Protein AF-A0A7M1S543-F1 (afdb_monomer_lite)

Radius of gyration: 28.08 Å; chains: 1; bounding box: 59×49×83 Å

Foldseek 3Di:
DVPDPPFDKLLLLQQQQADDAPVQLLLQLLCCLQQNDPVDGDPCNLFLVLLLVLLLVLVVDPAADDQVVLVVSVVVSVVCSVVCVSVVQSNDSCNLVVLLVVLVVSCVVPVDPLSVLSVVLSVLSSQLSCSHHNVCVVVCVVPPPPSSDSSNVSSVCNVVSSVVNNVSSLVSQVRRHPCSVVVVVVSVVVVVVCCVVVPPPPVAPDPVPPPPQQLLLLVLVVVVCVLVVDDQVQFEEAEALRAVVSVVVNPHHYLWDQAQIDGSVSLVLLCQFQVQVLVVDVVVVCCCSNRVSGSHQDDNPDDRQDDPPHDRPPPADEAEDGSGQLLSCVVVRHFKYWYQYHHPPLVVNQWAWDDWTDDPPRYPGTTTMTTHDNDDPPPPPDD

Sequence (383 aa):
MFIEHGFISNRTEYFSLVNKSFWEAYRNAHIEFINGLPHAKGIHFKILLPTSFFALLLQLYPKKLSVRTSLILLILFFTLLYSDVFTYLFTQKFTMPVITVFLLVILYIKKDILSILLLSQIIIAYWFGFSFYQGWEVIFQFFPKMEMFNFSRFFFLSPFLWALIAVYSLRSILQKIHYGSLFAVLFMFIQFYIAVTEAFFNTSPKLYYLPFNKYYASSQFKQIQNFIKKPLNSYRIVSLGIDPSVSLFNGFYTLDGYIVNYPLTYKHQFRKIIATHLGKNAAHHKLFDGWGSKVYLFDNNVGYSYKTEQDIYIHTEPYTNLELNTSQIYAMGGRYLLSSRKILNENLYDLYFEKVFISKDDAIWKVWLYRIDKPKQQKKDYK

Secondary structure (DSSP, 8-state):
-TTSTT--BGGGG-GGGS-B-HHHHHHHHHHHHHHEETTEE-TIIIIIHHHHHHHHHHHHS-SPPPHHHHHHHHHHHHHHHHTTHHHHHHTSTTHHHHHHHHHHHHHHH---HHHHHHHHHHHHHHHHHHTTBTTHHHHHHHSTTGGGS-GGGGGGGHHHHHHHHHHHHHHHHHHH-TTHHHHHHHHHHHHHHHHHHHSS---S--GGGS-HHHHH-HHHHHHHHHHH-S-GGG-EEEEESS-HHHHHHTT--BS-EE-SS-BHHHHHHHHHHSHHHHHH-HHHHHHHHHT--EE-PPPTTS--S--BTTB-----SPB------HHHHHHTTEEEEEESSPBTTGGGGTEEEEEEEE-SSS-S-EEEEEEEPPPP-------

InterPro domains:
  IPR046107 Protein of unknown function DUF6044 [PF19510] (90-372)

Organism: NCBI:txid2779528

pLDDT: mean 84.94, std 15.16, range [32.97, 98.06]

Structure (mmCIF, N/CA/C/O backbone):
data_AF-A0A7M1S543-F1
#
_entry.id   AF-A0A7M1S543-F1
#
loop_
_atom_site.group_PDB
_atom_site.id
_atom_site.type_symbol
_atom_site.label_atom_id
_atom_site.label_alt_id
_atom_site.label_comp_id
_atom_site.label_asym_id
_atom_site.label_entity_id
_atom_site.label_seq_id
_atom_site.pdbx_PDB_ins_code
_atom_site.Cartn_x
_atom_site.Cartn_y
_atom_site.Cartn_z
_atom_site.occupancy
_atom_site.B_iso_or_equiv
_atom_site.auth_seq_id
_atom_site.auth_comp_id
_atom_site.auth_asym_id
_atom_site.auth_atom_id
_atom_site.pdbx_PDB_model_num
ATOM 1 N N . MET A 1 1 ? -13.401 -3.163 -22.769 1.00 48.56 1 MET A N 1
ATOM 2 C CA . MET A 1 1 ? -12.247 -3.684 -21.999 1.00 48.56 1 MET A CA 1
ATOM 3 C C . MET A 1 1 ? -12.579 -4.845 -21.053 1.00 48.56 1 MET A C 1
ATOM 5 O O . MET A 1 1 ? -12.104 -5.928 -21.337 1.00 48.56 1 MET A O 1
ATOM 9 N N . PHE A 1 2 ? -13.371 -4.712 -19.970 1.00 42.09 2 PHE A N 1
ATOM 10 C CA . PHE A 1 2 ? -13.649 -5.864 -19.068 1.00 42.09 2 PHE A CA 1
ATOM 11 C C . PHE A 1 2 ? -14.662 -6.894 -19.606 1.00 42.09 2 PHE A C 1
ATOM 13 O O . PHE A 1 2 ? -14.704 -8.017 -19.116 1.00 42.09 2 PHE A O 1
ATOM 20 N N . ILE A 1 3 ? -15.477 -6.510 -20.592 1.00 50.09 3 ILE A N 1
ATOM 21 C CA . ILE A 1 3 ? -16.595 -7.316 -21.124 1.00 50.09 3 ILE A CA 1
ATOM 22 C C . ILE A 1 3 ? -16.405 -7.586 -22.630 1.00 50.09 3 ILE A C 1
ATOM 24 O O . ILE A 1 3 ? -17.306 -8.019 -23.335 1.00 50.09 3 ILE A O 1
ATOM 28 N N . GLU A 1 4 ? -15.215 -7.305 -23.157 1.00 61.44 4 GLU A N 1
ATOM 29 C CA . GLU A 1 4 ? -14.925 -7.527 -24.571 1.00 61.44 4 GLU A CA 1
ATOM 30 C C . GLU A 1 4 ? -14.628 -9.011 -24.789 1.00 61.44 4 GLU A C 1
ATOM 32 O O . GLU A 1 4 ? -13.757 -9.580 -24.123 1.00 61.44 4 GLU A O 1
ATOM 37 N N . HIS A 1 5 ? -15.377 -9.652 -25.688 1.00 65.69 5 HIS A N 1
ATOM 38 C CA . HIS A 1 5 ? -15.179 -11.061 -26.011 1.00 65.69 5 HIS A CA 1
ATOM 39 C C . HIS A 1 5 ? -13.723 -11.301 -26.447 1.00 65.69 5 HIS A C 1
ATOM 41 O O . HIS A 1 5 ? -13.248 -10.705 -27.408 1.00 65.69 5 HIS A O 1
ATOM 47 N N . GLY A 1 6 ? -13.010 -12.169 -25.719 1.00 74.75 6 GLY A N 1
ATOM 48 C CA . GLY A 1 6 ? -11.625 -12.556 -26.020 1.00 74.75 6 GLY A CA 1
ATOM 49 C C . GLY A 1 6 ? -10.527 -11.801 -25.257 1.00 74.75 6 GLY A C 1
ATOM 50 O O . GLY A 1 6 ? -9.362 -12.185 -25.365 1.00 74.75 6 GLY A O 1
ATOM 51 N N . PHE A 1 7 ? -10.842 -10.781 -24.447 1.00 82.62 7 PHE A N 1
ATOM 52 C CA . PHE A 1 7 ? -9.836 -10.164 -23.573 1.00 82.62 7 PHE A CA 1
ATOM 53 C C . PHE A 1 7 ? -9.524 -11.069 -22.372 1.00 82.62 7 PHE A C 1
ATOM 55 O O . PHE A 1 7 ? -10.358 -11.265 -21.488 1.00 82.62 7 PHE A O 1
ATOM 62 N N . ILE A 1 8 ? -8.294 -11.584 -22.314 1.00 87.06 8 ILE A N 1
ATOM 63 C CA . ILE A 1 8 ? -7.757 -12.278 -21.139 1.00 87.06 8 ILE A CA 1
ATOM 64 C C . ILE A 1 8 ? -6.838 -11.304 -20.408 1.00 87.06 8 ILE A C 1
ATOM 66 O O . ILE A 1 8 ? -5.848 -10.838 -20.972 1.00 87.06 8 ILE A O 1
ATOM 70 N N . SER A 1 9 ? -7.173 -10.978 -19.162 1.00 86.75 9 SER A N 1
ATOM 71 C CA . SER A 1 9 ? -6.372 -10.084 -18.325 1.00 86.75 9 SER A CA 1
ATOM 72 C C . SER A 1 9 ? -5.072 -10.756 -17.887 1.00 86.75 9 SER A C 1
ATOM 74 O O . SER A 1 9 ? -5.077 -11.918 -17.499 1.00 86.75 9 SER A O 1
ATOM 76 N N . ASN A 1 10 ? -3.976 -10.000 -17.808 1.00 88.00 10 ASN A N 1
ATOM 77 C CA . ASN A 1 10 ? -2.747 -10.422 -17.130 1.00 88.00 10 ASN A CA 1
ATOM 78 C C . ASN A 1 10 ? -2.986 -10.844 -15.664 1.00 88.00 10 ASN A C 1
ATOM 80 O O . ASN A 1 10 ? -2.149 -11.530 -15.075 1.00 88.00 10 ASN A O 1
ATOM 84 N N . ARG A 1 11 ? -4.117 -10.430 -15.073 1.00 84.62 11 ARG A N 1
ATOM 85 C CA . ARG A 1 11 ? -4.515 -10.769 -13.708 1.00 84.62 11 ARG A CA 1
ATOM 86 C C . ARG A 1 11 ? -4.985 -12.211 -13.520 1.00 84.62 11 ARG A C 1
ATOM 88 O O . ARG A 1 11 ? -5.131 -12.634 -12.382 1.00 84.62 11 ARG A O 1
ATOM 95 N N . THR A 1 12 ? -5.192 -12.979 -14.585 1.00 81.31 12 THR A N 1
ATOM 96 C CA . THR A 1 12 ? -5.468 -14.420 -14.445 1.00 81.31 12 THR A CA 1
ATOM 97 C C . THR A 1 12 ? -4.259 -15.190 -13.912 1.00 81.31 12 THR A C 1
ATOM 99 O O . THR A 1 12 ? -4.412 -16.263 -13.351 1.00 81.31 12 THR A O 1
ATOM 102 N N . GLU A 1 13 ? -3.051 -14.638 -14.050 1.00 80.81 13 GLU A N 1
ATOM 103 C CA . GLU A 1 13 ? -1.813 -15.203 -13.495 1.00 80.81 13 GLU A CA 1
ATOM 104 C C . GLU A 1 13 ? -1.364 -14.490 -12.210 1.00 80.81 13 GLU A C 1
ATOM 106 O O . GLU A 1 13 ? -0.190 -14.502 -11.845 1.00 80.81 13 GLU A O 1
ATOM 111 N N . TYR A 1 14 ? -2.275 -13.793 -11.535 1.00 74.06 14 TYR A N 1
ATOM 112 C CA . TYR A 1 14 ? -1.963 -12.961 -10.376 1.00 74.06 14 TYR A CA 1
ATOM 113 C C . TYR A 1 14 ? -1.899 -13.805 -9.095 1.00 74.06 14 TYR A C 1
ATOM 115 O O . TYR A 1 14 ? -2.647 -13.607 -8.138 1.00 74.06 14 TYR A O 1
ATOM 123 N N . PHE A 1 15 ? -0.993 -14.780 -9.068 1.00 64.88 15 PHE A N 1
ATOM 124 C CA . PHE A 1 15 ? -0.863 -15.725 -7.956 1.00 64.88 15 PHE A CA 1
ATOM 125 C C . PHE A 1 15 ? -0.262 -15.087 -6.694 1.00 64.88 15 PHE A C 1
ATOM 127 O O . PHE A 1 15 ? -0.349 -15.653 -5.609 1.00 64.88 15 PHE A O 1
ATOM 134 N N . SER A 1 16 ? 0.312 -13.876 -6.777 1.00 57.38 16 SER A N 1
ATOM 135 C CA . SER A 1 16 ? 0.869 -13.200 -5.595 1.00 57.38 16 SER A CA 1
ATOM 136 C C . SER A 1 16 ? -0.186 -12.735 -4.593 1.00 57.38 16 SER A C 1
ATOM 138 O O . SER A 1 16 ? 0.195 -12.265 -3.520 1.00 57.38 16 SER A O 1
ATOM 140 N N . LEU A 1 17 ? -1.480 -12.778 -4.940 1.00 61.06 17 LEU A N 1
ATOM 141 C CA . LEU A 1 17 ? -2.524 -12.464 -3.969 1.00 61.06 17 LEU A CA 1
ATOM 142 C C . LEU A 1 17 ? -2.638 -13.569 -2.935 1.00 61.06 17 LEU A C 1
ATOM 144 O O . LEU A 1 17 ? -2.720 -13.247 -1.770 1.00 61.06 17 LEU A O 1
ATOM 148 N N . VAL A 1 18 ? -2.584 -14.845 -3.297 1.00 72.12 18 VAL A N 1
ATOM 149 C CA . VAL A 1 18 ? -2.924 -15.902 -2.346 1.00 72.12 18 VAL A CA 1
ATOM 150 C C . VAL A 1 18 ? -1.684 -16.687 -1.938 1.00 72.12 18 VAL A C 1
ATOM 152 O O . VAL A 1 18 ? -1.343 -17.696 -2.532 1.00 72.12 18 VAL A O 1
ATOM 155 N N . ASN A 1 19 ? -0.946 -16.179 -0.955 1.00 80.06 19 ASN A N 1
ATOM 156 C CA . ASN A 1 19 ? 0.356 -16.743 -0.582 1.00 80.06 19 ASN A CA 1
ATOM 157 C C . ASN A 1 19 ? 0.603 -16.814 0.924 1.00 80.06 19 ASN A C 1
ATOM 159 O O . ASN A 1 19 ? 1.729 -17.070 1.346 1.00 80.06 19 ASN A O 1
ATOM 163 N N . LYS A 1 20 ? -0.425 -16.540 1.728 1.00 87.62 20 LYS A N 1
ATOM 164 C CA . LYS A 1 20 ? -0.320 -16.546 3.181 1.00 87.62 20 LYS A CA 1
ATOM 165 C C . LYS A 1 20 ? -0.940 -17.805 3.746 1.00 87.62 20 LYS A C 1
ATOM 167 O O . LYS A 1 20 ? -2.071 -18.161 3.406 1.00 87.62 20 LYS A O 1
ATOM 172 N N . SER A 1 21 ? -0.230 -18.417 4.683 1.00 93.44 21 SER A N 1
ATOM 173 C CA . SER A 1 21 ? -0.798 -19.418 5.578 1.00 93.44 21 SER A CA 1
ATOM 174 C C . SER A 1 21 ? -1.901 -18.806 6.449 1.00 93.44 21 SER A C 1
ATOM 176 O O . SER A 1 21 ? -2.026 -17.584 6.582 1.00 93.44 21 SER A O 1
ATOM 178 N N . PHE A 1 22 ? -2.695 -19.662 7.095 1.00 93.50 22 PHE A N 1
ATOM 179 C CA . PHE A 1 22 ? -3.746 -19.218 8.014 1.00 93.50 22 PHE A CA 1
ATOM 180 C C . PHE A 1 22 ? -3.192 -18.313 9.126 1.00 93.50 22 PHE A C 1
ATOM 182 O O . PHE A 1 22 ? -3.741 -17.250 9.403 1.00 93.50 22 PHE A O 1
ATOM 189 N N . TRP A 1 23 ? -2.062 -18.696 9.730 1.00 92.62 23 TRP A N 1
ATOM 190 C CA . TRP A 1 23 ? -1.465 -17.946 10.836 1.00 92.62 23 TRP A CA 1
ATOM 191 C C . TRP A 1 23 ? -0.878 -16.605 10.403 1.00 92.62 23 TRP A C 1
ATOM 193 O O . TRP A 1 23 ? -0.965 -15.627 11.145 1.00 92.62 23 TRP A O 1
ATOM 203 N N . GLU A 1 24 ? -0.326 -16.519 9.194 1.00 92.56 24 GLU A N 1
ATOM 204 C CA . GLU A 1 24 ? 0.117 -15.245 8.630 1.00 92.56 24 GLU A CA 1
ATOM 205 C C . GLU A 1 24 ? -1.069 -14.338 8.301 1.00 92.56 24 GLU A C 1
ATOM 207 O O . GLU A 1 24 ? -1.014 -13.140 8.576 1.00 92.56 24 GLU A O 1
ATOM 212 N N . ALA A 1 25 ? -2.150 -14.882 7.740 1.00 93.00 25 ALA A N 1
ATOM 213 C CA . ALA A 1 25 ? -3.378 -14.135 7.481 1.00 93.00 25 ALA A CA 1
ATOM 214 C C . ALA A 1 25 ? -3.991 -13.593 8.783 1.00 93.00 25 ALA A C 1
ATOM 216 O O . ALA A 1 25 ? -4.263 -12.395 8.886 1.00 93.00 25 ALA A O 1
ATOM 217 N N . TYR A 1 26 ? -4.092 -14.440 9.811 1.00 92.94 26 TYR A N 1
ATOM 218 C CA . TYR A 1 26 ? -4.538 -14.065 11.153 1.00 92.94 26 TYR A CA 1
ATOM 219 C C . TYR A 1 26 ? -3.658 -12.974 11.774 1.00 92.94 26 TYR A C 1
ATOM 221 O O . TYR A 1 26 ? -4.161 -11.947 12.229 1.00 92.94 26 TYR A O 1
ATOM 229 N N . ARG A 1 27 ? -2.329 -13.139 11.733 1.00 90.88 27 ARG A N 1
ATOM 230 C CA . ARG A 1 27 ? -1.386 -12.126 12.228 1.00 90.88 27 ARG A CA 1
ATOM 231 C C . ARG A 1 27 ? -1.553 -10.796 11.495 1.00 90.88 27 ARG A C 1
ATOM 233 O O . ARG A 1 27 ? -1.496 -9.748 12.127 1.00 90.88 27 ARG A O 1
ATOM 240 N N . ASN A 1 28 ? -1.766 -10.816 10.180 1.00 90.12 28 ASN A N 1
ATOM 241 C CA . ASN A 1 28 ? -1.986 -9.593 9.409 1.00 90.12 28 ASN A CA 1
ATOM 242 C C . ASN A 1 28 ? -3.313 -8.915 9.750 1.00 90.12 28 ASN A C 1
ATOM 244 O O . ASN A 1 28 ? -3.342 -7.691 9.819 1.00 90.12 28 ASN A O 1
ATOM 248 N N . ALA A 1 29 ? -4.376 -9.683 10.000 1.00 92.06 29 ALA A N 1
ATOM 249 C CA . ALA A 1 29 ? -5.639 -9.137 10.491 1.00 92.06 29 ALA A CA 1
ATOM 250 C C . ALA A 1 29 ? -5.451 -8.449 11.848 1.00 92.06 29 ALA A C 1
ATOM 252 O O . ALA A 1 29 ? -5.911 -7.333 12.059 1.00 92.06 29 ALA A O 1
ATOM 253 N N . HIS A 1 30 ? -4.705 -9.081 12.754 1.00 89.94 30 HIS A N 1
ATOM 254 C CA . HIS A 1 30 ? -4.409 -8.512 14.066 1.00 89.94 30 HIS A CA 1
ATOM 255 C C . HIS A 1 30 ? -3.562 -7.236 13.969 1.00 89.94 30 HIS A C 1
ATOM 257 O O . HIS A 1 30 ? -3.872 -6.244 14.626 1.00 89.94 30 HIS A O 1
ATOM 263 N N . ILE A 1 31 ? -2.543 -7.228 13.103 1.00 87.19 31 ILE A N 1
ATOM 264 C CA . ILE A 1 31 ? -1.727 -6.037 12.829 1.00 87.19 31 ILE A CA 1
ATOM 265 C C . ILE A 1 31 ? -2.572 -4.916 12.219 1.00 87.19 31 ILE A C 1
ATOM 267 O O . ILE A 1 31 ? -2.379 -3.775 12.622 1.00 87.19 31 ILE A O 1
ATOM 271 N N . GLU A 1 32 ? -3.491 -5.207 11.292 1.00 88.12 32 GLU A N 1
ATOM 272 C CA . GLU A 1 32 ? -4.377 -4.183 10.715 1.00 88.12 32 GLU A CA 1
ATOM 273 C C . GLU A 1 32 ? -5.296 -3.591 11.781 1.00 88.12 32 GLU A C 1
ATOM 275 O O . GLU A 1 32 ? -5.353 -2.370 11.927 1.00 88.12 32 GLU A O 1
ATOM 280 N N . PHE A 1 33 ? -5.932 -4.440 12.589 1.00 88.75 33 PHE A N 1
ATOM 281 C CA . PHE A 1 33 ? -6.831 -3.979 13.639 1.00 88.75 33 PHE A CA 1
ATOM 282 C C . PHE A 1 33 ? -6.120 -3.047 14.628 1.00 88.75 33 PHE A C 1
ATOM 284 O O . PHE A 1 33 ? -6.648 -1.998 14.989 1.00 88.75 33 PHE A O 1
ATOM 291 N N . ILE A 1 34 ? -4.900 -3.413 15.031 1.00 84.44 34 ILE A N 1
ATOM 292 C CA . ILE A 1 34 ? -4.061 -2.628 15.939 1.00 84.44 34 ILE A CA 1
ATOM 293 C C . ILE A 1 34 ? -3.514 -1.397 15.220 1.00 84.44 34 ILE A C 1
ATOM 295 O O . ILE A 1 34 ? -3.908 -0.285 15.528 1.00 84.44 34 ILE A O 1
ATOM 299 N N . ASN A 1 35 ? -2.601 -1.577 14.271 1.00 76.56 35 ASN A N 1
ATOM 300 C CA . ASN A 1 35 ? -1.738 -0.520 13.741 1.00 76.56 35 ASN A CA 1
ATOM 301 C C . ASN A 1 35 ? -2.274 0.133 12.461 1.00 76.56 35 ASN A C 1
ATOM 303 O O . ASN A 1 35 ? -1.661 1.066 11.939 1.00 76.56 35 ASN A O 1
ATOM 307 N N . GLY A 1 36 ? -3.386 -0.357 11.917 1.00 78.06 36 GLY A N 1
ATOM 308 C CA . GLY A 1 36 ? -3.847 0.010 10.585 1.00 78.06 36 GLY A CA 1
ATOM 309 C C . GLY A 1 36 ? -2.960 -0.585 9.498 1.00 78.06 36 GLY A C 1
ATOM 310 O O . GLY A 1 36 ? -2.295 -1.609 9.670 1.00 78.06 36 GLY A O 1
ATOM 311 N N . LEU A 1 37 ? -2.944 0.064 8.339 1.00 70.19 37 LEU A N 1
ATOM 312 C CA . LEU A 1 37 ? -2.225 -0.458 7.185 1.00 70.19 37 LEU A CA 1
ATOM 313 C C . LEU A 1 37 ? -0.717 -0.210 7.322 1.00 70.19 37 LEU A C 1
ATOM 315 O O . LEU A 1 37 ? -0.313 0.870 7.753 1.00 70.19 37 LEU A O 1
ATOM 319 N N . PRO A 1 38 ? 0.139 -1.125 6.829 1.00 60.41 38 PRO A N 1
ATOM 320 C CA . PRO A 1 38 ? 1.596 -0.966 6.877 1.00 60.41 38 PRO A CA 1
ATOM 321 C C . PRO A 1 38 ? 2.126 0.353 6.284 1.00 60.41 38 PRO A C 1
ATOM 323 O O . PRO A 1 38 ? 3.175 0.839 6.699 1.00 60.41 38 PRO A O 1
ATOM 326 N N . HIS A 1 39 ? 1.406 0.936 5.320 1.00 59.84 39 HIS A N 1
ATOM 327 C CA . HIS A 1 39 ? 1.772 2.184 4.635 1.00 59.84 39 HIS A CA 1
ATOM 328 C C . HIS A 1 39 ? 0.904 3.389 5.031 1.00 59.84 39 HIS A C 1
ATOM 330 O O . HIS A 1 39 ? 1.127 4.489 4.538 1.00 59.84 39 HIS A O 1
ATOM 336 N N . ALA A 1 40 ? -0.080 3.182 5.905 1.00 62.19 40 ALA A N 1
ATOM 337 C CA . ALA A 1 40 ? -0.948 4.215 6.456 1.00 62.19 40 ALA A CA 1
ATOM 338 C C . ALA A 1 40 ? -1.234 3.837 7.911 1.00 62.19 40 ALA A C 1
ATOM 340 O O . ALA A 1 40 ? -2.322 3.360 8.243 1.00 62.19 40 ALA A O 1
ATOM 341 N N . LYS A 1 41 ? -0.194 3.965 8.747 1.00 63.94 41 LYS A N 1
ATOM 342 C CA . LYS A 1 41 ? -0.279 3.645 10.171 1.00 63.94 41 LYS A CA 1
ATOM 343 C C . LYS A 1 41 ? -1.380 4.494 10.790 1.00 63.94 41 LYS A C 1
ATOM 345 O O . LYS A 1 41 ? -1.338 5.721 10.724 1.00 63.94 41 LYS A O 1
ATOM 350 N N . GLY A 1 42 ? -2.372 3.830 11.361 1.00 68.25 42 GLY A N 1
ATOM 351 C CA . GLY A 1 42 ? -3.443 4.502 12.065 1.00 68.25 42 GLY A CA 1
ATOM 352 C C . GLY A 1 42 ? -2.993 4.871 13.473 1.00 68.25 42 GLY A C 1
ATOM 353 O O . GLY A 1 42 ? -2.335 4.093 14.160 1.00 68.25 42 GLY A O 1
ATOM 354 N N . ILE A 1 43 ? -3.375 6.060 13.929 1.00 70.62 43 ILE A N 1
ATOM 355 C CA . ILE A 1 43 ? -3.167 6.482 15.324 1.00 70.62 43 ILE A CA 1
ATOM 356 C C . ILE A 1 43 ? -4.174 5.825 16.280 1.00 70.62 43 ILE A C 1
ATOM 358 O O . ILE A 1 43 ? -4.134 6.055 17.490 1.00 70.62 43 ILE A O 1
ATOM 362 N N . HIS A 1 44 ? -5.104 5.021 15.749 1.00 75.00 44 HIS A N 1
ATOM 363 C CA . HIS A 1 44 ? -6.219 4.476 16.511 1.00 75.00 44 HIS A CA 1
ATOM 364 C C . HIS A 1 44 ? -5.765 3.522 17.610 1.00 75.00 44 HIS A C 1
ATOM 366 O O . HIS A 1 44 ? -6.356 3.551 18.685 1.00 75.00 44 HIS A O 1
ATOM 372 N N . PHE A 1 45 ? -4.682 2.769 17.407 1.00 78.94 45 PHE A N 1
ATOM 373 C CA . PHE A 1 45 ? -4.109 1.923 18.452 1.00 78.94 45 PHE A CA 1
ATOM 374 C C . PHE A 1 45 ? -3.836 2.677 19.752 1.00 78.94 45 PHE A C 1
ATOM 376 O O . PHE A 1 45 ? -4.230 2.247 20.831 1.00 78.94 45 PHE A O 1
ATOM 383 N N . LYS A 1 46 ? -3.143 3.815 19.626 1.00 82.06 46 LYS A N 1
ATOM 384 C CA . LYS A 1 46 ? -2.519 4.497 20.758 1.00 82.06 46 LYS A CA 1
ATOM 385 C C . LYS A 1 46 ? -3.538 5.174 21.657 1.00 82.06 46 LYS A C 1
ATOM 387 O O . LYS A 1 46 ? -3.269 5.354 22.832 1.00 82.06 46 LYS A O 1
ATOM 392 N N . ILE A 1 47 ? -4.686 5.579 21.115 1.00 88.44 47 ILE A N 1
ATOM 393 C CA . ILE A 1 47 ? -5.665 6.358 21.879 1.00 88.44 47 ILE A CA 1
ATOM 394 C C . ILE A 1 47 ? -7.109 5.959 21.612 1.00 88.44 47 ILE A C 1
ATOM 396 O O . ILE A 1 47 ? -7.895 5.855 22.551 1.00 88.44 47 ILE A O 1
ATOM 400 N N . LEU A 1 48 ? -7.483 5.718 20.356 1.00 91.19 48 LEU A N 1
ATOM 401 C CA . LEU A 1 48 ? -8.875 5.483 19.991 1.00 91.19 48 LEU A CA 1
ATOM 402 C C . LEU A 1 48 ? -9.377 4.126 20.491 1.00 91.19 48 LEU A C 1
ATOM 404 O O . LEU A 1 48 ? -10.462 4.060 21.061 1.00 91.19 48 LEU A O 1
ATOM 408 N N . LEU A 1 49 ? -8.581 3.068 20.336 1.00 91.38 49 LEU A N 1
ATOM 409 C CA . LEU A 1 49 ? -8.914 1.731 20.811 1.00 91.38 49 LEU A CA 1
ATOM 410 C C . LEU A 1 49 ? -9.052 1.718 22.351 1.00 91.38 49 LEU A C 1
ATOM 412 O O . LEU A 1 49 ? -10.149 1.399 22.811 1.00 91.38 49 LEU A O 1
ATOM 416 N N . PRO A 1 50 ? -8.076 2.197 23.157 1.00 93.50 50 PRO A N 1
ATOM 417 C CA . PRO A 1 50 ? -8.261 2.400 24.599 1.00 93.50 50 PRO A CA 1
ATOM 418 C C . PRO A 1 50 ? -9.526 3.193 24.956 1.00 93.50 50 PRO A C 1
ATOM 420 O O . PRO A 1 50 ? -10.314 2.774 25.806 1.00 93.50 50 PRO A O 1
ATOM 423 N N . THR A 1 51 ? -9.753 4.320 24.273 1.00 94.94 51 THR A N 1
ATOM 424 C CA . THR A 1 51 ? -10.902 5.208 24.514 1.00 94.94 51 THR A CA 1
ATOM 425 C C . THR A 1 51 ? -12.228 4.508 24.217 1.00 94.94 51 THR A C 1
ATOM 427 O O . THR A 1 51 ? -13.190 4.682 24.961 1.00 94.94 51 THR A O 1
ATOM 430 N N . SER A 1 52 ? -12.286 3.687 23.166 1.00 95.19 52 SER A N 1
ATOM 431 C CA . SER A 1 52 ? -13.484 2.930 22.794 1.00 95.19 52 SER A CA 1
ATOM 432 C C . SER A 1 52 ? -13.838 1.856 23.822 1.00 95.19 52 SER A C 1
ATOM 434 O O . SER A 1 52 ? -14.998 1.748 24.212 1.00 95.19 52 SER A O 1
ATOM 436 N N . PHE A 1 53 ? -12.849 1.136 24.359 1.00 94.12 53 PHE A N 1
ATOM 437 C CA . PHE A 1 53 ? -13.074 0.168 25.437 1.00 94.12 53 PHE A CA 1
ATOM 438 C C . PHE A 1 53 ? -13.477 0.846 26.741 1.00 94.12 53 PHE A C 1
ATOM 440 O O . PHE A 1 53 ? -14.396 0.388 27.418 1.00 94.12 53 PHE A O 1
ATOM 447 N N . PHE A 1 54 ? -12.844 1.972 27.071 1.00 95.50 54 PHE A N 1
ATOM 448 C CA . PHE A 1 54 ? -13.252 2.777 28.215 1.00 95.50 54 PHE A CA 1
ATOM 449 C C . PHE A 1 54 ? -14.705 3.251 28.067 1.00 95.50 54 PHE A C 1
ATOM 451 O O . PHE A 1 54 ? -15.509 3.082 28.982 1.00 95.50 54 PHE A O 1
ATOM 458 N N . ALA A 1 55 ? -15.082 3.752 26.888 1.00 95.69 55 ALA A N 1
ATOM 459 C CA . ALA A 1 55 ? -16.450 4.151 26.579 1.00 95.69 55 ALA A CA 1
ATOM 460 C C . ALA A 1 55 ? -17.451 2.986 26.691 1.00 95.69 55 ALA A C 1
ATOM 462 O O . ALA A 1 55 ? -18.517 3.173 27.278 1.00 95.69 55 ALA A O 1
ATOM 463 N N . LEU A 1 56 ? -17.108 1.789 26.199 1.00 94.75 56 LEU A N 1
ATOM 464 C CA . LEU A 1 56 ? -17.938 0.586 26.338 1.00 94.75 56 LEU A CA 1
ATOM 465 C C . LEU A 1 56 ? -18.219 0.248 27.805 1.00 94.75 56 LEU A C 1
ATOM 467 O O . LEU A 1 56 ? -19.373 0.034 28.177 1.00 94.75 56 LEU A O 1
ATOM 471 N N . LEU A 1 57 ? -17.191 0.262 28.658 1.00 92.56 57 LEU A N 1
ATOM 472 C CA . LEU A 1 57 ? -17.356 -0.005 30.090 1.00 92.56 57 LEU A CA 1
ATOM 473 C C . LEU A 1 57 ? -18.269 1.032 30.759 1.00 92.56 57 LEU A C 1
ATOM 475 O O . LEU A 1 57 ? -19.139 0.674 31.552 1.00 92.56 57 LEU A O 1
ATOM 479 N N . LEU A 1 58 ? -18.140 2.312 30.393 1.00 93.06 58 LEU A N 1
ATOM 480 C CA . LEU A 1 58 ? -19.021 3.373 30.896 1.00 93.06 58 LEU A CA 1
ATOM 481 C C . LEU A 1 58 ? -20.482 3.173 30.486 1.00 93.06 58 LEU A C 1
ATOM 483 O O . LEU A 1 58 ? -21.392 3.543 31.230 1.00 93.06 58 LEU A O 1
ATOM 487 N N . GLN A 1 59 ? -20.728 2.600 29.309 1.00 89.75 59 GLN A N 1
ATOM 488 C CA . GLN A 1 59 ? -22.082 2.365 28.827 1.00 89.75 59 GLN A CA 1
ATOM 489 C C . GLN A 1 59 ? -22.827 1.252 29.570 1.00 89.75 59 GLN A C 1
ATOM 491 O O . GLN A 1 59 ? -24.066 1.264 29.552 1.00 89.75 59 GLN A O 1
ATOM 496 N N . LEU A 1 60 ? -22.112 0.318 30.204 1.00 89.00 60 LEU A N 1
ATOM 497 C CA . LEU A 1 60 ? -22.709 -0.714 31.058 1.00 89.00 60 LEU A CA 1
ATOM 498 C C . LEU A 1 60 ? -23.321 -0.107 32.326 1.00 89.00 60 LEU A C 1
ATOM 500 O O . LEU A 1 60 ? -24.250 -0.669 32.900 1.00 89.00 60 LEU A O 1
ATOM 504 N N . TYR A 1 61 ? -22.862 1.081 32.729 1.00 89.19 61 TYR A N 1
ATOM 505 C CA . TYR A 1 61 ? -23.437 1.816 33.843 1.00 89.19 61 TYR A CA 1
ATOM 506 C C . TYR A 1 61 ? -24.577 2.743 33.369 1.00 89.19 61 TYR A C 1
ATOM 508 O O . TYR A 1 61 ? -24.368 3.626 32.527 1.00 89.19 61 TYR A O 1
ATOM 516 N N . PRO A 1 62 ? -25.814 2.604 33.885 1.00 84.19 62 PRO A N 1
ATOM 517 C CA . PRO A 1 62 ? -26.971 3.317 33.340 1.00 84.19 62 PRO A CA 1
ATOM 518 C C . PRO A 1 62 ? -26.971 4.819 33.660 1.00 84.19 62 PRO A C 1
ATOM 520 O O . PRO A 1 62 ? -27.421 5.617 32.837 1.00 84.19 62 PRO A O 1
ATOM 523 N N . LYS A 1 63 ? -26.418 5.237 34.803 1.00 90.94 63 LYS A N 1
ATOM 524 C CA . LYS A 1 63 ? -26.472 6.632 35.277 1.00 90.94 63 LYS A CA 1
ATOM 525 C C . LYS A 1 63 ? -25.221 7.429 34.890 1.00 90.94 63 LYS A C 1
ATOM 527 O O . LYS A 1 63 ? -24.215 6.862 34.474 1.00 90.94 63 LYS A O 1
ATOM 532 N N . LYS A 1 64 ? -25.286 8.759 34.999 1.00 93.19 64 LYS A N 1
ATOM 533 C CA . LYS A 1 64 ? -24.090 9.614 34.949 1.00 93.19 64 LYS A CA 1
ATOM 534 C C . LYS A 1 64 ? -23.279 9.395 36.227 1.00 93.19 64 LYS A C 1
ATOM 536 O O . LYS A 1 64 ? -23.858 9.238 37.301 1.00 93.19 64 LYS A O 1
ATOM 541 N N . LEU A 1 65 ? -21.958 9.348 36.111 1.00 94.75 65 LEU A N 1
ATOM 542 C CA . LEU A 1 65 ? -21.080 9.071 37.241 1.00 94.75 65 LEU A CA 1
ATOM 543 C C . LEU A 1 65 ? -20.951 10.283 38.165 1.00 94.75 65 LEU A C 1
ATOM 545 O O . LEU A 1 65 ? -21.016 11.435 37.728 1.00 94.75 65 LEU A O 1
ATOM 549 N N . SER A 1 66 ? -20.720 10.011 39.452 1.00 96.06 66 SER A N 1
ATOM 550 C CA . SER A 1 66 ? -20.404 11.056 40.428 1.00 96.06 66 SER A CA 1
ATOM 551 C C . SER A 1 66 ? -19.099 11.772 40.058 1.00 96.06 66 SER A C 1
ATOM 553 O O . SER A 1 66 ? -18.265 11.235 39.322 1.00 96.06 66 SER A O 1
ATOM 555 N N . VAL A 1 67 ? -18.895 12.975 40.599 1.00 96.56 67 VAL A N 1
ATOM 556 C CA . VAL A 1 67 ? -17.655 13.751 40.416 1.00 96.56 67 VAL A CA 1
ATOM 557 C C . VAL A 1 67 ? -16.429 12.941 40.852 1.00 96.56 67 VAL A C 1
ATOM 559 O O . VAL A 1 67 ? -15.474 12.813 40.089 1.00 96.56 67 VAL A O 1
ATOM 562 N N . ARG A 1 68 ? -16.486 12.321 42.039 1.00 96.69 68 ARG A N 1
ATOM 563 C CA . ARG A 1 68 ? -15.384 11.516 42.590 1.00 96.69 68 ARG A CA 1
ATOM 564 C C . ARG A 1 68 ? -15.079 10.301 41.715 1.00 96.69 68 ARG A C 1
ATOM 566 O O . ARG A 1 68 ? -13.931 10.091 41.342 1.00 96.69 68 ARG A O 1
ATOM 573 N N . THR A 1 69 ? -16.105 9.538 41.334 1.00 95.00 69 THR A N 1
ATOM 574 C CA . THR A 1 69 ? -15.937 8.355 40.474 1.00 95.00 69 THR A CA 1
ATOM 575 C C . THR A 1 69 ? -15.396 8.737 39.098 1.00 95.00 69 THR A C 1
ATOM 577 O O . THR A 1 69 ? -14.523 8.056 38.573 1.00 95.00 69 THR A O 1
ATOM 580 N N . SER A 1 70 ? -15.874 9.852 38.535 1.00 95.75 70 SER A N 1
ATOM 581 C CA . SER A 1 70 ? -15.375 10.385 37.266 1.00 95.75 70 SER A CA 1
ATOM 582 C C . SER A 1 70 ? -13.880 10.701 37.343 1.00 95.75 70 SER A C 1
ATOM 584 O O . SER A 1 70 ? -13.140 10.281 36.462 1.00 95.75 70 SER A O 1
ATOM 586 N N . LEU A 1 71 ? -13.423 11.393 38.395 1.00 96.25 71 LEU A N 1
ATOM 587 C CA . LEU A 1 71 ? -12.000 11.709 38.579 1.00 96.25 71 LEU A CA 1
ATOM 588 C C . LEU A 1 71 ? -11.147 10.450 38.712 1.00 96.25 71 LEU A C 1
ATOM 590 O O . LEU A 1 71 ? -10.139 10.338 38.025 1.00 96.25 71 LEU A O 1
ATOM 594 N N . ILE A 1 72 ? -11.573 9.491 39.539 1.00 96.44 72 ILE A N 1
ATOM 595 C CA . ILE A 1 72 ? -10.843 8.231 39.741 1.00 96.44 72 ILE A CA 1
ATOM 596 C C . ILE A 1 72 ? -10.676 7.485 38.414 1.00 96.44 72 ILE A C 1
ATOM 598 O O . ILE A 1 72 ? -9.569 7.074 38.079 1.00 96.44 72 ILE A O 1
ATOM 602 N N . LEU A 1 73 ? -11.754 7.341 37.636 1.00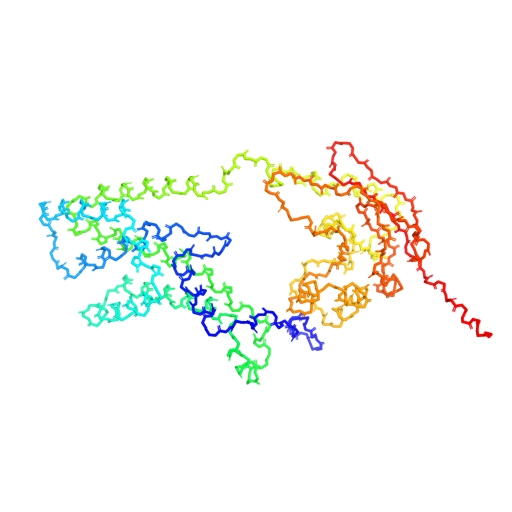 95.88 73 LEU A N 1
ATOM 603 C CA . LEU A 1 73 ? -11.701 6.630 36.358 1.00 95.88 73 LEU A CA 1
ATOM 604 C C . LEU A 1 73 ? -10.861 7.360 35.309 1.00 95.88 73 LEU A C 1
ATOM 606 O O . LEU A 1 73 ? -10.163 6.705 34.543 1.00 95.88 73 LEU A O 1
ATOM 610 N N . LEU A 1 74 ? -10.911 8.693 35.272 1.00 95.50 74 LEU A N 1
ATOM 611 C CA . LEU A 1 74 ? -10.083 9.479 34.359 1.00 95.50 74 LEU A CA 1
ATOM 612 C C . LEU A 1 74 ? -8.598 9.367 34.705 1.00 95.50 74 LEU A C 1
ATOM 614 O O . LEU A 1 74 ? -7.795 9.114 33.812 1.00 95.50 74 LEU A O 1
ATOM 618 N N . ILE A 1 75 ? -8.242 9.514 35.985 1.00 95.88 75 ILE A N 1
ATOM 619 C CA . ILE A 1 75 ? -6.861 9.342 36.455 1.00 95.88 75 ILE A CA 1
ATOM 620 C C . ILE A 1 75 ? -6.383 7.938 36.095 1.00 95.88 75 ILE A C 1
ATOM 622 O O . ILE A 1 75 ? -5.361 7.805 35.434 1.00 95.88 75 ILE A O 1
ATOM 626 N N . LEU A 1 76 ? -7.166 6.905 36.424 1.00 96.12 76 LEU A N 1
ATOM 627 C CA . LEU A 1 76 ? -6.836 5.523 36.088 1.00 96.12 76 LEU A CA 1
ATOM 628 C C . LEU A 1 76 ? -6.634 5.330 34.579 1.00 96.12 76 LEU A C 1
ATOM 630 O O . LEU A 1 76 ? -5.636 4.743 34.173 1.00 96.12 76 LEU A O 1
ATOM 634 N N . PHE A 1 77 ? -7.545 5.840 33.745 1.00 95.31 77 PHE A N 1
ATOM 635 C CA . PHE A 1 77 ? -7.440 5.729 32.290 1.00 95.31 77 PHE A CA 1
ATOM 636 C C . PHE A 1 77 ? -6.140 6.346 31.764 1.00 95.31 77 PHE A C 1
ATOM 638 O O . PHE A 1 77 ? -5.412 5.693 31.019 1.00 95.31 77 PHE A O 1
ATOM 645 N N . PHE A 1 78 ? -5.821 7.578 32.172 1.00 94.06 78 PHE A N 1
ATOM 646 C CA . PHE A 1 78 ? -4.603 8.250 31.723 1.00 94.06 78 PHE A CA 1
ATOM 647 C C . PHE A 1 78 ? -3.335 7.621 32.307 1.00 94.06 78 PHE A C 1
ATOM 649 O O . PHE A 1 78 ? -2.329 7.564 31.608 1.00 94.06 78 PHE A O 1
ATOM 656 N N . THR A 1 79 ? -3.374 7.084 33.530 1.00 95.06 79 THR A N 1
ATOM 657 C CA . THR A 1 79 ? -2.258 6.310 34.091 1.00 95.06 79 THR A CA 1
ATOM 658 C C . THR A 1 79 ? -2.004 5.044 33.277 1.00 95.06 79 THR A C 1
ATOM 660 O O . THR A 1 79 ? -0.857 4.793 32.930 1.00 95.06 79 THR A O 1
ATOM 663 N N . LEU A 1 80 ? -3.048 4.284 32.922 1.00 94.44 80 LEU A N 1
ATOM 664 C CA . LEU A 1 80 ? -2.932 3.082 32.080 1.00 94.44 80 LEU A CA 1
ATOM 665 C C . LEU A 1 80 ? -2.445 3.401 30.661 1.00 94.44 80 LEU A C 1
ATOM 667 O O . LEU A 1 80 ? -1.729 2.604 30.056 1.00 94.44 80 LEU A O 1
ATOM 671 N N . LEU A 1 81 ? -2.843 4.560 30.129 1.00 90.88 81 LEU A N 1
ATOM 672 C CA . LEU A 1 81 ? -2.372 5.057 28.841 1.00 90.88 81 LEU A CA 1
ATOM 673 C C . LEU A 1 81 ? -0.882 5.415 28.900 1.00 90.88 81 LEU A C 1
ATOM 675 O O . LEU A 1 81 ? -0.122 5.025 28.021 1.00 90.88 81 LEU A O 1
ATOM 679 N N . TYR A 1 82 ? -0.467 6.127 29.950 1.00 90.69 82 TYR A N 1
ATOM 680 C CA . TYR A 1 82 ? 0.918 6.550 30.157 1.00 90.69 82 TYR A CA 1
ATOM 681 C C . TYR A 1 82 ? 1.861 5.373 30.437 1.00 90.69 82 TYR A C 1
ATOM 683 O O . TYR A 1 82 ? 3.001 5.381 29.983 1.00 90.69 82 TYR A O 1
ATOM 691 N N . SER A 1 83 ? 1.393 4.347 31.153 1.00 92.31 83 SER A N 1
ATOM 692 C CA . SER A 1 83 ? 2.174 3.143 31.464 1.00 92.31 83 SER A CA 1
ATOM 693 C C . SER A 1 83 ? 2.176 2.085 30.353 1.00 92.31 83 SER A C 1
ATOM 695 O O . SER A 1 83 ? 2.684 0.987 30.567 1.00 92.31 83 SER A O 1
ATOM 697 N N . ASP A 1 84 ? 1.613 2.397 29.181 1.00 88.19 84 ASP A N 1
ATOM 698 C CA . ASP A 1 84 ? 1.589 1.540 27.987 1.00 88.19 84 ASP A CA 1
ATOM 699 C C . ASP A 1 84 ? 0.902 0.168 28.181 1.00 88.19 84 ASP A C 1
ATOM 701 O O . ASP A 1 84 ? 1.089 -0.779 27.412 1.00 88.19 84 ASP A O 1
ATOM 705 N N . VAL A 1 85 ? 0.029 0.048 29.190 1.00 91.69 85 VAL A N 1
ATOM 706 C CA . VAL A 1 85 ? -0.682 -1.207 29.509 1.00 91.69 85 VAL A CA 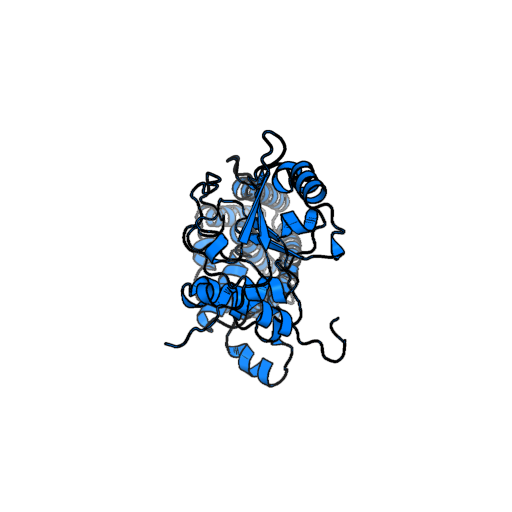1
ATOM 707 C C . VAL A 1 85 ? -1.559 -1.664 28.345 1.00 91.69 85 VAL A C 1
ATOM 709 O O . VAL A 1 85 ? -1.644 -2.859 28.055 1.00 91.69 85 VAL A O 1
ATOM 712 N N . PHE A 1 86 ? -2.199 -0.723 27.647 1.00 89.19 86 PHE A N 1
ATOM 713 C CA . PHE A 1 86 ? -3.035 -1.036 26.490 1.00 89.19 86 PHE A CA 1
ATOM 714 C C . PHE A 1 86 ? -2.239 -1.687 25.359 1.00 89.19 86 PHE A C 1
ATOM 716 O O . PHE A 1 86 ? -2.759 -2.592 24.706 1.00 89.19 86 PHE A O 1
ATOM 723 N N . THR A 1 87 ? -0.978 -1.298 25.159 1.00 86.00 87 THR A N 1
ATOM 724 C CA . THR A 1 87 ? -0.137 -1.912 24.131 1.00 86.00 87 THR A CA 1
ATOM 725 C C . THR A 1 87 ? 0.105 -3.378 24.437 1.00 86.00 87 THR A C 1
ATOM 727 O O . THR A 1 87 ? -0.108 -4.237 23.576 1.00 86.00 87 THR A O 1
ATOM 730 N N . TYR A 1 88 ? 0.459 -3.684 25.686 1.00 86.88 88 TYR A N 1
ATOM 731 C CA . TYR A 1 88 ? 0.620 -5.062 26.130 1.00 86.88 88 TYR A CA 1
ATOM 732 C C . TYR A 1 88 ? -0.686 -5.856 26.006 1.00 86.88 88 TYR A C 1
ATOM 734 O O . TYR A 1 88 ? -0.669 -6.976 25.506 1.00 86.88 88 TYR A O 1
ATOM 742 N N . LEU A 1 89 ? -1.823 -5.277 26.401 1.00 87.44 89 LEU A N 1
ATOM 743 C CA . LEU A 1 89 ? -3.125 -5.945 26.360 1.00 87.44 89 LEU A CA 1
ATOM 744 C C . LEU A 1 89 ? -3.584 -6.250 24.929 1.00 87.44 89 LEU A C 1
ATOM 746 O O . LEU A 1 89 ? -4.096 -7.336 24.652 1.00 87.44 89 LEU A O 1
ATOM 750 N N . PHE A 1 90 ? -3.401 -5.309 24.004 1.00 87.31 90 PHE A N 1
ATOM 751 C CA . PHE A 1 90 ? -3.938 -5.437 22.655 1.00 87.31 90 PHE A CA 1
ATOM 752 C C . PHE A 1 90 ? -3.063 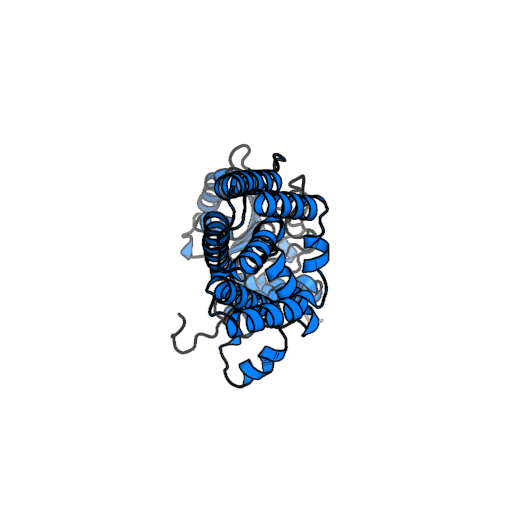-6.268 21.711 1.00 87.31 90 PHE A C 1
ATOM 754 O O . PHE A 1 90 ? -3.591 -6.849 20.763 1.00 87.31 90 PHE A O 1
ATOM 761 N N . THR A 1 91 ? -1.758 -6.381 21.973 1.00 86.25 91 THR A N 1
ATOM 762 C CA . THR A 1 91 ? -0.801 -7.098 21.106 1.00 86.25 91 THR A CA 1
ATOM 763 C C . THR A 1 91 ? -0.706 -8.605 21.369 1.00 86.25 91 THR A C 1
ATOM 765 O O . THR A 1 91 ? -0.002 -9.306 20.638 1.00 86.25 91 THR A O 1
ATOM 768 N N . GLN A 1 92 ? -1.437 -9.146 22.351 1.00 89.12 92 GLN A N 1
ATOM 769 C CA . GLN A 1 92 ? -1.423 -10.585 22.637 1.00 89.12 92 GLN A CA 1
ATOM 770 C C . GLN A 1 92 ? -2.104 -11.400 21.535 1.00 89.12 92 GLN A C 1
ATOM 772 O O . GLN A 1 92 ? -3.116 -11.002 20.961 1.00 89.12 92 GLN A O 1
ATOM 777 N N . LYS A 1 93 ? -1.601 -12.615 21.287 1.00 84.62 93 LYS A N 1
ATOM 778 C CA . LYS A 1 93 ? -2.112 -13.512 20.230 1.00 84.62 93 LYS A CA 1
ATOM 779 C C . LYS A 1 93 ? -3.624 -13.755 20.306 1.00 84.62 93 LYS A C 1
ATOM 781 O O . LYS A 1 93 ? -4.263 -13.922 19.270 1.00 84.62 93 LYS A O 1
ATOM 786 N N . PHE A 1 94 ? -4.184 -13.781 21.515 1.00 87.88 94 PHE A N 1
ATOM 787 C CA . PHE A 1 94 ? -5.597 -14.077 21.769 1.00 87.88 94 PHE A CA 1
ATOM 788 C C . PHE A 1 94 ? -6.468 -12.832 21.973 1.00 87.88 94 PHE A C 1
ATOM 790 O O . PHE A 1 94 ? -7.667 -12.974 22.208 1.00 87.88 94 PHE A O 1
ATOM 797 N N . THR A 1 95 ? -5.915 -11.620 21.853 1.00 87.75 95 THR A N 1
ATOM 798 C CA . THR A 1 95 ? -6.672 -10.384 22.089 1.00 87.75 95 THR A CA 1
ATOM 799 C C . THR A 1 95 ? -7.891 -10.288 21.173 1.00 87.75 95 THR A C 1
ATOM 801 O O . THR A 1 95 ? -8.988 -10.028 21.655 1.00 87.75 95 THR A O 1
ATOM 804 N N . MET A 1 96 ? -7.739 -10.532 19.868 1.00 89.81 96 MET A N 1
ATOM 805 C CA . MET A 1 96 ? -8.843 -10.410 18.906 1.00 89.81 96 MET A CA 1
ATOM 806 C C . MET A 1 96 ? -10.023 -11.355 19.216 1.00 89.81 96 MET A C 1
ATOM 808 O O . MET A 1 96 ? -11.151 -10.864 19.308 1.00 89.81 96 MET A O 1
ATOM 812 N N . PRO A 1 97 ? -9.816 -12.669 19.446 1.00 92.56 97 PRO A N 1
ATOM 813 C CA . PRO A 1 97 ? -10.871 -13.568 19.912 1.00 92.56 97 PRO A CA 1
ATOM 814 C C . PRO A 1 97 ? -11.530 -13.115 21.219 1.00 92.56 97 PRO A C 1
ATOM 816 O O . PRO A 1 97 ? -12.756 -13.075 21.295 1.00 92.56 97 PRO A O 1
ATOM 819 N N . VAL A 1 98 ? -10.740 -12.720 22.224 1.00 93.69 98 VAL A N 1
ATOM 820 C CA . VAL A 1 98 ? -11.261 -12.286 23.533 1.00 93.69 98 VAL A CA 1
ATOM 821 C C . VAL A 1 98 ? -12.112 -11.025 23.399 1.00 93.69 98 VAL A C 1
ATOM 823 O O . VAL A 1 98 ? -13.223 -10.978 23.923 1.00 93.69 98 VAL A O 1
ATOM 826 N N . ILE A 1 99 ? -11.637 -10.030 22.646 1.00 93.00 99 ILE A N 1
ATOM 827 C CA . ILE A 1 99 ? -12.400 -8.821 22.327 1.00 93.00 99 ILE A CA 1
ATOM 828 C C . ILE A 1 99 ? -13.690 -9.182 21.595 1.00 93.00 99 ILE A C 1
ATOM 830 O O . ILE A 1 99 ? -14.745 -8.660 21.934 1.00 93.00 99 ILE A O 1
ATOM 834 N N . THR A 1 100 ? -13.625 -10.074 20.607 1.00 95.00 100 THR A N 1
ATOM 835 C CA . THR A 1 100 ? -14.803 -10.469 19.826 1.00 95.00 100 THR A CA 1
ATOM 836 C C . THR A 1 100 ? -15.872 -11.067 20.738 1.00 95.00 100 THR A C 1
ATOM 838 O O . THR A 1 100 ? -17.019 -10.630 20.700 1.00 95.00 100 THR A O 1
ATOM 841 N N . VAL A 1 101 ? -15.496 -12.001 21.618 1.00 96.25 101 VAL A N 1
ATOM 842 C CA . VAL A 1 101 ? -16.414 -12.592 22.604 1.00 96.25 101 VAL A CA 1
ATOM 843 C C . VAL A 1 101 ? -16.958 -11.526 23.556 1.00 96.25 101 VAL A C 1
ATOM 845 O O . VAL A 1 101 ? -18.164 -11.466 23.773 1.00 96.25 101 VAL A O 1
ATOM 848 N N . PHE A 1 102 ? -16.102 -10.646 24.079 1.00 94.38 102 PHE A N 1
ATOM 849 C CA . PHE A 1 102 ? -16.517 -9.550 24.957 1.00 94.38 102 PHE A CA 1
ATOM 850 C C . PHE A 1 102 ? -17.554 -8.629 24.295 1.00 94.38 102 PHE A C 1
ATOM 852 O O . PHE A 1 102 ? -18.580 -8.325 24.900 1.00 94.38 102 PHE A O 1
ATOM 859 N N . LEU A 1 103 ? -17.336 -8.232 23.039 1.00 95.94 103 LEU A N 1
ATOM 860 C CA . LEU A 1 103 ? -18.270 -7.395 22.281 1.00 95.94 103 LEU A CA 1
ATOM 861 C C . LEU A 1 103 ? -19.593 -8.117 21.999 1.00 95.94 103 LEU A C 1
ATOM 863 O O . LEU A 1 103 ? -20.650 -7.498 22.093 1.00 95.94 103 LEU A O 1
ATOM 867 N N . LEU A 1 104 ? -19.557 -9.419 21.699 1.00 95.94 104 LEU A N 1
ATOM 868 C CA . LEU A 1 104 ? -20.767 -10.231 21.527 1.00 95.94 104 LEU A CA 1
ATOM 869 C C . LEU A 1 104 ? -21.571 -10.337 22.830 1.00 95.94 104 LEU A C 1
ATOM 871 O O . LEU A 1 104 ? -22.795 -10.216 22.803 1.00 95.94 104 LEU A O 1
ATOM 875 N N . VAL A 1 105 ? -20.897 -10.497 23.973 1.00 94.62 105 VAL A N 1
ATOM 876 C CA . VAL A 1 105 ? -21.537 -10.489 25.298 1.00 94.62 105 VAL A CA 1
ATOM 877 C C . VAL A 1 105 ? -22.165 -9.126 25.587 1.00 94.62 105 VAL A C 1
ATOM 879 O O . VAL A 1 105 ? -23.317 -9.074 26.015 1.00 94.62 105 VAL A O 1
ATOM 882 N N . ILE A 1 106 ? -21.464 -8.019 25.307 1.00 93.62 106 ILE A N 1
ATOM 883 C CA . ILE A 1 106 ? -22.050 -6.679 25.450 1.00 93.62 106 ILE A CA 1
ATOM 884 C C . ILE A 1 106 ? -23.278 -6.540 24.558 1.00 93.62 106 ILE A C 1
ATOM 886 O O . ILE A 1 106 ? -24.309 -6.118 25.067 1.00 93.62 106 ILE A O 1
ATOM 890 N N . LEU A 1 107 ? -23.209 -6.933 23.282 1.00 94.06 107 LEU A N 1
ATOM 891 C CA . LEU A 1 107 ? -24.348 -6.859 22.361 1.00 94.06 107 LEU A CA 1
ATOM 892 C C . LEU A 1 107 ? -25.557 -7.665 22.826 1.00 94.06 107 LEU A C 1
ATOM 894 O O . LEU A 1 107 ? -26.694 -7.225 22.636 1.00 94.06 107 LEU A O 1
ATOM 898 N N . TYR A 1 108 ? -25.312 -8.826 23.430 1.00 93.19 108 TYR A N 1
ATOM 899 C CA . TYR A 1 108 ? -26.354 -9.660 24.013 1.00 93.19 108 TYR A CA 1
ATOM 900 C C . TYR A 1 108 ? -27.026 -8.973 25.210 1.00 93.19 108 TYR A C 1
ATOM 902 O O . TYR A 1 108 ? -28.251 -8.955 25.303 1.00 93.19 108 TYR A O 1
ATOM 910 N N . ILE A 1 109 ? -26.236 -8.358 26.097 1.00 90.94 109 ILE A N 1
ATOM 911 C CA . ILE A 1 109 ? -26.743 -7.626 27.269 1.00 90.94 109 ILE A CA 1
ATOM 912 C C . ILE A 1 109 ? -27.438 -6.321 26.847 1.00 90.94 109 ILE A C 1
ATOM 914 O O . ILE A 1 109 ? -28.451 -5.921 27.421 1.00 90.94 109 ILE A O 1
ATOM 918 N N . LYS A 1 110 ? -26.879 -5.626 25.857 1.00 87.88 110 LYS A N 1
ATOM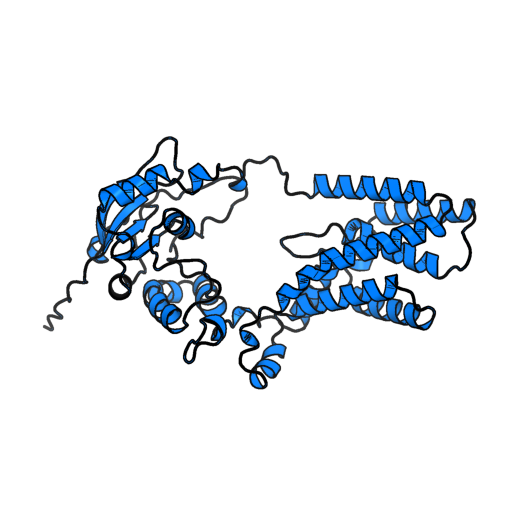 919 C CA . LYS A 1 110 ? -27.295 -4.304 25.402 1.00 87.88 110 LYS A CA 1
ATOM 920 C C . LYS A 1 110 ? -26.927 -4.127 23.934 1.00 87.88 110 LYS A C 1
ATOM 922 O O . LYS A 1 110 ? -25.755 -4.145 23.580 1.00 87.88 110 LYS A O 1
ATOM 927 N N . LYS A 1 111 ? -27.923 -3.836 23.092 1.00 86.69 111 LYS A N 1
ATOM 928 C CA . LYS A 1 111 ? -27.734 -3.519 21.664 1.00 86.69 111 LYS A CA 1
ATOM 929 C C . LYS A 1 111 ? -27.048 -2.158 21.467 1.00 86.69 111 LYS A C 1
ATOM 931 O O . LYS A 1 111 ? -27.671 -1.188 21.046 1.00 86.69 111 LYS A O 1
ATOM 936 N N . ASP A 1 112 ? -25.775 -2.078 21.833 1.00 89.25 112 ASP A N 1
ATOM 937 C CA . ASP A 1 112 ? -24.942 -0.890 21.723 1.00 89.25 112 ASP A CA 1
ATOM 938 C C . ASP A 1 112 ? -24.300 -0.784 20.332 1.00 89.25 112 ASP A C 1
ATOM 940 O O . ASP A 1 112 ? -23.674 -1.712 19.820 1.00 89.25 112 ASP A O 1
ATOM 944 N N . ILE A 1 113 ? -24.436 0.395 19.732 1.00 94.25 113 ILE A N 1
ATOM 945 C CA . ILE A 1 113 ? -23.914 0.704 18.404 1.00 94.25 113 ILE A CA 1
ATOM 946 C C . ILE A 1 113 ? -22.383 0.728 18.365 1.00 94.25 113 ILE A C 1
ATOM 948 O O . ILE A 1 113 ? -21.804 0.351 17.350 1.00 94.25 113 ILE A O 1
ATOM 952 N N . LEU A 1 114 ? -21.711 1.115 19.458 1.00 95.44 114 LEU A N 1
ATOM 953 C CA . LEU A 1 114 ? -20.247 1.128 19.514 1.00 95.44 114 LEU A CA 1
ATOM 954 C C . LEU A 1 114 ? -19.688 -0.300 19.402 1.00 95.44 114 LEU A C 1
ATOM 956 O O . LEU A 1 114 ? -18.719 -0.527 18.678 1.00 95.44 114 LEU A O 1
ATOM 960 N N . SER A 1 115 ? -20.358 -1.270 20.022 1.00 95.75 115 SER A N 1
ATOM 961 C CA . SER A 1 115 ? -20.031 -2.693 19.904 1.00 95.75 115 SER A CA 1
ATOM 962 C C . SER A 1 115 ? -20.211 -3.220 18.473 1.00 95.75 115 SER A C 1
ATOM 964 O O . SER A 1 115 ? -19.343 -3.938 17.976 1.00 95.75 115 SER A O 1
ATOM 966 N N . ILE A 1 116 ? -21.278 -2.812 17.769 1.00 96.69 116 ILE A N 1
ATOM 967 C CA . ILE A 1 116 ? -21.485 -3.151 16.344 1.00 96.69 116 ILE A CA 1
ATOM 968 C C . ILE A 1 116 ? -20.355 -2.578 15.480 1.00 96.69 116 ILE A C 1
ATOM 970 O O . ILE A 1 116 ? -19.822 -3.274 14.613 1.00 96.69 116 ILE A O 1
ATOM 974 N N . LEU A 1 117 ? -19.973 -1.320 15.713 1.00 96.56 117 LEU A N 1
ATOM 975 C CA . LEU A 1 117 ? -18.918 -0.652 14.950 1.00 96.56 117 LEU A CA 1
ATOM 976 C C . LEU A 1 117 ? -17.550 -1.313 15.171 1.00 96.56 117 LEU A C 1
ATOM 978 O O . LEU A 1 117 ? -16.829 -1.549 14.204 1.00 96.56 117 LEU A O 1
ATOM 982 N N . LEU A 1 118 ? -17.214 -1.672 16.413 1.00 95.38 118 LEU A N 1
ATOM 983 C CA . LEU A 1 118 ? -15.970 -2.379 16.731 1.00 95.38 118 LEU A CA 1
ATOM 984 C C . LEU A 1 118 ? -15.934 -3.789 16.129 1.00 95.38 118 LEU A C 1
ATOM 986 O O . LEU A 1 118 ? -14.912 -4.179 15.569 1.00 95.38 118 LEU A O 1
ATOM 990 N N . LEU A 1 119 ? -17.042 -4.537 16.163 1.00 96.38 119 LEU A N 1
ATOM 991 C CA . LEU A 1 119 ? -17.127 -5.829 15.470 1.00 96.38 119 LEU A CA 1
ATOM 992 C C . LEU A 1 119 ? -16.999 -5.673 13.953 1.00 96.38 119 LEU A C 1
ATOM 994 O O . LEU A 1 119 ? -16.300 -6.456 13.318 1.00 96.38 119 LEU A O 1
ATOM 998 N N . SER A 1 120 ? -17.613 -4.641 13.374 1.00 95.69 120 SER A N 1
ATOM 999 C CA . SER A 1 120 ? -17.464 -4.330 11.947 1.00 95.69 120 SER A CA 1
ATOM 1000 C C . SER A 1 120 ? -16.004 -4.043 11.599 1.00 95.69 120 SER A C 1
ATOM 1002 O O . SER A 1 120 ? -15.500 -4.540 10.597 1.00 95.69 120 SER A O 1
ATOM 1004 N N . GLN A 1 121 ? -15.291 -3.315 12.461 1.00 93.88 121 GLN A N 1
ATOM 1005 C CA . GLN A 1 121 ? -13.868 -3.054 12.286 1.00 93.88 121 GLN A CA 1
ATOM 1006 C C . GLN A 1 121 ? -13.025 -4.334 12.376 1.00 93.88 121 GLN A C 1
ATOM 1008 O O . GLN A 1 121 ? -12.118 -4.526 11.570 1.00 93.88 121 GLN A O 1
ATOM 1013 N N . ILE A 1 122 ? -13.349 -5.242 13.300 1.00 94.38 122 ILE A N 1
ATOM 1014 C CA . ILE A 1 122 ? -12.721 -6.568 13.395 1.00 94.38 122 ILE A CA 1
ATOM 1015 C C . ILE A 1 122 ? -12.966 -7.383 12.120 1.00 94.38 122 ILE A C 1
ATOM 1017 O O . ILE A 1 122 ? -12.043 -8.014 11.610 1.00 94.38 122 ILE A O 1
ATOM 1021 N N . ILE A 1 123 ? -14.182 -7.342 11.570 1.00 94.75 123 ILE A N 1
ATOM 1022 C CA . ILE A 1 123 ? -14.521 -8.011 10.308 1.00 94.75 123 ILE A CA 1
ATOM 1023 C C . ILE A 1 123 ? -13.700 -7.430 9.152 1.00 94.75 123 ILE A C 1
ATOM 1025 O O . ILE A 1 123 ? -13.145 -8.201 8.374 1.00 94.75 123 ILE A O 1
ATOM 1029 N N . ILE A 1 124 ? -13.564 -6.103 9.052 1.00 93.19 124 ILE A N 1
ATOM 1030 C CA . ILE A 1 124 ? -12.722 -5.458 8.030 1.00 93.19 124 ILE A CA 1
ATOM 1031 C C . ILE A 1 124 ? -11.248 -5.848 8.196 1.00 93.19 124 ILE A C 1
ATOM 1033 O O . ILE A 1 124 ? -10.581 -6.145 7.203 1.00 93.19 124 ILE A O 1
ATOM 1037 N N . ALA A 1 125 ? -10.756 -5.923 9.433 1.00 92.44 125 ALA A N 1
ATOM 1038 C CA . ALA A 1 125 ? -9.396 -6.356 9.725 1.00 92.44 125 ALA A CA 1
ATOM 1039 C C . ALA A 1 125 ? -9.150 -7.803 9.282 1.00 92.44 125 ALA A C 1
ATOM 1041 O O . ALA A 1 125 ? -8.168 -8.092 8.592 1.00 92.44 125 ALA A O 1
ATOM 1042 N N . TYR A 1 126 ? -10.072 -8.715 9.611 1.00 93.19 126 TYR A N 1
ATOM 1043 C CA . TYR A 1 126 ? -10.032 -10.096 9.135 1.00 93.19 126 TYR A CA 1
ATOM 1044 C C . TYR A 1 126 ? -10.119 -10.175 7.620 1.00 93.19 126 TYR A C 1
ATOM 1046 O O . TYR A 1 126 ? -9.304 -10.856 7.006 1.00 93.19 126 TYR A O 1
ATOM 1054 N N . TRP A 1 127 ? -11.039 -9.436 7.008 1.00 92.19 127 TRP A N 1
ATOM 1055 C CA . TRP A 1 127 ? -11.179 -9.377 5.563 1.00 92.19 127 TRP A CA 1
ATOM 1056 C C . TRP A 1 127 ? -9.864 -8.969 4.894 1.00 92.19 127 TRP A C 1
ATOM 1058 O O . TRP A 1 127 ? -9.386 -9.660 3.995 1.00 92.19 127 TRP A O 1
ATOM 1068 N N . PHE A 1 128 ? -9.220 -7.903 5.375 1.00 90.19 128 PHE A N 1
ATOM 1069 C CA . PHE A 1 128 ? -7.926 -7.459 4.865 1.00 90.19 128 PHE A CA 1
ATOM 1070 C C . PHE A 1 128 ? -6.817 -8.495 5.101 1.00 90.19 128 PHE A C 1
ATOM 1072 O O . PHE A 1 128 ? -6.092 -8.848 4.168 1.00 90.19 128 PHE A O 1
ATOM 1079 N N . GLY A 1 129 ? -6.688 -9.015 6.326 1.00 90.69 129 GLY A N 1
ATOM 1080 C CA . GLY A 1 129 ? -5.653 -9.988 6.683 1.00 90.69 129 GLY A CA 1
ATOM 1081 C C . GLY A 1 129 ? -5.755 -11.289 5.886 1.00 90.69 129 GLY A C 1
ATOM 1082 O O . GLY A 1 129 ? -4.738 -11.815 5.426 1.00 90.69 129 GLY A O 1
ATOM 1083 N N . PHE A 1 130 ? -6.985 -11.751 5.650 1.00 91.94 130 PHE A N 1
ATOM 1084 C CA . PHE A 1 130 ? -7.301 -12.956 4.886 1.00 91.94 130 PHE A CA 1
ATOM 1085 C C . PHE A 1 130 ? -7.450 -12.721 3.388 1.00 91.94 130 PHE A C 1
ATOM 1087 O O . PHE A 1 130 ? -7.524 -13.695 2.651 1.00 91.94 130 PHE A O 1
ATOM 1094 N N . SER A 1 131 ? -7.397 -11.483 2.892 1.00 89.00 131 SER A N 1
ATOM 1095 C CA . SER A 1 131 ? -7.450 -11.199 1.446 1.00 89.00 131 SER A CA 1
ATOM 1096 C C . SER A 1 131 ? -6.336 -11.878 0.645 1.00 89.00 131 SER A C 1
ATOM 1098 O O . SER A 1 131 ? -6.417 -11.939 -0.578 1.00 89.00 131 SER A O 1
ATOM 1100 N N . PHE A 1 132 ? -5.297 -12.360 1.335 1.00 86.19 132 PHE A N 1
ATOM 1101 C CA . PHE A 1 132 ? -4.150 -13.040 0.748 1.00 86.19 132 PHE A CA 1
ATOM 1102 C C . PHE A 1 132 ? -3.975 -14.499 1.225 1.00 86.19 132 PHE A C 1
ATOM 1104 O O . PHE A 1 132 ? -2.904 -15.085 1.064 1.00 86.19 132 PHE A O 1
ATOM 1111 N N . TYR A 1 133 ? -4.994 -15.079 1.867 1.00 91.44 133 TYR A N 1
ATOM 1112 C CA . TYR A 1 133 ? -4.948 -16.411 2.484 1.00 91.44 133 TYR A CA 1
ATOM 1113 C C . TYR A 1 133 ? -5.137 -17.552 1.476 1.00 91.44 133 TYR A C 1
ATOM 1115 O O . TYR A 1 133 ? -6.166 -17.587 0.809 1.00 91.44 133 TYR A O 1
ATOM 1123 N N . GLN A 1 134 ? -4.218 -18.528 1.445 1.00 89.25 134 GLN A N 1
ATOM 1124 C CA . GLN A 1 134 ? -4.208 -19.685 0.518 1.00 89.25 134 GLN A CA 1
ATOM 1125 C C . GLN A 1 134 ? -5.539 -20.447 0.394 1.00 89.25 134 GLN A C 1
ATOM 1127 O O . GLN A 1 134 ? -5.834 -20.993 -0.661 1.00 89.25 134 GLN A O 1
ATOM 1132 N N . GLY A 1 135 ? -6.406 -20.423 1.413 1.00 88.38 135 GLY A N 1
ATOM 1133 C CA . GLY A 1 135 ? -7.724 -21.065 1.334 1.00 88.38 135 GLY A CA 1
ATOM 1134 C C . GLY A 1 135 ? -8.681 -20.471 0.289 1.00 88.38 135 GLY A C 1
ATOM 1135 O O . GLY A 1 135 ? -9.639 -21.144 -0.086 1.00 88.38 135 GLY A O 1
ATOM 1136 N N . TRP A 1 136 ? -8.429 -19.260 -0.228 1.00 86.75 136 TRP A N 1
ATOM 1137 C CA . TRP A 1 136 ? -9.219 -18.702 -1.336 1.00 86.75 136 TRP A CA 1
ATOM 1138 C C . TRP A 1 136 ? -9.081 -19.495 -2.639 1.00 86.75 136 TRP A C 1
ATOM 1140 O O . TRP A 1 136 ? -9.980 -19.413 -3.471 1.00 86.75 136 TRP A O 1
ATOM 1150 N N . GLU A 1 137 ? -8.024 -20.297 -2.807 1.00 84.12 137 GLU A N 1
ATOM 1151 C CA . GLU A 1 137 ? -7.839 -21.136 -3.999 1.00 84.12 137 GLU A CA 1
ATOM 1152 C C . GLU A 1 137 ? -9.040 -22.056 -4.251 1.00 84.12 137 GLU A C 1
ATOM 1154 O O . GLU A 1 137 ? -9.493 -22.173 -5.387 1.00 84.12 137 GLU A O 1
ATOM 1159 N N . VAL A 1 138 ? -9.621 -22.630 -3.192 1.00 86.56 138 VAL A N 1
ATOM 1160 C CA . VAL A 1 138 ? -10.823 -23.476 -3.288 1.00 86.56 138 VAL A CA 1
ATOM 1161 C C . VAL A 1 138 ? -12.001 -22.681 -3.851 1.00 86.56 138 VAL A C 1
ATOM 1163 O O . VAL A 1 138 ? -12.719 -23.155 -4.723 1.00 86.56 138 VAL A O 1
ATOM 1166 N N . ILE A 1 139 ? -12.188 -21.441 -3.396 1.00 85.00 139 ILE A N 1
ATOM 1167 C CA . ILE A 1 139 ? -13.284 -20.575 -3.848 1.00 85.00 139 ILE A CA 1
ATOM 1168 C C . ILE A 1 139 ? -13.072 -20.156 -5.306 1.00 85.00 139 ILE A C 1
ATOM 1170 O O . ILE A 1 139 ? -14.025 -20.137 -6.082 1.00 85.00 139 ILE A O 1
ATOM 1174 N N . PHE A 1 140 ? -11.830 -19.873 -5.702 1.00 83.25 140 PHE A N 1
ATOM 1175 C CA . PHE A 1 140 ? -11.492 -19.493 -7.076 1.00 83.25 140 PHE A CA 1
ATOM 1176 C C . PHE A 1 140 ? -11.676 -20.641 -8.075 1.00 83.25 140 PHE A C 1
ATOM 1178 O O . PHE A 1 140 ? -11.978 -20.383 -9.237 1.00 83.25 140 PHE A O 1
ATOM 1185 N N . GLN A 1 141 ? -11.591 -21.901 -7.632 1.00 84.19 141 GLN A N 1
ATOM 1186 C CA . GLN A 1 141 ? -11.961 -23.052 -8.464 1.00 84.19 141 GLN A CA 1
ATOM 1187 C C . GLN A 1 141 ? -13.463 -23.076 -8.788 1.00 84.19 141 GLN A C 1
ATOM 1189 O O . GLN A 1 141 ? -13.836 -23.390 -9.917 1.00 84.19 141 GLN A O 1
ATOM 1194 N N . PHE A 1 142 ? -14.326 -22.718 -7.830 1.00 87.06 142 PHE A N 1
ATOM 1195 C CA . PHE A 1 142 ? -15.779 -22.659 -8.043 1.00 87.06 142 PHE A CA 1
ATOM 1196 C C . PHE A 1 142 ? -16.228 -21.395 -8.780 1.00 87.06 142 PHE A C 1
ATOM 1198 O O . PHE A 1 142 ? -17.189 -21.435 -9.548 1.00 87.06 142 PHE A O 1
ATOM 1205 N N . PHE A 1 143 ? -15.526 -20.280 -8.571 1.00 83.69 143 PHE A N 1
ATOM 1206 C CA . PHE A 1 143 ? -15.831 -18.990 -9.183 1.00 83.69 143 PHE A CA 1
ATOM 1207 C C . PHE A 1 143 ? -14.606 -18.415 -9.906 1.00 83.69 143 PHE A C 1
ATOM 1209 O O . PHE A 1 143 ? -14.015 -17.431 -9.439 1.00 83.69 143 PHE A O 1
ATOM 1216 N N . PRO A 1 144 ? -14.240 -18.988 -11.069 1.00 73.94 144 PRO A N 1
ATOM 1217 C CA . PRO A 1 144 ? -13.175 -18.445 -11.899 1.00 73.94 144 PRO A CA 1
ATOM 1218 C C . PRO A 1 144 ? -13.464 -16.980 -12.221 1.00 73.94 144 PRO A C 1
ATOM 1220 O O . PRO A 1 144 ? -14.621 -16.622 -12.461 1.00 73.94 144 PRO A O 1
ATOM 1223 N N . LYS A 1 145 ? -12.418 -16.151 -12.286 1.00 76.31 145 LYS A N 1
ATOM 1224 C CA . LYS A 1 145 ? -12.411 -14.678 -12.393 1.00 76.31 145 LYS A CA 1
ATOM 1225 C C . LYS A 1 145 ? -12.405 -13.927 -11.064 1.00 76.31 145 LYS A C 1
ATOM 1227 O O . LYS A 1 145 ? -12.034 -12.749 -11.073 1.00 76.31 145 LYS A O 1
ATOM 1232 N N . MET A 1 146 ? -12.771 -14.543 -9.936 1.00 77.31 146 MET A N 1
ATOM 1233 C CA . MET A 1 146 ? -12.672 -13.872 -8.631 1.00 77.31 146 MET A CA 1
ATOM 1234 C C . MET A 1 146 ? -11.217 -13.573 -8.248 1.00 77.31 146 MET A C 1
ATOM 1236 O O . MET A 1 146 ? -10.956 -12.546 -7.622 1.00 77.31 146 MET A O 1
ATOM 1240 N N . GLU A 1 147 ? -10.265 -14.381 -8.717 1.00 73.31 147 GLU A N 1
ATOM 1241 C CA . GLU A 1 147 ? -8.822 -14.197 -8.535 1.00 73.31 147 GLU A CA 1
ATOM 1242 C C . GLU A 1 147 ? -8.288 -12.880 -9.124 1.00 73.31 147 GLU A C 1
ATOM 1244 O O . GLU A 1 147 ? -7.258 -12.363 -8.688 1.00 73.31 147 GLU A O 1
ATOM 1249 N N . MET A 1 148 ? -9.009 -12.281 -10.080 1.00 75.12 148 MET A N 1
ATOM 1250 C CA . MET A 1 148 ? -8.633 -10.989 -10.657 1.00 75.12 148 MET A CA 1
ATOM 1251 C C . MET A 1 148 ? -8.914 -9.813 -9.713 1.00 75.12 148 MET A C 1
ATOM 1253 O O . MET A 1 148 ? -8.348 -8.724 -9.895 1.00 75.12 148 MET A O 1
ATOM 1257 N N . PHE A 1 149 ? -9.790 -9.994 -8.721 1.00 76.62 149 PHE A N 1
ATOM 1258 C CA . PHE A 1 149 ? -10.168 -8.948 -7.782 1.00 76.62 149 PHE A CA 1
ATOM 1259 C C . PHE A 1 149 ? -9.205 -8.904 -6.605 1.00 76.62 149 PHE A C 1
ATOM 1261 O O . PHE A 1 149 ? -8.871 -9.899 -5.973 1.00 76.62 149 PHE A O 1
ATOM 1268 N N . ASN A 1 150 ? -8.774 -7.692 -6.268 1.00 78.88 150 ASN A N 1
ATOM 1269 C CA . ASN A 1 150 ? -7.994 -7.487 -5.063 1.00 78.88 150 ASN A CA 1
ATOM 1270 C C . ASN A 1 150 ? -8.948 -7.211 -3.890 1.00 78.88 150 ASN A C 1
ATOM 1272 O O . ASN A 1 150 ? -9.286 -6.054 -3.632 1.00 78.88 150 ASN A O 1
ATOM 1276 N N . PHE A 1 151 ? -9.354 -8.266 -3.178 1.00 80.69 151 PHE A N 1
ATOM 1277 C CA . PHE A 1 151 ? -10.272 -8.161 -2.038 1.00 80.69 151 PHE A CA 1
ATOM 1278 C C . PHE A 1 151 ? -9.733 -7.301 -0.896 1.00 80.69 151 PHE A C 1
ATOM 1280 O O . PHE A 1 151 ? -10.522 -6.682 -0.187 1.00 80.69 151 PHE A O 1
ATOM 1287 N N . SER A 1 152 ? -8.413 -7.125 -0.781 1.00 84.06 152 SER A N 1
ATOM 1288 C CA . SER A 1 152 ? -7.858 -6.263 0.269 1.00 84.06 152 SER A CA 1
ATOM 1289 C C . SER A 1 152 ? -8.378 -4.833 0.169 1.00 84.06 152 SER A C 1
ATOM 1291 O O . SER A 1 152 ? -8.512 -4.169 1.187 1.00 84.06 152 SER A O 1
ATOM 1293 N N . ARG A 1 153 ? -8.759 -4.367 -1.029 1.00 84.75 153 ARG A N 1
ATOM 1294 C CA . ARG A 1 153 ? -9.156 -2.976 -1.271 1.00 84.75 153 ARG A CA 1
ATOM 1295 C C . ARG A 1 153 ? -10.330 -2.499 -0.427 1.00 84.75 153 ARG A C 1
ATOM 1297 O O . ARG A 1 153 ? -10.373 -1.304 -0.174 1.00 84.75 153 ARG A O 1
ATOM 1304 N N . PHE A 1 154 ? -11.197 -3.382 0.073 1.00 84.12 154 PHE A N 1
ATOM 1305 C CA . PHE A 1 154 ? -12.288 -3.008 0.985 1.00 84.12 154 PHE A CA 1
ATOM 1306 C C . PHE A 1 154 ? -11.813 -2.404 2.320 1.00 84.12 154 PHE A C 1
ATOM 1308 O O . PHE A 1 154 ? -12.620 -1.804 3.028 1.00 84.12 154 PHE A O 1
ATOM 1315 N N . PHE A 1 155 ? -10.509 -2.457 2.632 1.00 84.38 155 PHE A N 1
ATOM 1316 C CA . PHE A 1 155 ? -9.931 -1.733 3.768 1.00 84.38 155 PHE A CA 1
ATOM 1317 C C . PHE A 1 155 ? -10.247 -0.229 3.750 1.00 84.38 155 PHE A C 1
ATOM 1319 O O . PHE A 1 155 ? -10.154 0.408 4.793 1.00 84.38 155 PHE A O 1
ATOM 1326 N N . PHE A 1 156 ? -10.605 0.367 2.601 1.00 86.81 156 PHE A N 1
ATOM 1327 C CA . PHE A 1 156 ? -10.929 1.799 2.512 1.00 86.81 156 PHE A CA 1
ATOM 1328 C C . PHE A 1 156 ? -12.067 2.223 3.462 1.00 86.81 156 PHE A C 1
ATOM 1330 O O . PHE A 1 156 ? -12.180 3.403 3.780 1.00 86.81 156 PHE A O 1
ATOM 1337 N N . LEU A 1 157 ? -12.890 1.274 3.929 1.00 89.88 157 LEU A N 1
ATOM 1338 C CA . LEU A 1 157 ? -13.944 1.496 4.923 1.00 89.88 157 LEU A CA 1
ATOM 1339 C C . LEU A 1 157 ? -13.405 1.660 6.357 1.00 89.88 157 LEU A C 1
ATOM 1341 O O . LEU A 1 157 ? -14.076 2.269 7.187 1.00 89.88 157 LEU A O 1
ATOM 1345 N N . SER A 1 158 ? -12.198 1.161 6.647 1.00 89.69 158 SER A N 1
ATOM 1346 C CA . SER A 1 158 ? -11.572 1.166 7.981 1.00 89.69 158 SER A CA 1
ATOM 1347 C C . SER A 1 158 ? -11.465 2.588 8.573 1.00 89.69 158 SER A C 1
ATOM 1349 O O . SER A 1 158 ? -11.985 2.811 9.667 1.00 89.69 158 SER A O 1
ATOM 1351 N N . PRO A 1 159 ? -10.937 3.614 7.865 1.00 89.19 159 PRO A N 1
ATOM 1352 C CA . PRO A 1 159 ? -10.899 4.984 8.394 1.00 89.19 159 PRO A CA 1
ATOM 1353 C C . PRO A 1 159 ? -12.281 5.569 8.713 1.00 89.19 159 PRO A C 1
ATOM 1355 O O . PRO A 1 159 ? -12.438 6.277 9.708 1.00 89.19 159 PRO A O 1
ATOM 1358 N N . PHE A 1 160 ? -13.290 5.267 7.890 1.00 91.69 160 PHE A N 1
ATOM 1359 C CA . PHE A 1 160 ? -14.660 5.729 8.115 1.00 91.69 160 PHE A CA 1
ATOM 1360 C C . PHE A 1 160 ? -15.264 5.095 9.375 1.00 91.69 160 PHE A C 1
ATOM 1362 O O . PHE A 1 160 ? -15.830 5.802 10.210 1.00 91.69 160 PHE A O 1
ATOM 1369 N N . LEU A 1 161 ? -15.086 3.783 9.560 1.00 93.25 161 LEU A N 1
ATOM 1370 C CA . LEU A 1 161 ? -15.517 3.088 10.774 1.00 93.25 161 LEU A CA 1
ATOM 1371 C C . LEU A 1 161 ? -14.806 3.629 12.017 1.00 93.25 161 LEU A C 1
ATOM 1373 O O . LEU A 1 161 ? -15.470 3.905 13.015 1.00 93.25 161 LEU A O 1
ATOM 1377 N N . TRP A 1 162 ? -13.493 3.867 11.956 1.00 92.62 162 TRP A N 1
ATOM 1378 C CA . TRP A 1 162 ? -12.754 4.476 13.064 1.00 92.62 162 TRP A CA 1
ATOM 1379 C C . TRP A 1 162 ? -13.252 5.881 13.413 1.00 92.62 162 TRP A C 1
ATOM 1381 O O . TRP A 1 162 ? -13.377 6.202 14.596 1.00 92.62 162 TRP A O 1
ATOM 1391 N N . ALA A 1 163 ? -13.609 6.703 12.423 1.00 92.44 163 ALA A N 1
ATOM 1392 C CA . ALA A 1 163 ? -14.215 8.007 12.678 1.00 92.44 163 ALA A CA 1
ATOM 1393 C C . ALA A 1 163 ? -15.553 7.874 13.429 1.00 92.44 163 ALA A C 1
ATOM 1395 O O . ALA A 1 163 ? -15.781 8.574 14.417 1.00 92.44 163 ALA A O 1
ATOM 1396 N N . LEU A 1 164 ? -16.412 6.928 13.031 1.00 95.88 164 LEU A N 1
ATOM 1397 C CA . LEU A 1 164 ? -17.661 6.649 13.746 1.00 95.88 164 LEU A CA 1
ATOM 1398 C C . LEU A 1 164 ? -17.404 6.131 15.168 1.00 95.88 164 LEU A C 1
ATOM 1400 O O . LEU A 1 164 ? -18.023 6.617 16.116 1.00 95.88 164 LEU A O 1
ATOM 1404 N N . ILE A 1 165 ? -16.463 5.200 15.345 1.00 95.75 165 ILE A N 1
ATOM 1405 C CA . ILE A 1 165 ? -16.051 4.689 16.661 1.00 95.75 165 ILE A CA 1
ATOM 1406 C C . ILE A 1 165 ? -15.606 5.847 17.558 1.00 95.75 165 ILE A C 1
ATOM 1408 O O . ILE A 1 165 ? -16.028 5.912 18.713 1.00 95.75 165 ILE A O 1
ATOM 1412 N N . ALA A 1 166 ? -14.822 6.796 17.038 1.00 94.88 166 ALA A N 1
ATOM 1413 C CA . ALA A 1 166 ? -14.390 7.977 17.783 1.00 94.88 166 ALA A CA 1
ATOM 1414 C C . ALA A 1 166 ? -15.575 8.835 18.235 1.00 94.88 166 ALA A C 1
ATOM 1416 O O . ALA A 1 166 ? -15.675 9.166 19.418 1.00 94.88 166 ALA A O 1
ATOM 1417 N N . VAL A 1 167 ? -16.509 9.126 17.326 1.00 95.75 167 VAL A N 1
ATOM 1418 C CA . VAL A 1 167 ? -17.717 9.910 17.628 1.00 95.75 167 VAL A CA 1
ATOM 1419 C C . VAL A 1 167 ? -18.552 9.244 18.724 1.00 95.75 167 VAL A C 1
ATOM 1421 O O . VAL A 1 167 ? -18.909 9.897 19.706 1.00 95.75 167 VAL A O 1
ATOM 1424 N N . TYR A 1 168 ? -18.839 7.945 18.610 1.00 96.69 168 TYR A N 1
ATOM 1425 C CA . TYR A 1 168 ? -19.652 7.231 19.602 1.00 96.69 168 TYR A CA 1
ATOM 1426 C C . TYR A 1 168 ? -18.930 7.031 20.941 1.00 96.69 168 TYR A C 1
ATOM 1428 O O . TYR A 1 168 ? -19.567 7.096 22.000 1.00 96.69 168 TYR A O 1
ATOM 1436 N N . SER A 1 169 ? -17.606 6.861 20.922 1.00 96.69 169 SER A N 1
ATOM 1437 C CA . SER A 1 169 ? -16.793 6.770 22.140 1.00 96.69 169 SER A CA 1
ATOM 1438 C C . SER A 1 169 ? -16.791 8.096 22.902 1.00 96.69 169 SER A C 1
ATOM 1440 O O . SER A 1 169 ? -17.130 8.131 24.086 1.00 96.69 169 SER A O 1
ATOM 1442 N N . LEU A 1 170 ? -16.508 9.207 22.213 1.00 96.38 170 LEU A N 1
ATOM 1443 C CA . LEU A 1 170 ? -16.525 10.543 22.811 1.00 96.38 170 LEU A CA 1
ATOM 1444 C C . LEU A 1 170 ? -17.922 10.930 23.292 1.00 96.38 170 LEU A C 1
ATOM 1446 O O . LEU A 1 170 ? -18.057 11.419 24.410 1.00 96.38 170 LEU A O 1
ATOM 1450 N N . ARG A 1 171 ? -18.973 10.645 22.514 1.00 96.12 171 ARG A N 1
ATOM 1451 C CA . ARG A 1 171 ? -20.363 10.857 22.945 1.00 96.12 171 ARG A CA 1
ATOM 1452 C C . ARG A 1 171 ? -20.658 10.141 24.263 1.00 96.12 171 ARG A C 1
ATOM 1454 O O . ARG A 1 171 ? -21.243 10.743 25.161 1.00 96.12 171 ARG A O 1
ATOM 1461 N N . SER A 1 172 ? -20.247 8.879 24.391 1.00 95.19 172 SER A N 1
ATOM 1462 C CA . SER A 1 172 ? -20.460 8.091 25.611 1.00 95.19 172 SER A CA 1
ATOM 1463 C C . SER A 1 172 ? -19.750 8.721 26.811 1.00 95.19 172 SER A C 1
ATOM 1465 O O . SER A 1 172 ? -20.346 8.866 27.878 1.00 95.19 172 SER A O 1
ATOM 1467 N N . ILE A 1 173 ? -18.507 9.170 26.627 1.00 96.69 173 ILE A N 1
ATOM 1468 C CA . ILE A 1 173 ? -17.716 9.823 27.677 1.00 96.69 173 ILE A CA 1
ATOM 1469 C C . ILE A 1 173 ? -18.325 11.174 28.072 1.00 96.69 173 ILE A C 1
ATOM 1471 O O . ILE A 1 173 ? -18.538 11.412 29.259 1.00 96.69 173 ILE A O 1
ATOM 1475 N N . LEU A 1 174 ? -18.691 12.021 27.104 1.00 96.44 174 LEU A N 1
ATOM 1476 C CA . LEU A 1 174 ? -19.349 13.315 27.336 1.00 96.44 174 LEU A CA 1
ATOM 1477 C C . LEU A 1 174 ? -20.653 13.176 28.137 1.00 96.44 174 LEU A C 1
ATOM 1479 O O . LEU A 1 174 ? -20.961 14.012 28.985 1.00 96.44 174 LEU A O 1
ATOM 1483 N N . GLN A 1 175 ? -21.417 12.110 27.891 1.00 95.12 175 GLN A N 1
ATOM 1484 C CA . GLN A 1 175 ? -22.681 11.860 28.583 1.00 95.12 175 GLN A CA 1
ATOM 1485 C C . GLN A 1 175 ? -22.493 11.264 29.988 1.00 95.12 175 GLN A C 1
ATOM 1487 O O . GLN A 1 175 ? -23.275 11.569 30.892 1.00 95.12 175 GLN A O 1
ATOM 1492 N N . LYS A 1 176 ? -21.484 10.403 30.186 1.00 95.25 176 LYS A N 1
ATOM 1493 C CA . LYS A 1 176 ? -21.330 9.588 31.407 1.00 95.25 176 LYS A CA 1
ATOM 1494 C C . LYS A 1 176 ? -20.350 10.155 32.429 1.00 95.25 176 LYS A C 1
ATOM 1496 O O . LYS A 1 176 ? -20.565 9.955 33.624 1.00 95.25 176 LYS A O 1
ATOM 1501 N N . ILE A 1 177 ? -19.311 10.857 31.989 1.00 96.56 177 ILE A N 1
ATOM 1502 C CA . ILE A 1 177 ? -18.242 11.393 32.839 1.00 96.56 177 ILE A CA 1
ATOM 1503 C C . ILE A 1 177 ? -18.502 12.875 33.108 1.00 96.56 177 ILE A C 1
ATOM 1505 O O . ILE A 1 177 ? -18.794 13.640 32.192 1.00 96.56 177 ILE A O 1
ATOM 1509 N N . HIS A 1 178 ? -18.387 13.305 34.369 1.00 95.06 178 HIS A N 1
ATOM 1510 C CA . HIS A 1 178 ? -18.625 14.707 34.735 1.00 95.06 178 HIS A CA 1
ATOM 1511 C C . HIS A 1 178 ? -17.674 15.670 34.001 1.00 95.06 178 HIS A C 1
ATOM 1513 O O . HIS A 1 178 ? -18.109 16.689 33.477 1.00 95.06 178 HIS A O 1
ATOM 1519 N N . TYR A 1 179 ? -16.401 15.288 33.878 1.00 94.81 179 TYR A N 1
ATOM 1520 C CA . TYR A 1 179 ? -15.355 16.029 33.163 1.00 94.81 179 TYR A CA 1
ATOM 1521 C C . TYR A 1 179 ? -15.177 15.565 31.707 1.00 94.81 179 TYR A C 1
ATOM 1523 O O . TYR A 1 179 ? -14.075 15.612 31.162 1.00 94.81 179 TYR A O 1
ATOM 1531 N N . GLY A 1 180 ? -16.248 15.086 31.066 1.00 95.19 180 GLY A N 1
ATOM 1532 C CA . GLY A 1 180 ? -16.175 14.546 29.709 1.00 95.19 180 GLY A CA 1
ATOM 1533 C C . GLY A 1 180 ? -15.642 15.553 28.683 1.00 95.19 180 GLY A C 1
ATOM 1534 O O . GLY A 1 180 ? -14.890 15.171 27.792 1.00 95.19 180 GLY A O 1
ATOM 1535 N N . SER A 1 181 ? -15.972 16.843 28.820 1.00 96.06 181 SER A N 1
ATOM 1536 C CA . SER A 1 181 ? -15.473 17.889 27.912 1.00 96.06 181 SER A CA 1
ATOM 1537 C C . SER A 1 181 ? -13.960 18.075 28.024 1.00 96.06 181 SER A C 1
ATOM 1539 O O . SER A 1 181 ? -13.283 18.196 27.007 1.00 96.06 181 SER A O 1
ATOM 1541 N N . LEU A 1 182 ? -13.414 18.027 29.247 1.00 95.81 182 LEU A N 1
ATOM 1542 C CA . LEU A 1 182 ? -11.967 18.062 29.468 1.00 95.81 182 LEU A CA 1
ATOM 1543 C C . LEU A 1 182 ? -11.296 16.840 28.833 1.00 95.81 182 LEU A C 1
ATOM 1545 O O . LEU A 1 182 ? -10.288 16.988 28.149 1.00 95.81 182 LEU A O 1
ATOM 1549 N N . PHE A 1 183 ? -11.886 15.650 28.992 1.00 96.19 183 PHE A N 1
ATOM 1550 C CA . PHE A 1 183 ? -11.399 14.444 28.321 1.00 96.19 183 PHE A CA 1
ATOM 1551 C C . PHE A 1 183 ? -11.360 14.616 26.799 1.00 96.19 183 PHE A C 1
ATOM 1553 O O . PHE A 1 183 ? -10.354 14.288 26.183 1.00 96.19 183 PHE A O 1
ATOM 1560 N N . ALA A 1 184 ? -12.424 15.149 26.190 1.00 95.50 184 ALA A N 1
ATOM 1561 C CA . ALA A 1 184 ? -12.484 15.357 24.745 1.00 95.50 184 ALA A CA 1
ATOM 1562 C C . ALA A 1 184 ? -11.400 16.334 24.253 1.00 95.50 184 ALA A C 1
ATOM 1564 O O . ALA A 1 184 ? -10.764 16.079 23.233 1.00 95.50 184 ALA A O 1
ATOM 1565 N N . VAL A 1 185 ? -11.145 17.412 25.002 1.00 95.69 185 VAL A N 1
ATOM 1566 C CA . VAL A 1 185 ? -10.061 18.362 24.708 1.00 95.69 185 VAL A CA 1
ATOM 1567 C C . VAL A 1 185 ? -8.697 17.673 24.782 1.00 95.69 185 VAL A C 1
ATOM 1569 O O . VAL A 1 185 ? -7.927 17.748 23.826 1.00 95.69 185 VAL A O 1
ATOM 1572 N N . LEU A 1 186 ? -8.416 16.940 25.864 1.00 94.06 186 LEU A N 1
ATOM 1573 C CA . LEU A 1 186 ? -7.165 16.188 26.015 1.00 94.06 186 LEU A CA 1
ATOM 1574 C C . LEU A 1 186 ? -6.993 15.139 24.912 1.00 94.06 186 LEU A C 1
ATOM 1576 O O . LEU A 1 186 ? -5.914 15.016 24.343 1.00 94.06 186 LEU A O 1
ATOM 1580 N N . PHE A 1 187 ? -8.061 14.425 24.566 1.00 92.75 187 PHE A N 1
ATOM 1581 C CA . PHE A 1 187 ? -8.072 13.455 23.479 1.00 92.75 187 PHE A CA 1
ATOM 1582 C C . PHE A 1 187 ? -7.685 14.096 22.139 1.00 92.75 187 PHE A C 1
ATOM 1584 O O . PHE A 1 187 ? -6.835 13.552 21.437 1.00 92.75 187 PHE A O 1
ATOM 1591 N N . MET A 1 188 ? -8.240 15.269 21.804 1.00 92.19 188 MET A N 1
ATOM 1592 C CA . MET A 1 188 ? -7.871 16.006 20.588 1.00 92.19 188 MET A CA 1
ATOM 1593 C C . MET A 1 188 ? -6.408 16.463 20.612 1.00 92.19 188 MET A C 1
ATOM 1595 O O . MET A 1 188 ? -5.705 16.284 19.619 1.00 92.19 188 MET A O 1
ATOM 1599 N N . PHE A 1 189 ? -5.923 16.997 21.738 1.00 92.69 189 PHE A N 1
ATOM 1600 C CA . PHE A 1 189 ? -4.521 17.412 21.872 1.00 92.69 189 PHE A CA 1
ATOM 1601 C C . PHE A 1 189 ? -3.549 16.237 21.732 1.00 92.69 189 PHE A C 1
ATOM 1603 O O . PHE A 1 189 ? -2.561 16.351 21.010 1.00 92.69 189 PHE A O 1
ATOM 1610 N N . ILE A 1 190 ? -3.837 15.098 22.369 1.00 89.44 190 ILE A N 1
ATOM 1611 C CA . ILE A 1 190 ? -2.998 13.899 22.264 1.00 89.44 190 ILE A CA 1
ATOM 1612 C C . ILE A 1 190 ? -3.034 13.351 20.834 1.00 89.44 190 ILE A C 1
ATOM 1614 O O . ILE A 1 190 ? -1.984 13.010 20.295 1.00 89.44 190 ILE A O 1
ATOM 1618 N N . GLN A 1 191 ? -4.202 13.306 20.181 1.00 87.88 191 GLN A N 1
ATOM 1619 C CA . GLN A 1 191 ? -4.284 12.907 18.772 1.00 87.88 191 GLN A CA 1
ATOM 1620 C C . GLN A 1 191 ? -3.462 13.818 17.867 1.00 87.88 191 GLN A C 1
ATOM 1622 O O . GLN A 1 191 ? -2.733 13.314 17.018 1.00 87.88 191 GLN A O 1
ATOM 1627 N N . PHE A 1 192 ? -3.554 15.135 18.056 1.00 87.06 192 PHE A N 1
ATOM 1628 C CA . PHE A 1 192 ? -2.776 16.099 17.288 1.00 87.06 192 PHE A CA 1
ATOM 1629 C C . PHE A 1 192 ? -1.273 15.919 17.522 1.00 87.06 192 PHE A C 1
ATOM 1631 O O . PHE A 1 192 ? -0.512 15.846 16.563 1.00 87.06 192 PHE A O 1
ATOM 1638 N N . TYR A 1 193 ? -0.847 15.760 18.776 1.00 86.62 193 TYR A N 1
ATOM 1639 C CA . TYR A 1 193 ? 0.548 15.491 19.121 1.00 86.62 193 TYR A CA 1
ATOM 1640 C C . TYR A 1 193 ? 1.067 14.204 18.466 1.00 86.62 193 TYR A C 1
ATOM 1642 O O . TYR A 1 193 ? 2.115 14.217 17.819 1.00 86.62 193 TYR A O 1
ATOM 1650 N N . ILE A 1 194 ? 0.320 13.098 18.570 1.00 81.44 194 ILE A N 1
ATOM 1651 C CA . ILE A 1 194 ? 0.678 11.833 17.915 1.00 81.44 194 ILE A CA 1
ATOM 1652 C C . ILE A 1 194 ? 0.723 12.025 16.399 1.00 81.44 194 ILE A C 1
ATOM 1654 O O . ILE A 1 194 ? 1.669 11.581 15.765 1.00 81.44 194 ILE A O 1
ATOM 1658 N N . ALA A 1 195 ? -0.262 12.700 15.807 1.00 80.50 195 ALA A N 1
ATOM 1659 C CA . ALA A 1 195 ? -0.294 12.943 14.372 1.00 80.50 195 ALA A CA 1
ATOM 1660 C C . ALA A 1 195 ? 0.913 13.764 13.906 1.00 80.50 195 ALA A C 1
ATOM 1662 O O . ALA A 1 195 ? 1.499 13.416 12.895 1.00 80.50 195 ALA A O 1
ATOM 1663 N N . VAL A 1 196 ? 1.329 14.801 14.636 1.00 79.06 196 VAL A N 1
ATOM 1664 C CA . VAL A 1 196 ? 2.509 15.613 14.287 1.00 79.06 196 VAL A CA 1
ATOM 1665 C C . VAL A 1 196 ? 3.809 14.822 14.443 1.00 79.06 196 VAL A C 1
ATOM 1667 O O . VAL A 1 196 ? 4.690 14.937 13.597 1.00 79.06 196 VAL A O 1
ATOM 1670 N N . THR A 1 197 ? 3.929 14.010 15.496 1.00 76.81 197 THR A N 1
ATOM 1671 C CA . THR A 1 197 ? 5.148 13.226 15.771 1.00 76.81 197 THR A CA 1
ATOM 1672 C C . THR A 1 197 ? 5.294 11.982 14.891 1.00 76.81 197 THR A C 1
ATOM 1674 O O . THR A 1 197 ? 6.410 11.625 14.527 1.00 76.81 197 THR A O 1
ATOM 1677 N N . GLU A 1 198 ? 4.188 11.326 14.533 1.00 71.19 198 GLU A N 1
ATOM 1678 C CA . GLU A 1 198 ? 4.163 10.145 13.657 1.00 71.19 198 GLU A CA 1
ATOM 1679 C C . GLU A 1 198 ? 4.002 10.500 12.181 1.00 71.19 198 GLU A C 1
ATOM 1681 O O . GLU A 1 198 ? 4.290 9.671 11.311 1.00 71.19 198 GLU A O 1
ATOM 1686 N N . ALA A 1 199 ? 3.511 11.702 11.862 1.00 63.53 199 ALA A N 1
ATOM 1687 C CA . ALA A 1 199 ? 3.455 12.122 10.480 1.00 63.53 199 ALA A CA 1
ATOM 1688 C C . ALA A 1 199 ? 4.863 12.074 9.902 1.00 63.53 199 ALA A C 1
ATOM 1690 O O . ALA A 1 199 ? 5.840 12.534 10.490 1.00 63.53 199 ALA A O 1
ATOM 1691 N N . PHE A 1 200 ? 4.942 11.565 8.679 1.00 54.78 200 PHE A N 1
ATOM 1692 C CA . PHE A 1 200 ? 6.140 11.566 7.852 1.00 54.78 200 PHE A CA 1
ATOM 1693 C C . PHE A 1 200 ? 6.628 12.992 7.491 1.00 54.78 200 PHE A C 1
ATOM 1695 O O . PHE A 1 200 ? 7.329 13.152 6.496 1.00 54.78 200 PHE A O 1
ATOM 1702 N N . PHE A 1 201 ? 6.327 14.027 8.285 1.00 50.25 201 PHE A N 1
ATOM 1703 C CA . PHE A 1 201 ? 7.000 15.330 8.279 1.00 50.25 201 PHE A CA 1
ATOM 1704 C C . PHE A 1 201 ? 8.368 15.220 8.961 1.00 50.25 201 PHE A C 1
ATOM 1706 O O . PHE A 1 201 ? 8.736 16.003 9.829 1.00 50.25 201 PHE A O 1
ATOM 1713 N N . ASN A 1 202 ? 9.135 14.210 8.566 1.00 45.69 202 ASN A N 1
ATOM 1714 C CA . ASN A 1 202 ? 10.541 14.152 8.895 1.00 45.69 202 ASN A CA 1
ATOM 1715 C C . ASN A 1 202 ? 11.232 15.147 7.953 1.00 45.69 202 ASN A C 1
ATOM 1717 O O . ASN A 1 202 ? 11.176 14.972 6.738 1.00 45.69 202 ASN A O 1
ATOM 1721 N N . THR A 1 203 ? 11.833 16.202 8.501 1.00 47.94 203 THR A N 1
ATOM 1722 C CA . THR A 1 203 ? 12.479 17.314 7.776 1.00 47.94 203 THR A CA 1
ATOM 1723 C C . THR A 1 203 ? 13.739 16.907 7.003 1.00 47.94 203 THR A C 1
ATOM 1725 O O . THR A 1 203 ? 14.394 17.753 6.399 1.00 47.94 203 THR A O 1
ATOM 1728 N N . SER A 1 204 ? 14.095 15.620 6.986 1.00 47.66 204 SER A N 1
ATOM 1729 C CA . SER A 1 204 ? 15.183 15.109 6.156 1.00 47.66 204 SER A CA 1
ATOM 1730 C C . SER A 1 204 ? 14.787 15.178 4.675 1.00 47.66 204 SER A C 1
ATOM 1732 O O . SER A 1 204 ? 13.753 14.605 4.318 1.00 47.66 204 SER A O 1
ATOM 1734 N N . PRO A 1 205 ? 15.583 15.821 3.800 1.00 44.72 205 PRO A N 1
ATOM 1735 C CA . PRO A 1 205 ? 15.280 15.995 2.382 1.00 44.72 205 PRO A CA 1
ATOM 1736 C C . PRO A 1 205 ? 15.272 14.647 1.642 1.00 44.72 205 PRO A C 1
ATOM 1738 O O . PRO A 1 205 ? 16.244 14.223 1.032 1.00 44.72 205 PRO A O 1
ATOM 1741 N N . LYS A 1 206 ? 14.150 13.931 1.709 1.00 49.72 206 LYS A N 1
ATOM 1742 C CA . LYS A 1 206 ? 13.894 12.696 0.961 1.00 49.72 206 LYS A CA 1
ATOM 1743 C C . LYS A 1 206 ? 13.469 13.040 -0.476 1.00 49.72 206 LYS A C 1
ATOM 1745 O O . LYS A 1 206 ? 12.956 14.122 -0.732 1.00 49.72 206 LYS A O 1
ATOM 1750 N N . LEU A 1 207 ? 13.583 12.087 -1.407 1.00 43.69 207 LEU A N 1
ATOM 1751 C CA . LEU A 1 207 ? 13.132 12.163 -2.818 1.00 43.69 207 LEU A CA 1
ATOM 1752 C C . LEU A 1 207 ? 11.755 12.850 -3.030 1.00 43.69 207 LEU A C 1
ATOM 1754 O O . LEU A 1 207 ? 11.498 13.423 -4.082 1.00 43.69 207 LEU A O 1
ATOM 1758 N N . TYR A 1 208 ? 10.888 12.827 -2.014 1.00 48.88 208 TYR A N 1
ATOM 1759 C CA . TYR A 1 208 ? 9.583 13.494 -1.967 1.00 48.88 208 TYR A CA 1
ATOM 1760 C C . TYR A 1 208 ? 9.622 15.033 -2.039 1.00 48.88 208 TYR A C 1
ATOM 1762 O O . TYR A 1 208 ? 8.571 15.638 -2.225 1.00 48.88 208 TYR A O 1
ATOM 1770 N N . TYR A 1 209 ? 10.796 15.661 -1.926 1.00 54.75 209 TYR A N 1
ATOM 1771 C CA . TYR A 1 209 ? 10.965 17.109 -2.095 1.00 54.75 209 TYR A CA 1
ATOM 1772 C C . TYR A 1 209 ? 11.499 17.510 -3.472 1.00 54.75 209 TYR A C 1
ATOM 1774 O O . TYR A 1 209 ? 11.661 18.704 -3.724 1.00 54.75 209 TYR A O 1
ATOM 1782 N N . LEU A 1 210 ? 11.784 16.555 -4.372 1.00 63.53 210 LEU A N 1
ATOM 1783 C CA . LEU A 1 210 ? 12.145 16.919 -5.738 1.00 63.53 210 LEU A CA 1
ATOM 1784 C C . LEU A 1 210 ? 10.949 17.606 -6.403 1.00 63.53 210 LEU A C 1
ATOM 1786 O O . LEU A 1 210 ? 9.866 17.017 -6.468 1.00 63.53 210 LEU A O 1
ATOM 1790 N N . PRO A 1 211 ? 11.132 18.827 -6.933 1.00 75.00 211 PRO A N 1
ATOM 1791 C CA . PRO A 1 211 ? 10.091 19.486 -7.694 1.00 75.00 211 PRO A CA 1
ATOM 1792 C C . PRO A 1 211 ? 9.625 18.583 -8.836 1.00 75.00 211 PRO A C 1
ATOM 1794 O O . PRO A 1 211 ? 10.438 18.009 -9.566 1.00 75.00 211 PRO A O 1
ATOM 1797 N N . PHE A 1 212 ? 8.309 18.458 -8.989 1.00 82.88 212 PHE A N 1
ATOM 1798 C CA . PHE A 1 212 ? 7.665 17.599 -9.985 1.00 82.88 212 PHE A CA 1
ATOM 1799 C C . PHE A 1 212 ? 8.259 17.782 -11.394 1.00 82.88 212 PHE A C 1
ATOM 1801 O O . PHE A 1 212 ? 8.522 16.812 -12.104 1.00 82.88 212 PHE A O 1
ATOM 1808 N N . ASN A 1 213 ? 8.550 19.028 -11.775 1.00 83.88 213 ASN A N 1
ATOM 1809 C CA . ASN A 1 213 ? 9.175 19.378 -13.049 1.00 83.88 213 ASN A CA 1
ATOM 1810 C C . ASN A 1 213 ? 10.588 18.797 -13.221 1.00 83.88 213 ASN A C 1
ATOM 1812 O O . ASN A 1 213 ? 10.928 18.419 -14.338 1.00 83.88 213 ASN A O 1
ATOM 1816 N N . LYS A 1 214 ? 11.387 18.670 -12.153 1.00 83.75 214 LYS A N 1
ATOM 1817 C CA . LYS A 1 214 ? 12.735 18.077 -12.223 1.00 83.75 214 LYS A CA 1
ATOM 1818 C C . LYS A 1 214 ? 12.704 16.563 -12.404 1.00 83.75 214 LYS A C 1
ATOM 1820 O O . LYS A 1 214 ? 13.554 16.017 -13.107 1.00 83.75 214 LYS A O 1
ATOM 1825 N N . TYR A 1 215 ? 11.731 15.890 -11.787 1.00 84.75 215 TYR A N 1
ATOM 1826 C CA . TYR A 1 215 ? 11.533 14.449 -11.961 1.00 84.75 215 TYR A CA 1
ATOM 1827 C C . TYR A 1 215 ? 10.986 14.122 -13.354 1.00 84.75 215 TYR A C 1
ATOM 1829 O O . TYR A 1 215 ? 11.484 13.212 -14.003 1.00 84.75 215 TYR A O 1
ATOM 1837 N N . TYR A 1 216 ? 10.003 14.870 -13.858 1.00 89.12 216 TYR A N 1
ATOM 1838 C CA . TYR A 1 216 ? 9.451 14.604 -15.190 1.00 89.12 216 TYR A CA 1
ATOM 1839 C C . TYR A 1 216 ? 10.264 15.208 -16.338 1.00 89.12 216 TYR A C 1
ATOM 1841 O O . TYR A 1 216 ? 10.145 14.745 -17.469 1.00 89.12 216 TYR A O 1
ATOM 1849 N N . ALA A 1 217 ? 11.118 16.195 -16.058 1.00 90.12 217 ALA A N 1
ATOM 1850 C CA . ALA A 1 217 ? 12.125 16.720 -16.975 1.00 90.12 217 ALA A CA 1
ATOM 1851 C C . ALA A 1 217 ? 11.576 17.098 -18.367 1.00 90.12 217 ALA A C 1
ATOM 1853 O O . ALA A 1 217 ? 12.177 16.771 -19.396 1.00 90.12 217 ALA A O 1
ATOM 1854 N N . SER A 1 218 ? 10.435 17.798 -18.419 1.00 93.69 218 SER A N 1
ATOM 1855 C CA . SER A 1 218 ? 9.683 17.998 -19.667 1.00 93.69 218 SER A CA 1
ATOM 1856 C C . SER A 1 218 ? 10.491 18.640 -20.794 1.00 93.69 218 SER A C 1
ATOM 1858 O O . SER A 1 218 ? 10.403 18.217 -21.947 1.00 93.69 218 SER A O 1
ATOM 1860 N N . SER A 1 219 ? 11.333 19.625 -20.465 1.00 93.50 219 SER A N 1
ATOM 1861 C CA . SER A 1 219 ? 12.234 20.273 -21.429 1.00 93.50 219 SER A CA 1
ATOM 1862 C C . SER A 1 219 ? 13.234 19.276 -22.031 1.00 93.50 219 SER A C 1
ATOM 1864 O O . SER A 1 219 ? 13.370 19.181 -23.253 1.00 93.50 219 SER A O 1
ATOM 1866 N N . GLN A 1 220 ? 13.873 18.452 -21.194 1.00 93.94 220 GLN A N 1
ATOM 1867 C CA . GLN A 1 220 ? 14.835 17.440 -21.635 1.00 93.94 220 GLN A CA 1
ATOM 1868 C C . GLN A 1 220 ? 14.172 16.386 -22.530 1.00 93.94 220 GLN A C 1
ATOM 1870 O O . GLN A 1 220 ? 14.684 16.074 -23.604 1.00 93.94 220 GLN A O 1
ATOM 1875 N N . PHE A 1 221 ? 13.010 15.865 -22.139 1.00 95.56 221 PHE A N 1
ATOM 1876 C CA . PHE A 1 221 ? 12.304 14.868 -22.945 1.00 95.56 221 PHE A CA 1
ATOM 1877 C C . PHE A 1 221 ? 11.757 15.463 -24.247 1.00 95.56 221 PHE A C 1
ATOM 1879 O O . PHE A 1 221 ? 11.744 14.776 -25.271 1.00 95.56 221 PHE A O 1
ATOM 1886 N N . LYS A 1 222 ? 11.421 16.760 -24.277 1.00 95.81 222 LYS A N 1
ATOM 1887 C CA . LYS A 1 222 ? 11.109 17.458 -25.529 1.00 95.81 222 LYS A CA 1
ATOM 1888 C C . LYS A 1 222 ? 12.314 17.526 -26.469 1.00 95.81 222 LYS A C 1
ATOM 1890 O O . LYS A 1 222 ? 12.150 17.320 -27.671 1.00 95.81 222 LYS A O 1
ATOM 1895 N N . GLN A 1 223 ? 13.525 17.738 -25.948 1.00 96.25 223 GLN A N 1
ATOM 1896 C CA . GLN A 1 223 ? 14.752 17.677 -26.756 1.00 96.25 223 GLN A CA 1
ATOM 1897 C C . GLN A 1 223 ? 14.967 16.284 -27.362 1.00 96.25 223 GLN A C 1
ATOM 1899 O O . GLN A 1 223 ? 15.364 16.187 -28.522 1.00 96.25 223 GLN A O 1
ATOM 1904 N N . ILE A 1 224 ? 14.652 15.216 -26.621 1.00 97.31 224 ILE A N 1
ATOM 1905 C CA . ILE A 1 224 ? 14.709 13.837 -27.132 1.00 97.31 224 ILE A CA 1
ATOM 1906 C C . ILE A 1 224 ? 13.722 13.655 -28.296 1.00 97.31 224 ILE A C 1
ATOM 1908 O O . ILE A 1 224 ? 14.108 13.158 -29.354 1.00 97.31 224 ILE A O 1
ATOM 1912 N N . GLN A 1 225 ? 12.471 14.110 -28.156 1.00 97.38 225 GLN A N 1
ATOM 1913 C CA . GLN A 1 225 ? 11.476 14.052 -29.242 1.00 97.38 225 GLN A CA 1
ATOM 1914 C C . GLN A 1 225 ? 11.937 14.820 -30.485 1.00 97.38 225 GLN A C 1
ATOM 1916 O O . GLN A 1 225 ? 11.879 14.304 -31.602 1.00 97.38 225 GLN A O 1
ATOM 1921 N N . ASN A 1 226 ? 12.437 16.040 -30.280 1.00 97.31 226 ASN A N 1
ATOM 1922 C CA . ASN A 1 226 ? 12.933 16.911 -31.343 1.00 97.31 226 ASN A CA 1
ATOM 1923 C C . ASN A 1 226 ? 14.197 16.365 -32.018 1.00 97.31 226 ASN A C 1
ATOM 1925 O O . ASN A 1 226 ? 14.494 16.758 -33.143 1.00 97.31 226 ASN A O 1
ATOM 1929 N N . PHE A 1 227 ? 14.954 15.497 -31.347 1.00 98.06 227 PHE A N 1
ATOM 1930 C CA . PHE A 1 227 ? 16.079 14.786 -31.943 1.00 98.06 227 PHE A CA 1
ATOM 1931 C C . PHE A 1 227 ? 15.606 13.592 -32.781 1.00 98.06 227 PHE A C 1
ATOM 1933 O O . PHE A 1 227 ? 16.058 13.436 -33.911 1.00 98.06 227 PHE A O 1
ATOM 1940 N N . ILE A 1 228 ? 14.663 12.790 -32.268 1.00 97.25 228 ILE A N 1
ATOM 1941 C CA . ILE A 1 228 ? 14.119 11.622 -32.983 1.00 97.25 228 ILE A CA 1
ATOM 1942 C C . ILE A 1 228 ? 13.349 12.039 -34.249 1.00 97.25 228 ILE A C 1
ATOM 1944 O O . ILE A 1 228 ? 13.405 11.331 -35.253 1.00 97.25 228 ILE A O 1
ATOM 1948 N N . LYS A 1 229 ? 12.638 13.178 -34.212 1.00 95.56 229 LYS A N 1
ATOM 1949 C CA . LYS A 1 229 ? 11.916 13.778 -35.356 1.00 95.56 229 LYS A CA 1
ATOM 1950 C C . LYS A 1 229 ? 10.953 12.824 -36.078 1.00 95.56 229 LYS A C 1
ATOM 1952 O O . LYS A 1 229 ? 10.792 12.897 -37.294 1.00 95.56 229 LYS A O 1
ATOM 1957 N N . LYS A 1 230 ? 10.285 11.937 -35.336 1.00 95.38 230 LYS A N 1
ATOM 1958 C CA . LYS A 1 230 ? 9.237 11.040 -35.855 1.00 95.38 230 LYS A CA 1
ATOM 1959 C C . LYS A 1 230 ? 7.935 11.226 -35.072 1.00 95.38 230 LYS A C 1
ATOM 1961 O O . LYS A 1 230 ? 7.997 11.561 -33.889 1.00 95.38 230 LYS A O 1
ATOM 1966 N N . PRO A 1 231 ? 6.761 10.972 -35.679 1.00 96.56 231 PRO A N 1
ATOM 1967 C CA . PRO A 1 231 ? 5.494 10.962 -34.952 1.00 96.56 231 PRO A CA 1
ATOM 1968 C C . PRO A 1 231 ? 5.530 9.964 -33.785 1.00 96.56 231 PRO A C 1
ATOM 1970 O O . PRO A 1 231 ? 5.888 8.804 -33.982 1.00 96.56 231 PRO A O 1
ATOM 1973 N N . LEU A 1 232 ? 5.144 10.388 -32.577 1.00 94.94 232 LEU A N 1
ATOM 1974 C CA . LEU A 1 232 ? 5.275 9.576 -31.352 1.00 94.94 232 LEU A CA 1
ATOM 1975 C C . LEU A 1 232 ? 4.487 8.260 -31.402 1.00 94.94 232 LEU A C 1
ATOM 1977 O O . LEU A 1 232 ? 4.905 7.265 -30.821 1.00 94.94 232 LEU A O 1
ATOM 1981 N N . ASN A 1 233 ? 3.367 8.234 -32.125 1.00 95.38 233 ASN A N 1
ATOM 1982 C CA . ASN A 1 233 ? 2.539 7.040 -32.299 1.00 95.38 233 ASN A CA 1
ATOM 1983 C C . ASN A 1 233 ? 3.145 6.006 -33.269 1.00 95.38 233 ASN A C 1
ATOM 1985 O O . ASN A 1 233 ? 2.728 4.846 -33.237 1.00 95.38 233 ASN A O 1
ATOM 1989 N N . SER A 1 234 ? 4.127 6.397 -34.093 1.00 96.75 234 SER A N 1
ATOM 1990 C CA . SER A 1 234 ? 4.742 5.544 -35.125 1.00 96.75 234 SER A CA 1
ATOM 1991 C C . SER A 1 234 ? 5.801 4.578 -34.588 1.00 96.75 234 SER A C 1
ATOM 1993 O O . SER A 1 234 ? 6.228 3.668 -35.296 1.00 96.75 234 SER A O 1
ATOM 1995 N N . TYR A 1 235 ? 6.230 4.754 -33.338 1.00 96.69 235 TYR A N 1
ATOM 1996 C CA . TYR A 1 235 ? 7.205 3.886 -32.689 1.00 96.69 235 TYR A CA 1
ATOM 1997 C C . TYR A 1 235 ? 6.859 3.667 -31.220 1.00 96.69 235 TYR A C 1
ATOM 1999 O O . TYR A 1 235 ? 6.003 4.347 -30.651 1.00 96.69 235 TYR A O 1
ATOM 2007 N N . ARG A 1 236 ? 7.509 2.682 -30.603 1.00 97.44 236 ARG A N 1
ATOM 2008 C CA . ARG A 1 236 ? 7.505 2.509 -29.153 1.00 97.44 236 ARG A CA 1
ATOM 2009 C C . ARG A 1 236 ? 8.905 2.684 -28.597 1.00 97.44 236 ARG A C 1
ATOM 2011 O O . ARG A 1 236 ? 9.894 2.447 -29.299 1.00 97.44 236 ARG A O 1
ATOM 2018 N N . ILE A 1 237 ? 8.982 3.095 -27.342 1.00 97.69 237 ILE A N 1
ATOM 2019 C CA . ILE A 1 237 ? 10.235 3.133 -26.594 1.00 97.69 237 ILE A CA 1
ATOM 2020 C C . ILE A 1 237 ? 10.180 2.193 -25.398 1.00 97.69 237 ILE A C 1
ATOM 2022 O O . ILE A 1 237 ? 9.108 1.732 -25.008 1.00 97.69 237 ILE A O 1
ATOM 2026 N N . VAL A 1 238 ? 11.338 1.939 -24.810 1.00 96.31 238 VAL A N 1
ATOM 2027 C CA . VAL A 1 238 ? 11.460 1.267 -23.520 1.00 96.31 238 VAL A CA 1
ATOM 2028 C C . VAL A 1 238 ? 12.485 2.010 -22.664 1.00 96.31 238 VAL A C 1
ATOM 2030 O O . VAL A 1 238 ? 13.415 2.620 -23.196 1.00 96.31 238 VAL A O 1
ATOM 2033 N N . SER A 1 239 ? 12.307 2.000 -21.353 1.00 93.56 239 SER A N 1
ATOM 2034 C CA . SER A 1 239 ? 13.140 2.688 -20.376 1.00 93.56 239 SER A CA 1
ATOM 2035 C C . SER A 1 239 ? 13.947 1.687 -19.541 1.00 93.56 239 SER A C 1
ATOM 2037 O O . SER A 1 239 ? 13.428 0.694 -19.038 1.00 93.56 239 SER A O 1
ATOM 2039 N N . LEU A 1 240 ? 15.247 1.948 -19.393 1.00 91.44 240 LEU A N 1
ATOM 2040 C CA . LEU A 1 240 ? 16.164 1.176 -18.555 1.00 91.44 240 LEU A CA 1
ATOM 2041 C C . LEU A 1 240 ? 16.772 2.097 -17.495 1.00 91.44 240 LEU A C 1
ATOM 2043 O O . LEU A 1 240 ? 17.436 3.081 -17.819 1.00 91.44 240 LEU A O 1
ATOM 2047 N N . GLY A 1 241 ? 16.510 1.800 -16.222 1.00 83.88 241 GLY A N 1
ATOM 2048 C CA . GLY A 1 241 ? 16.961 2.639 -15.107 1.00 83.88 241 GLY A CA 1
ATOM 2049 C C . GLY A 1 241 ? 16.300 4.028 -15.050 1.00 83.88 241 GLY A C 1
ATOM 2050 O O . GLY A 1 241 ? 16.783 4.901 -14.333 1.00 83.88 241 GLY A O 1
ATOM 2051 N N . ILE A 1 242 ? 15.214 4.231 -15.803 1.00 85.56 242 ILE A N 1
ATOM 2052 C CA . ILE A 1 242 ? 14.318 5.393 -15.757 1.00 85.56 242 ILE A CA 1
ATOM 2053 C C . ILE A 1 242 ? 12.906 4.842 -15.554 1.00 85.56 242 ILE A C 1
ATOM 2055 O O . ILE A 1 242 ? 12.533 3.870 -16.214 1.00 85.56 242 ILE A O 1
ATOM 2059 N N . ASP A 1 243 ? 12.117 5.448 -14.667 1.00 85.50 243 ASP A N 1
ATOM 2060 C CA . ASP A 1 243 ? 10.729 5.029 -14.480 1.00 85.50 243 ASP A CA 1
ATOM 2061 C C . ASP A 1 243 ? 9.917 5.265 -15.769 1.00 85.50 243 ASP A C 1
ATOM 2063 O O . ASP A 1 243 ? 9.904 6.388 -16.288 1.00 85.50 243 ASP A O 1
ATOM 2067 N N . PRO A 1 244 ? 9.166 4.267 -16.277 1.00 89.62 244 PRO A N 1
ATOM 2068 C CA . PRO A 1 244 ? 8.394 4.430 -17.513 1.00 89.62 244 PRO A CA 1
ATOM 2069 C C . PRO A 1 244 ? 7.328 5.531 -17.436 1.00 89.62 244 PRO A C 1
ATOM 2071 O O . PRO A 1 244 ? 6.928 6.083 -18.461 1.00 89.62 244 PRO A O 1
ATOM 2074 N N . SER A 1 245 ? 6.888 5.895 -16.225 1.00 89.19 245 SER A N 1
ATOM 2075 C CA . SER A 1 245 ? 5.998 7.037 -15.988 1.00 89.19 245 SER A CA 1
ATOM 2076 C C . SER A 1 245 ? 6.589 8.354 -16.490 1.00 89.19 245 SER A C 1
ATOM 2078 O O . SER A 1 245 ? 5.834 9.192 -16.972 1.00 89.19 245 SER A O 1
ATOM 2080 N N . VAL A 1 246 ? 7.914 8.536 -16.432 1.00 91.19 246 VAL A N 1
ATOM 2081 C CA . VAL A 1 246 ? 8.596 9.745 -16.923 1.00 91.19 246 VAL A CA 1
ATOM 2082 C C . VAL A 1 246 ? 8.426 9.865 -18.435 1.00 91.19 246 VAL A C 1
ATOM 2084 O O . VAL A 1 246 ? 8.001 10.901 -18.946 1.00 91.19 246 VAL A O 1
ATOM 2087 N N . SER A 1 247 ? 8.694 8.777 -19.152 1.00 93.94 247 SER A N 1
ATOM 2088 C CA . SER A 1 247 ? 8.508 8.672 -20.599 1.00 93.94 247 SER A CA 1
ATOM 2089 C C . SER A 1 247 ? 7.045 8.880 -21.011 1.00 93.94 247 SER A C 1
ATOM 2091 O O . SER A 1 247 ? 6.760 9.682 -21.903 1.00 93.94 247 SER A O 1
ATOM 2093 N N . LEU A 1 248 ? 6.119 8.197 -20.329 1.00 93.75 248 LEU A N 1
ATOM 2094 C CA . LEU A 1 248 ? 4.677 8.285 -20.577 1.00 93.75 248 LEU A CA 1
ATOM 2095 C C . LEU A 1 248 ? 4.129 9.695 -20.339 1.00 93.75 248 LEU A C 1
ATOM 2097 O O . LEU A 1 248 ? 3.390 10.209 -21.175 1.00 93.75 248 LEU A O 1
ATOM 2101 N N . PHE A 1 249 ? 4.516 10.343 -19.238 1.00 95.06 249 PHE A N 1
ATOM 2102 C CA . PHE A 1 249 ? 4.107 11.715 -18.923 1.00 95.06 249 PHE A CA 1
ATOM 2103 C C . PHE A 1 249 ? 4.521 12.701 -20.018 1.00 95.06 249 PHE A C 1
ATOM 2105 O O . PHE A 1 249 ? 3.780 13.621 -20.352 1.00 95.06 249 PHE A O 1
ATOM 2112 N N . ASN A 1 250 ? 5.684 12.472 -20.627 1.00 96.38 250 ASN A N 1
ATOM 2113 C CA . ASN A 1 250 ? 6.178 13.278 -21.736 1.00 96.38 250 ASN A CA 1
ATOM 2114 C C . ASN A 1 250 ? 5.551 12.926 -23.095 1.00 96.38 250 ASN A C 1
ATOM 2116 O O . ASN A 1 250 ? 5.934 13.506 -24.108 1.00 96.38 250 ASN A O 1
ATOM 2120 N N . GLY A 1 251 ? 4.587 12.004 -23.148 1.00 96.31 251 GLY A N 1
ATOM 2121 C CA . GLY A 1 251 ? 3.831 11.664 -24.356 1.00 96.31 251 GLY A CA 1
ATOM 2122 C C . GLY A 1 251 ? 4.468 10.589 -25.239 1.00 96.31 251 GLY A C 1
ATOM 2123 O O . GLY A 1 251 ? 3.968 10.330 -26.335 1.00 96.31 251 GLY A O 1
ATOM 2124 N N . PHE A 1 252 ? 5.556 9.948 -24.801 1.00 97.62 252 PHE A N 1
ATOM 2125 C CA . PHE A 1 252 ? 6.086 8.787 -25.515 1.00 97.62 252 PHE A CA 1
ATOM 2126 C C . PHE A 1 252 ? 5.142 7.590 -25.378 1.00 97.62 252 PHE A C 1
ATOM 2128 O O . PHE A 1 252 ? 4.579 7.343 -24.315 1.00 97.62 252 PHE A O 1
ATOM 2135 N N . TYR A 1 253 ? 5.027 6.797 -26.443 1.00 96.38 253 TYR A N 1
ATOM 2136 C CA . TYR A 1 253 ? 4.347 5.509 -26.388 1.00 96.38 253 TYR A CA 1
ATOM 2137 C C . TYR A 1 253 ? 5.358 4.447 -25.950 1.00 96.38 253 TYR A C 1
ATOM 2139 O O . TYR A 1 253 ? 6.339 4.191 -26.652 1.00 96.38 253 TYR A O 1
ATOM 2147 N N . THR A 1 254 ? 5.138 3.835 -24.793 1.00 95.81 254 THR A N 1
ATOM 2148 C CA . THR A 1 254 ? 6.099 2.920 -24.172 1.00 95.81 254 THR A CA 1
ATOM 2149 C C . THR A 1 254 ? 5.673 1.458 -24.311 1.00 95.81 254 THR A C 1
ATOM 2151 O O . THR A 1 254 ? 4.489 1.153 -24.466 1.00 95.81 254 THR A O 1
ATOM 2154 N N . LEU A 1 255 ? 6.647 0.544 -24.291 1.00 95.94 255 LEU A N 1
ATOM 2155 C CA . LEU A 1 255 ? 6.394 -0.891 -24.119 1.00 95.94 255 LEU A CA 1
ATOM 2156 C C . LEU A 1 255 ? 6.327 -1.292 -22.643 1.00 95.94 255 LEU A C 1
ATOM 2158 O O . LEU A 1 255 ? 5.707 -2.295 -22.290 1.00 95.94 255 LEU A O 1
ATOM 2162 N N . ASP A 1 256 ? 6.992 -0.526 -21.794 1.00 94.62 256 ASP A N 1
ATOM 2163 C CA . ASP A 1 256 ? 7.040 -0.692 -20.357 1.00 94.62 256 ASP A CA 1
ATOM 2164 C C . ASP A 1 256 ? 6.077 0.256 -19.638 1.00 94.62 256 ASP A C 1
ATOM 2166 O O . ASP A 1 256 ? 5.650 1.286 -20.162 1.00 94.62 256 ASP A O 1
ATOM 2170 N N . GLY A 1 257 ? 5.688 -0.108 -18.421 1.00 92.12 257 GLY A N 1
ATOM 2171 C CA . GLY A 1 257 ? 4.695 0.646 -17.671 1.00 92.12 257 GLY A CA 1
ATOM 2172 C C . GLY A 1 257 ? 4.262 -0.029 -16.380 1.00 92.12 257 GLY A C 1
ATOM 2173 O O . GLY A 1 257 ? 4.452 -1.229 -16.177 1.00 92.12 257 GLY A O 1
ATOM 2174 N N . TYR A 1 258 ? 3.673 0.766 -15.488 1.00 89.31 258 TYR A N 1
ATOM 2175 C CA . TYR A 1 258 ? 2.980 0.254 -14.313 1.00 89.31 258 TYR A CA 1
ATOM 2176 C C . TYR A 1 258 ? 1.484 0.271 -14.580 1.00 89.31 258 TYR A C 1
ATOM 2178 O O . TYR A 1 258 ? 0.800 1.268 -14.355 1.00 89.31 258 TYR A O 1
ATOM 2186 N N . ILE A 1 259 ? 1.000 -0.839 -15.130 1.00 88.00 259 ILE A N 1
ATOM 2187 C CA . ILE A 1 259 ? -0.363 -0.978 -15.625 1.00 88.00 259 ILE A CA 1
ATOM 2188 C C . ILE A 1 259 ? -1.021 -2.127 -14.874 1.00 88.00 259 ILE A C 1
ATOM 2190 O O . ILE A 1 259 ? -0.597 -3.278 -14.924 1.00 88.00 259 ILE A O 1
ATOM 2194 N N . VAL A 1 260 ? -2.088 -1.793 -14.158 1.00 84.62 260 VAL A N 1
ATOM 2195 C CA . VAL A 1 260 ? -2.781 -2.709 -13.245 1.00 84.62 260 VAL A CA 1
ATOM 2196 C C . VAL A 1 260 ? -3.519 -3.828 -13.992 1.00 84.62 260 VAL A C 1
ATOM 2198 O O . VAL A 1 260 ? -3.726 -4.903 -13.425 1.00 84.62 260 VAL A O 1
ATOM 2201 N N . ASN A 1 261 ? -3.933 -3.570 -15.235 1.00 86.31 261 ASN A N 1
ATOM 2202 C CA . ASN A 1 261 ? -4.666 -4.505 -16.080 1.00 86.31 261 ASN A CA 1
ATOM 2203 C C . ASN A 1 261 ? -4.314 -4.295 -17.562 1.00 86.31 261 ASN A C 1
ATOM 2205 O O . ASN A 1 261 ? -4.471 -3.189 -18.076 1.00 86.31 261 ASN A O 1
ATOM 2209 N N . TYR A 1 262 ? -3.867 -5.347 -18.241 1.00 90.62 262 TYR A N 1
ATOM 2210 C CA . TYR A 1 262 ? -3.524 -5.354 -19.667 1.00 90.62 262 TYR A CA 1
ATOM 2211 C C . TYR A 1 262 ? -3.635 -6.787 -20.235 1.00 90.62 262 TYR A C 1
ATOM 2213 O O . TYR A 1 262 ? -3.810 -7.723 -19.453 1.00 90.62 262 TYR A O 1
ATOM 2221 N N . PRO A 1 263 ? -3.579 -7.003 -21.567 1.00 91.75 263 PRO A N 1
ATOM 2222 C CA . PRO A 1 263 ? -3.733 -8.342 -22.139 1.00 91.75 263 PRO A CA 1
ATOM 2223 C C . PRO A 1 263 ? -2.673 -9.331 -21.634 1.00 91.75 263 PRO A C 1
ATOM 2225 O O . PRO A 1 263 ? -1.479 -9.028 -21.639 1.00 91.75 263 PRO A O 1
ATOM 2228 N N . LEU A 1 264 ? -3.088 -10.545 -21.274 1.00 91.19 264 LEU A N 1
ATOM 2229 C CA . LEU A 1 264 ? -2.186 -11.617 -20.849 1.00 91.19 264 LEU A CA 1
ATOM 2230 C C . LEU A 1 264 ? -1.151 -11.949 -21.931 1.00 91.19 264 LEU A C 1
ATOM 2232 O O . LEU A 1 264 ? 0.032 -12.120 -21.646 1.00 91.19 264 LEU A O 1
ATOM 2236 N N . THR A 1 265 ? -1.579 -11.940 -23.193 1.00 93.94 265 THR A N 1
ATOM 2237 C CA . THR A 1 265 ? -0.693 -12.129 -24.345 1.00 93.94 265 THR A CA 1
ATOM 2238 C C . THR A 1 265 ? 0.444 -11.109 -24.357 1.00 93.94 265 THR A C 1
ATOM 2240 O O . THR A 1 265 ? 1.587 -11.466 -24.635 1.00 93.94 265 THR A O 1
ATOM 2243 N N . TYR A 1 266 ? 0.173 -9.855 -23.984 1.00 95.12 266 TYR A N 1
ATOM 2244 C CA . TYR A 1 266 ? 1.194 -8.819 -23.866 1.00 95.12 266 TYR A CA 1
ATOM 2245 C C . TYR A 1 266 ? 2.179 -9.116 -22.726 1.00 95.12 266 TYR A C 1
ATOM 2247 O O . TYR A 1 266 ? 3.384 -8.966 -22.927 1.00 95.12 266 TYR A O 1
ATOM 2255 N N . LYS A 1 267 ? 1.704 -9.617 -21.569 1.00 94.44 267 LYS A N 1
ATOM 2256 C CA . LYS A 1 267 ? 2.569 -10.060 -20.451 1.00 94.44 267 LYS A CA 1
ATOM 2257 C C . LYS A 1 267 ? 3.567 -11.100 -20.935 1.00 94.44 267 LYS A C 1
ATOM 2259 O O . LYS A 1 267 ? 4.760 -10.962 -20.690 1.00 94.44 267 LYS A O 1
ATOM 2264 N N . HIS A 1 268 ? 3.095 -12.108 -21.669 1.00 95.31 268 HIS A N 1
ATOM 2265 C CA . HIS A 1 268 ? 3.945 -13.176 -22.197 1.00 95.31 268 HIS A CA 1
ATOM 2266 C C . HIS A 1 268 ? 4.954 -12.674 -23.230 1.00 95.31 268 HIS A C 1
ATOM 2268 O O . HIS A 1 268 ? 6.106 -13.105 -23.210 1.00 95.31 268 HIS A O 1
ATOM 2274 N N . GLN A 1 269 ? 4.564 -11.745 -24.110 1.00 97.12 269 GLN A N 1
ATOM 2275 C CA . GLN A 1 269 ? 5.507 -11.140 -25.056 1.00 97.12 269 GLN A CA 1
ATOM 2276 C C . GLN A 1 269 ? 6.564 -10.296 -24.337 1.00 97.12 269 GLN A C 1
ATOM 2278 O O . GLN A 1 269 ? 7.744 -10.405 -24.660 1.00 97.12 269 GLN A O 1
ATOM 2283 N N . PHE A 1 270 ? 6.176 -9.515 -23.327 1.00 96.62 270 PHE A N 1
ATOM 2284 C CA . PHE A 1 270 ? 7.131 -8.726 -22.555 1.00 96.62 270 PHE A CA 1
ATOM 2285 C C . PHE A 1 270 ? 8.044 -9.609 -21.697 1.00 96.62 270 PHE A C 1
ATOM 2287 O O . PHE A 1 270 ? 9.243 -9.362 -21.624 1.00 96.62 270 PHE A O 1
ATOM 2294 N N . ARG A 1 271 ? 7.529 -10.703 -21.119 1.00 95.88 271 ARG A N 1
ATOM 2295 C CA . ARG A 1 271 ? 8.327 -11.675 -20.352 1.00 95.88 271 ARG A CA 1
ATOM 2296 C C . ARG A 1 271 ? 9.523 -12.192 -21.150 1.00 95.88 271 ARG A C 1
ATOM 2298 O O . ARG A 1 271 ? 10.594 -12.377 -20.584 1.00 95.88 271 ARG A O 1
ATOM 2305 N N . LYS A 1 272 ? 9.369 -12.387 -22.465 1.00 97.25 272 LYS A N 1
ATOM 2306 C CA . LYS A 1 272 ? 10.461 -12.802 -23.365 1.00 97.25 272 LYS A CA 1
ATOM 2307 C C . LYS A 1 272 ? 11.584 -11.765 -23.465 1.00 97.25 272 LYS A C 1
ATOM 2309 O O . LYS A 1 272 ? 12.724 -12.168 -23.672 1.00 97.25 272 LYS A O 1
ATOM 2314 N N . ILE A 1 273 ? 11.286 -10.469 -23.302 1.00 95.81 273 ILE A N 1
ATOM 2315 C CA . ILE A 1 273 ? 12.296 -9.394 -23.270 1.00 95.81 273 ILE A CA 1
ATOM 2316 C C . ILE A 1 273 ? 13.248 -9.601 -22.089 1.00 95.81 273 ILE A C 1
ATOM 2318 O O . ILE A 1 273 ? 14.452 -9.435 -22.233 1.00 95.81 273 ILE A O 1
ATOM 2322 N N . ILE A 1 274 ? 12.708 -9.991 -20.938 1.00 93.94 274 ILE A N 1
ATOM 2323 C CA . ILE A 1 274 ? 13.417 -10.041 -19.653 1.00 93.94 274 ILE A CA 1
ATOM 2324 C C . ILE A 1 274 ? 13.678 -11.474 -19.159 1.00 93.94 274 ILE A C 1
ATOM 2326 O O . ILE A 1 274 ? 14.060 -11.672 -18.011 1.00 93.94 274 ILE A O 1
ATOM 2330 N N . ALA A 1 275 ? 13.461 -12.492 -19.995 1.00 94.81 275 ALA A N 1
ATOM 2331 C CA . ALA A 1 275 ? 13.461 -13.896 -19.573 1.00 94.81 275 ALA A CA 1
ATOM 2332 C C . ALA A 1 275 ? 14.792 -14.330 -18.940 1.00 94.81 275 ALA A C 1
ATOM 2334 O O . ALA A 1 275 ?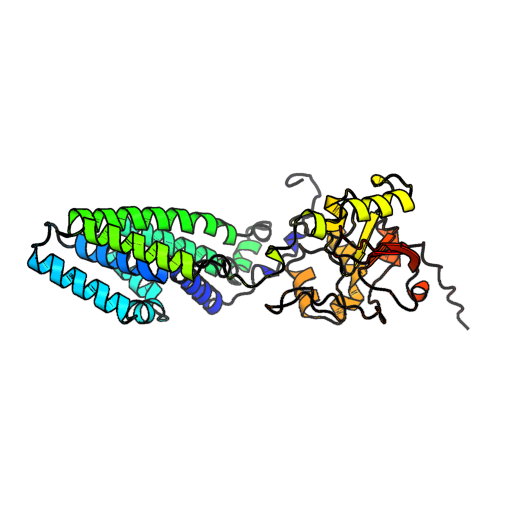 14.791 -14.987 -17.900 1.00 94.81 275 ALA A O 1
ATOM 2335 N N . THR A 1 276 ? 15.917 -13.915 -19.531 1.00 92.81 276 THR A N 1
ATOM 2336 C CA . THR A 1 276 ? 17.261 -14.180 -18.997 1.00 92.81 276 THR A CA 1
ATOM 2337 C C . THR A 1 276 ? 17.425 -13.597 -17.598 1.00 92.81 276 THR A C 1
ATOM 2339 O O . THR A 1 276 ? 17.963 -14.264 -16.716 1.00 92.81 276 THR A O 1
ATOM 2342 N N . HIS A 1 277 ? 16.911 -12.386 -17.379 1.00 90.50 277 HIS A N 1
ATOM 2343 C CA . HIS A 1 277 ? 16.958 -11.740 -16.078 1.00 90.50 277 HIS A CA 1
ATOM 2344 C C . HIS A 1 277 ? 16.112 -12.468 -15.031 1.00 90.50 277 HIS A C 1
ATOM 2346 O O . HIS A 1 277 ? 16.583 -12.771 -13.933 1.00 90.50 277 HIS A O 1
ATOM 2352 N N . LEU A 1 278 ? 14.867 -12.801 -15.380 1.00 91.25 278 LEU A N 1
ATOM 2353 C CA . LEU A 1 278 ? 13.977 -13.532 -14.477 1.00 91.25 278 LEU A CA 1
ATOM 2354 C C . LEU A 1 278 ? 14.551 -14.911 -14.112 1.00 91.25 278 LEU A C 1
ATOM 2356 O O . LEU A 1 278 ? 14.351 -15.371 -12.994 1.00 91.25 278 LEU A O 1
ATOM 2360 N N . GLY A 1 279 ? 15.304 -15.549 -15.015 1.00 92.06 279 GLY A N 1
ATOM 2361 C CA . GLY A 1 279 ? 16.002 -16.807 -14.732 1.00 92.06 279 GLY A CA 1
ATOM 2362 C C . GLY A 1 279 ? 17.127 -16.691 -13.695 1.00 92.06 279 GLY A C 1
ATOM 2363 O O . GLY A 1 279 ? 17.465 -17.686 -13.061 1.00 92.06 279 GLY A O 1
ATOM 2364 N N . LYS A 1 280 ? 17.692 -15.493 -13.493 1.00 90.75 280 LYS A N 1
ATOM 2365 C CA . LYS A 1 280 ? 18.784 -15.242 -12.536 1.00 90.75 280 LYS A CA 1
ATOM 2366 C C . LYS A 1 280 ? 18.325 -14.580 -11.239 1.00 90.75 280 LYS A C 1
ATOM 2368 O O . LYS A 1 280 ? 18.988 -14.730 -10.217 1.00 90.75 280 LYS A O 1
ATOM 2373 N N . ASN A 1 281 ? 17.208 -13.850 -11.257 1.00 88.44 281 ASN A N 1
ATOM 2374 C CA . ASN A 1 281 ? 16.699 -13.121 -10.096 1.00 88.44 281 ASN A CA 1
ATOM 2375 C C . ASN A 1 281 ? 15.320 -13.637 -9.657 1.00 88.44 281 ASN A C 1
ATOM 2377 O O . ASN A 1 281 ? 14.281 -13.238 -10.187 1.00 88.44 281 ASN A O 1
ATOM 2381 N N . ALA A 1 282 ? 15.308 -14.476 -8.618 1.00 87.94 282 ALA A N 1
ATOM 2382 C CA . ALA A 1 282 ? 14.088 -15.079 -8.080 1.00 87.94 282 ALA A CA 1
ATOM 2383 C C . ALA A 1 282 ? 13.073 -14.050 -7.538 1.00 87.94 282 ALA A C 1
ATOM 2385 O O . ALA A 1 282 ? 11.862 -14.265 -7.631 1.00 87.94 282 ALA A O 1
ATOM 2386 N N . ALA A 1 283 ? 13.539 -12.919 -6.995 1.00 85.00 283 ALA A N 1
ATOM 2387 C CA . ALA A 1 283 ? 12.656 -11.874 -6.477 1.00 85.00 283 ALA A CA 1
ATOM 2388 C C . ALA A 1 283 ? 11.909 -11.164 -7.615 1.00 85.00 283 ALA A C 1
ATOM 2390 O O . ALA A 1 283 ? 10.690 -10.995 -7.544 1.00 85.00 283 ALA A O 1
ATOM 2391 N N . HIS A 1 284 ? 12.614 -10.807 -8.690 1.00 86.81 284 HIS A N 1
ATOM 2392 C CA . HIS A 1 284 ? 12.008 -10.206 -9.878 1.00 86.81 284 HIS A CA 1
ATOM 2393 C C . HIS A 1 284 ? 11.152 -11.207 -10.658 1.00 86.81 284 HIS A C 1
ATOM 2395 O O . HIS A 1 284 ? 10.079 -10.832 -11.127 1.00 86.81 284 HIS A O 1
ATOM 2401 N N . HIS A 1 285 ? 11.544 -12.484 -10.703 1.00 88.88 285 HIS A N 1
ATOM 2402 C CA . HIS A 1 285 ? 10.706 -13.570 -11.216 1.00 88.88 285 HIS A CA 1
ATOM 2403 C C . HIS A 1 285 ? 9.363 -13.629 -10.483 1.00 88.88 285 HIS A C 1
ATOM 2405 O O . HIS A 1 285 ? 8.308 -13.521 -11.104 1.00 88.88 285 HIS A O 1
ATOM 2411 N N . LYS A 1 286 ? 9.387 -13.715 -9.145 1.00 84.88 286 LYS A N 1
ATOM 2412 C CA . LYS A 1 286 ? 8.169 -13.743 -8.320 1.00 84.88 286 LYS A CA 1
ATOM 2413 C C . LYS A 1 286 ? 7.333 -12.470 -8.484 1.00 84.88 286 LYS A C 1
ATOM 2415 O O . LYS A 1 286 ? 6.107 -12.550 -8.524 1.00 84.88 286 LYS A O 1
ATOM 2420 N N . LEU A 1 287 ? 7.976 -11.306 -8.588 1.00 83.94 287 LEU A N 1
ATOM 2421 C CA . LEU A 1 287 ? 7.298 -10.026 -8.789 1.00 83.94 287 LEU A CA 1
ATOM 2422 C C . LEU A 1 287 ? 6.593 -9.960 -10.151 1.00 83.94 287 LEU A C 1
ATOM 2424 O O . LEU A 1 287 ? 5.421 -9.596 -10.215 1.00 83.94 287 LEU A O 1
ATOM 2428 N N . PHE A 1 288 ? 7.281 -10.300 -11.240 1.00 89.00 288 PHE A N 1
ATOM 2429 C CA . PHE A 1 288 ? 6.720 -10.196 -12.585 1.00 89.00 288 PHE A CA 1
ATOM 2430 C C . PHE A 1 288 ? 5.677 -11.287 -12.854 1.00 89.00 288 PHE A C 1
ATOM 2432 O O . PHE A 1 288 ? 4.576 -10.982 -13.311 1.00 89.00 288 PHE A O 1
ATOM 2439 N N . ASP A 1 289 ? 5.976 -12.543 -12.524 1.00 88.44 289 ASP A N 1
ATOM 2440 C CA . ASP A 1 289 ? 5.055 -13.643 -12.808 1.00 88.44 289 ASP A CA 1
ATOM 2441 C C . ASP A 1 289 ? 3.868 -13.635 -11.838 1.00 88.44 289 ASP A C 1
ATOM 2443 O O . ASP A 1 289 ? 2.738 -13.806 -12.288 1.00 88.44 289 ASP A O 1
ATOM 2447 N N . GLY A 1 290 ? 4.096 -13.350 -10.549 1.00 81.31 290 GLY A N 1
ATOM 2448 C CA . GLY A 1 290 ? 3.057 -13.392 -9.518 1.00 81.31 290 GLY A CA 1
ATOM 2449 C C . GLY A 1 290 ? 2.220 -12.117 -9.373 1.00 81.31 290 GLY A C 1
ATOM 2450 O O . GLY A 1 290 ? 1.026 -12.223 -9.105 1.00 81.31 290 GLY A O 1
ATOM 2451 N N . TRP A 1 291 ? 2.816 -10.924 -9.519 1.00 81.81 291 TRP A N 1
ATOM 2452 C CA . TRP A 1 291 ? 2.103 -9.639 -9.410 1.00 81.81 291 TRP A CA 1
ATOM 2453 C C . TRP A 1 291 ? 1.878 -8.983 -10.776 1.00 81.81 291 TRP A C 1
ATOM 2455 O O . TRP A 1 291 ? 0.791 -8.493 -11.067 1.00 81.81 291 TRP A O 1
ATOM 2465 N N . GLY A 1 292 ? 2.904 -8.940 -11.626 1.00 78.62 292 GLY A N 1
ATOM 2466 C CA . GL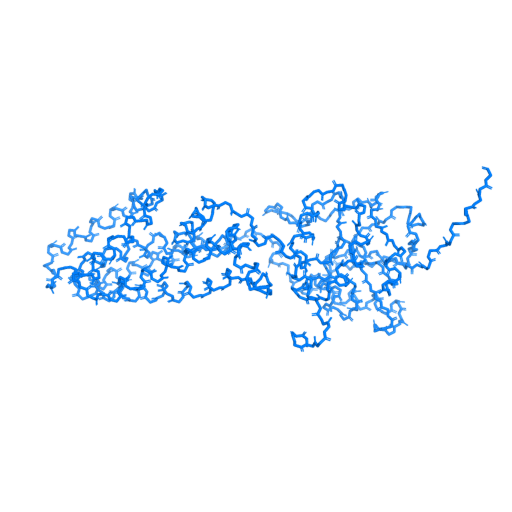Y A 1 292 ? 2.785 -8.651 -13.061 1.00 78.62 292 GLY A CA 1
ATOM 2467 C C . GLY A 1 292 ? 2.204 -7.299 -13.470 1.00 78.62 292 GLY A C 1
ATOM 2468 O O . GLY A 1 292 ? 2.006 -7.080 -14.658 1.00 78.62 292 GLY A O 1
ATOM 2469 N N . SER A 1 293 ? 1.930 -6.377 -12.543 1.00 85.56 293 SER A N 1
ATOM 2470 C CA . SER A 1 293 ? 1.462 -5.020 -12.879 1.00 85.56 293 SER A CA 1
ATOM 2471 C C . SER A 1 293 ? 2.611 -4.106 -13.315 1.00 85.56 293 SER A C 1
ATOM 2473 O O . SER A 1 293 ? 2.393 -3.131 -14.030 1.00 85.56 293 SER A O 1
ATOM 2475 N N . LYS A 1 294 ? 3.842 -4.406 -12.883 1.00 86.75 294 LYS A N 1
ATOM 2476 C CA . LYS A 1 294 ? 5.058 -3.721 -13.334 1.00 86.75 294 LYS A CA 1
ATOM 2477 C C . LYS A 1 294 ? 5.640 -4.456 -14.533 1.00 86.75 294 LYS A C 1
ATOM 2479 O O . LYS A 1 294 ? 6.204 -5.537 -14.390 1.00 86.75 294 LYS A O 1
ATOM 2484 N N . VAL A 1 295 ? 5.502 -3.842 -15.696 1.00 90.12 295 VAL A N 1
ATOM 2485 C CA . VAL A 1 295 ? 6.054 -4.304 -16.964 1.00 90.12 295 VAL A CA 1
ATOM 2486 C C . VAL A 1 295 ? 7.313 -3.492 -17.226 1.00 90.12 295 VAL A C 1
ATOM 2488 O O . VAL A 1 295 ? 7.248 -2.502 -17.937 1.00 90.12 295 VAL A O 1
ATOM 2491 N N . TYR A 1 296 ? 8.422 -3.822 -16.564 1.00 89.25 296 TYR A N 1
ATOM 2492 C CA . TYR A 1 296 ? 9.638 -2.997 -16.541 1.00 89.25 296 TYR A CA 1
ATOM 2493 C C . TYR A 1 296 ? 10.854 -3.770 -17.049 1.00 89.25 296 TYR A C 1
ATOM 2495 O O . TYR A 1 296 ? 10.931 -4.988 -16.884 1.00 89.25 296 TYR A O 1
ATOM 2503 N N . LEU A 1 297 ? 11.837 -3.050 -17.593 1.00 90.31 297 LEU A N 1
ATOM 2504 C CA . LEU A 1 297 ? 13.194 -3.578 -17.670 1.00 90.31 297 LEU A CA 1
ATOM 2505 C C . LEU A 1 297 ? 13.816 -3.513 -16.275 1.00 90.31 297 LEU A C 1
ATOM 2507 O O . LEU A 1 297 ? 13.792 -2.471 -15.618 1.00 90.31 297 LEU A O 1
ATOM 2511 N N . PHE A 1 298 ? 14.337 -4.642 -15.813 1.00 81.25 298 PHE A N 1
ATOM 2512 C CA . PHE A 1 298 ? 15.022 -4.722 -14.533 1.00 81.25 298 PHE A CA 1
ATOM 2513 C C . PHE A 1 298 ? 16.486 -4.299 -14.702 1.00 81.25 298 PHE A C 1
ATOM 2515 O O . PHE A 1 298 ? 17.128 -4.639 -15.695 1.00 81.25 298 PHE A O 1
ATOM 2522 N N . ASP A 1 299 ? 17.001 -3.534 -13.742 1.00 72.25 299 ASP A N 1
ATOM 2523 C CA . ASP A 1 299 ? 18.419 -3.188 -13.670 1.00 72.25 299 ASP A CA 1
ATOM 2524 C C . ASP A 1 299 ? 19.160 -4.302 -12.911 1.00 72.25 299 ASP A C 1
ATOM 2526 O O . ASP A 1 299 ? 18.873 -4.577 -11.745 1.00 72.25 299 ASP A O 1
ATOM 2530 N N . ASN A 1 300 ? 20.082 -4.987 -13.590 1.00 54.66 300 ASN A N 1
ATOM 2531 C CA . ASN A 1 300 ? 20.664 -6.246 -13.115 1.00 54.66 300 ASN A CA 1
ATOM 2532 C C . ASN A 1 300 ? 21.705 -6.095 -12.003 1.00 54.66 300 ASN A C 1
ATOM 2534 O O . ASN A 1 300 ? 22.139 -7.108 -11.472 1.00 54.66 300 ASN A O 1
ATOM 2538 N N . ASN A 1 301 ? 22.114 -4.876 -11.646 1.00 47.88 301 ASN A N 1
ATOM 2539 C CA . ASN A 1 301 ? 23.171 -4.647 -10.648 1.00 47.88 301 ASN A CA 1
ATOM 2540 C C . ASN A 1 301 ? 22.884 -3.472 -9.712 1.00 47.88 301 ASN A C 1
ATOM 2542 O O . ASN A 1 301 ? 23.744 -3.041 -8.947 1.00 47.88 301 ASN A O 1
ATOM 2546 N N . VAL A 1 302 ? 21.676 -2.939 -9.785 1.00 47.16 302 VAL A N 1
ATOM 2547 C CA . VAL A 1 302 ? 21.218 -1.832 -8.969 1.00 47.16 302 VAL A CA 1
ATOM 2548 C C . VAL A 1 302 ? 19.841 -2.250 -8.530 1.00 47.16 302 VAL A C 1
ATOM 2550 O O . VAL A 1 302 ? 18.927 -2.343 -9.351 1.00 47.16 302 VAL A O 1
ATOM 2553 N N . GLY A 1 303 ? 19.692 -2.565 -7.240 1.00 42.06 303 GLY A N 1
ATOM 2554 C CA . GLY A 1 303 ? 18.358 -2.638 -6.665 1.00 42.06 303 GLY A CA 1
ATOM 2555 C C . GLY A 1 303 ? 17.624 -1.396 -7.141 1.00 42.06 303 GLY A C 1
ATOM 2556 O O . GLY A 1 303 ? 18.209 -0.314 -7.074 1.00 42.06 303 GLY A O 1
ATOM 2557 N N . TYR A 1 304 ? 16.428 -1.565 -7.721 1.00 41.88 304 TYR A N 1
ATOM 2558 C CA . TYR A 1 304 ? 15.540 -0.452 -8.064 1.00 41.88 304 TYR A CA 1
ATOM 2559 C C . TYR A 1 304 ? 15.800 0.691 -7.107 1.00 41.88 304 TYR A C 1
ATOM 2561 O O . TYR A 1 304 ? 15.823 0.413 -5.910 1.00 41.88 304 TYR A O 1
ATOM 2569 N N . SER A 1 305 ? 16.005 1.906 -7.610 1.00 39.97 305 SER A N 1
ATOM 2570 C CA . SER A 1 305 ? 16.145 3.119 -6.810 1.00 39.97 305 SER A CA 1
ATOM 2571 C C . SER A 1 305 ? 15.000 3.221 -5.792 1.00 39.97 305 SER A C 1
ATOM 2573 O O . SER A 1 305 ? 13.974 3.858 -6.007 1.00 39.97 305 SER A O 1
ATOM 2575 N N . TYR A 1 306 ? 15.171 2.535 -4.677 1.00 39.41 306 TYR A N 1
ATOM 2576 C CA . TYR A 1 306 ? 14.323 2.457 -3.518 1.00 39.41 306 TYR A CA 1
ATOM 2577 C C . TYR A 1 306 ? 15.310 2.659 -2.390 1.00 39.41 306 TYR A C 1
ATOM 2579 O O . TYR A 1 306 ? 15.981 1.728 -1.965 1.00 39.41 306 TYR A O 1
ATOM 2587 N N . LYS A 1 307 ? 15.394 3.924 -1.974 1.00 39.81 307 LYS A N 1
ATOM 2588 C CA . LYS A 1 307 ? 15.679 4.353 -0.607 1.00 39.81 307 LYS A CA 1
ATOM 2589 C C . LYS A 1 307 ? 16.633 3.443 0.176 1.00 39.81 307 LYS A C 1
ATOM 2591 O O . LYS A 1 307 ? 16.201 2.478 0.801 1.00 39.81 307 LYS A O 1
ATOM 2596 N N . THR A 1 308 ? 17.849 3.919 0.373 1.00 33.28 308 THR A N 1
ATOM 2597 C CA . THR A 1 308 ? 18.270 4.130 1.761 1.00 33.28 308 THR A CA 1
ATOM 2598 C C . THR A 1 308 ? 17.850 5.545 2.150 1.00 33.28 308 THR A C 1
ATOM 2600 O O . THR A 1 308 ? 17.660 6.415 1.301 1.00 33.28 308 THR A O 1
ATOM 2603 N N . GLU A 1 309 ? 17.513 5.751 3.413 1.00 37.62 309 GLU A N 1
ATOM 2604 C CA . GLU A 1 309 ? 16.655 6.838 3.886 1.00 37.62 309 GLU A CA 1
ATOM 2605 C C . GLU A 1 309 ? 17.246 8.257 3.785 1.00 37.62 309 GLU A C 1
ATOM 2607 O O . GLU A 1 309 ? 16.608 9.196 4.269 1.00 37.62 309 GLU A O 1
ATOM 2612 N N . GLN A 1 310 ? 18.409 8.434 3.153 1.00 41.38 310 GLN A N 1
ATOM 2613 C CA . GLN A 1 310 ? 19.189 9.665 3.242 1.00 41.38 310 GLN A CA 1
ATOM 2614 C C . GLN A 1 310 ? 19.746 10.214 1.917 1.00 41.38 310 GLN A C 1
ATOM 2616 O O . GLN A 1 310 ? 19.955 11.416 1.878 1.00 41.38 310 GLN A O 1
ATOM 2621 N N . ASP A 1 311 ? 19.895 9.444 0.826 1.00 38.81 311 ASP A N 1
ATOM 2622 C CA . ASP A 1 311 ? 20.530 9.960 -0.406 1.00 38.81 311 ASP A CA 1
ATOM 2623 C C . ASP A 1 311 ? 20.030 9.297 -1.704 1.00 38.81 311 ASP A C 1
ATOM 2625 O O . ASP A 1 311 ? 19.690 8.111 -1.747 1.00 38.81 311 ASP A O 1
ATOM 2629 N N . ILE A 1 312 ? 19.997 10.074 -2.795 1.00 47.12 312 ILE A N 1
ATOM 2630 C CA . ILE A 1 312 ? 19.760 9.566 -4.154 1.00 47.12 312 ILE A CA 1
ATOM 2631 C C . ILE A 1 312 ? 21.108 9.148 -4.742 1.00 47.12 312 ILE A C 1
ATOM 2633 O O . ILE A 1 312 ? 21.832 9.970 -5.301 1.00 47.12 312 ILE A O 1
ATOM 2637 N N . TYR A 1 313 ? 21.428 7.860 -4.686 1.00 47.50 313 TYR A N 1
ATOM 2638 C CA . TYR A 1 313 ? 22.545 7.324 -5.458 1.00 47.50 313 TYR A CA 1
ATOM 2639 C C . TYR A 1 313 ? 22.070 7.010 -6.878 1.00 47.50 313 TYR A C 1
ATOM 2641 O O . TYR A 1 313 ? 21.539 5.936 -7.161 1.00 47.50 313 TYR A O 1
ATOM 2649 N N . ILE A 1 314 ? 22.238 7.968 -7.792 1.00 57.00 314 ILE A N 1
ATOM 2650 C CA . ILE A 1 314 ? 22.170 7.663 -9.223 1.00 57.00 314 ILE A CA 1
ATOM 2651 C C . ILE A 1 314 ? 23.442 6.887 -9.543 1.00 57.00 314 ILE A C 1
ATOM 2653 O O . ILE A 1 314 ? 24.530 7.459 -9.570 1.00 57.00 314 ILE A O 1
ATOM 2657 N N . HIS A 1 315 ? 23.320 5.579 -9.756 1.00 62.84 315 HIS A N 1
ATOM 2658 C CA . HIS A 1 315 ? 24.461 4.769 -10.161 1.00 62.84 315 HIS A CA 1
ATOM 2659 C C . HIS A 1 315 ? 25.033 5.315 -11.470 1.00 62.84 315 HIS A C 1
ATOM 2661 O O . HIS A 1 315 ? 24.331 5.417 -12.474 1.00 62.84 315 HIS A O 1
ATOM 2667 N N . THR A 1 316 ? 26.310 5.687 -11.448 1.00 68.44 316 THR A N 1
ATOM 2668 C CA . THR A 1 316 ? 27.005 6.298 -12.589 1.00 68.44 316 THR A CA 1
ATOM 2669 C C . THR A 1 316 ? 27.727 5.287 -13.464 1.00 68.44 316 THR A C 1
ATOM 2671 O O . THR A 1 316 ? 28.052 5.599 -14.611 1.00 68.44 316 THR A O 1
ATOM 2674 N N . GLU A 1 317 ? 27.973 4.088 -12.936 1.00 79.69 317 GLU A N 1
ATOM 2675 C CA . GLU A 1 317 ? 28.732 3.053 -13.631 1.00 79.69 317 GLU A CA 1
ATOM 2676 C C . GLU A 1 317 ? 28.066 2.652 -14.950 1.00 79.69 317 GLU A C 1
ATOM 2678 O O . GLU A 1 317 ? 26.849 2.679 -15.053 1.00 79.69 317 GLU A O 1
ATOM 2683 N N . PRO A 1 318 ? 28.778 2.251 -16.001 1.00 85.19 318 PRO A N 1
ATOM 2684 C CA . PRO A 1 318 ? 28.132 1.723 -17.203 1.00 85.19 318 PRO A CA 1
ATOM 2685 C C . PRO A 1 318 ? 27.448 0.358 -16.981 1.00 85.19 318 PRO A C 1
ATOM 2687 O O . PRO A 1 318 ? 27.818 -0.398 -16.084 1.00 85.19 318 PRO A O 1
ATOM 2690 N N . TYR A 1 319 ? 26.455 0.014 -17.802 1.00 86.62 319 TYR A N 1
ATOM 2691 C CA . TYR A 1 319 ? 25.926 -1.347 -17.913 1.00 86.62 319 TYR A CA 1
ATOM 2692 C C . TYR A 1 319 ? 26.909 -2.217 -18.697 1.00 86.62 319 TYR A C 1
ATOM 2694 O O . TYR A 1 319 ? 27.222 -1.912 -19.845 1.00 86.62 319 TYR A O 1
ATOM 2702 N N . THR A 1 320 ? 27.381 -3.303 -18.086 1.00 83.12 320 THR A N 1
ATOM 2703 C CA . THR A 1 320 ? 28.380 -4.212 -18.677 1.00 83.12 320 THR A CA 1
ATOM 2704 C C . THR A 1 320 ? 27.771 -5.501 -19.233 1.00 83.12 320 THR A C 1
ATOM 2706 O O . THR A 1 320 ? 28.321 -6.078 -20.167 1.00 83.12 320 THR A O 1
ATOM 2709 N N . ASN A 1 321 ? 26.632 -5.945 -18.692 1.00 82.88 321 ASN A N 1
ATOM 2710 C CA . ASN A 1 321 ? 25.965 -7.188 -19.079 1.00 82.88 321 ASN A CA 1
ATOM 2711 C C . ASN A 1 321 ? 24.439 -7.005 -19.111 1.00 82.88 321 ASN A C 1
ATOM 2713 O O . ASN A 1 321 ? 23.787 -6.985 -18.063 1.00 82.88 321 ASN A O 1
ATOM 2717 N N . LEU A 1 322 ? 23.873 -6.839 -20.309 1.00 85.62 322 LEU A N 1
ATOM 2718 C CA . LEU A 1 322 ? 22.431 -6.684 -20.498 1.00 85.62 322 LEU A CA 1
ATOM 2719 C C . LEU A 1 322 ? 21.766 -8.048 -20.656 1.00 85.62 322 LEU A C 1
ATOM 2721 O O . LEU A 1 322 ? 22.022 -8.782 -21.603 1.00 85.62 322 LEU A O 1
ATOM 2725 N N . GLU A 1 323 ? 20.831 -8.357 -19.764 1.00 89.00 323 GLU A N 1
ATOM 2726 C CA . GLU A 1 323 ? 20.035 -9.592 -19.822 1.00 89.00 323 GLU A CA 1
ATOM 2727 C C . GLU A 1 323 ? 18.710 -9.348 -20.556 1.00 89.00 323 GLU A C 1
ATOM 2729 O O . GLU A 1 323 ? 17.645 -9.768 -20.100 1.00 89.00 323 GLU A O 1
ATOM 2734 N N . LEU A 1 324 ? 18.782 -8.620 -21.676 1.00 89.38 324 LEU A N 1
ATOM 2735 C CA . LEU A 1 324 ? 17.629 -8.190 -22.463 1.00 89.38 324 LEU A CA 1
ATOM 2736 C C . LEU A 1 324 ? 17.610 -8.853 -23.839 1.00 89.38 324 LEU A C 1
ATOM 2738 O O . LEU A 1 324 ? 18.607 -8.870 -24.555 1.00 89.38 324 LEU A O 1
ATOM 2742 N N . ASN A 1 325 ? 16.433 -9.315 -24.247 1.00 93.44 325 ASN A N 1
ATOM 2743 C CA . ASN A 1 325 ? 16.160 -9.744 -25.610 1.00 93.44 325 ASN A CA 1
ATOM 2744 C C . ASN A 1 325 ? 15.657 -8.547 -26.436 1.00 93.44 325 ASN A C 1
ATOM 2746 O O . ASN A 1 325 ? 14.459 -8.256 -26.509 1.00 93.44 325 ASN A O 1
ATOM 2750 N N . THR A 1 326 ? 16.594 -7.840 -27.063 1.00 93.75 326 THR A N 1
ATOM 2751 C CA . THR A 1 326 ? 16.324 -6.668 -27.910 1.00 93.75 326 THR A CA 1
ATOM 2752 C C . THR A 1 326 ? 15.608 -7.021 -29.209 1.00 93.75 326 THR A C 1
ATOM 2754 O O . THR A 1 326 ? 14.795 -6.232 -29.693 1.00 93.75 326 THR A O 1
ATOM 2757 N N . SER A 1 327 ? 15.786 -8.245 -29.711 1.00 94.62 327 SER A N 1
ATOM 2758 C CA . SER A 1 327 ? 15.010 -8.773 -30.836 1.00 94.62 327 SER A CA 1
ATOM 2759 C C . SER A 1 327 ? 13.510 -8.785 -30.536 1.00 94.62 327 SER A C 1
ATOM 2761 O O . SER A 1 327 ? 12.700 -8.369 -31.366 1.00 94.62 327 SER A O 1
ATOM 2763 N N . GLN A 1 328 ? 13.132 -9.206 -29.327 1.00 96.81 328 GLN A N 1
ATOM 2764 C CA . GLN A 1 328 ? 11.744 -9.182 -28.877 1.00 96.81 328 GLN A CA 1
ATOM 2765 C C . GLN A 1 328 ? 11.234 -7.747 -28.682 1.00 96.81 328 GLN A C 1
ATOM 2767 O O . GLN A 1 328 ? 10.095 -7.460 -29.054 1.00 96.81 328 GLN A O 1
ATOM 2772 N N . ILE A 1 329 ? 12.065 -6.832 -28.163 1.00 96.56 329 ILE A N 1
ATOM 2773 C CA . ILE A 1 329 ? 11.714 -5.402 -28.084 1.00 96.56 329 ILE A CA 1
ATOM 2774 C C . ILE A 1 329 ? 11.365 -4.873 -29.482 1.00 96.56 329 ILE A C 1
ATOM 2776 O O . ILE A 1 329 ? 10.320 -4.244 -29.668 1.00 96.56 329 ILE A O 1
ATOM 2780 N N . TYR A 1 330 ? 12.194 -5.179 -30.484 1.00 96.75 330 TYR A N 1
ATOM 2781 C CA . TYR A 1 330 ? 11.954 -4.778 -31.867 1.00 96.75 330 TYR A CA 1
ATOM 2782 C C . TYR A 1 330 ? 10.662 -5.384 -32.436 1.00 96.75 330 TYR A C 1
ATOM 2784 O O . TYR A 1 330 ? 9.875 -4.671 -33.070 1.00 96.75 330 TYR A O 1
ATOM 2792 N N . ALA A 1 331 ? 10.416 -6.675 -32.183 1.00 96.62 331 ALA A N 1
ATOM 2793 C CA . ALA A 1 331 ? 9.209 -7.385 -32.615 1.00 96.62 331 ALA A CA 1
ATOM 2794 C C . ALA A 1 331 ? 7.922 -6.795 -32.011 1.00 96.62 331 ALA A C 1
ATOM 2796 O O . ALA A 1 331 ? 6.889 -6.765 -32.674 1.00 96.62 331 ALA A O 1
ATOM 2797 N N . MET A 1 332 ? 7.993 -6.259 -30.790 1.00 96.44 332 MET A N 1
ATOM 2798 C CA . MET A 1 332 ? 6.884 -5.562 -30.125 1.00 96.44 332 MET A CA 1
ATOM 2799 C C . MET A 1 332 ? 6.722 -4.094 -30.568 1.00 96.44 332 MET A C 1
ATOM 2801 O O . MET A 1 332 ? 5.867 -3.385 -30.044 1.00 96.44 332 MET A O 1
ATOM 2805 N N . GLY A 1 333 ? 7.513 -3.620 -31.538 1.00 96.62 333 GLY A N 1
ATOM 2806 C CA . GLY A 1 333 ? 7.438 -2.253 -32.072 1.00 96.62 333 GLY A CA 1
ATOM 2807 C C . GLY A 1 333 ? 8.366 -1.246 -31.387 1.00 96.62 333 GLY A C 1
ATOM 2808 O O . GLY A 1 333 ? 8.329 -0.056 -31.709 1.00 96.62 333 GLY A O 1
ATOM 2809 N N . GLY A 1 334 ? 9.220 -1.704 -30.468 1.00 97.00 334 GLY A N 1
ATOM 2810 C CA . GLY A 1 334 ? 10.256 -0.889 -29.845 1.00 97.00 334 GLY A CA 1
ATOM 2811 C C . GLY A 1 334 ? 11.303 -0.454 -30.868 1.00 97.00 334 GLY A C 1
ATOM 2812 O O . GLY A 1 334 ? 11.786 -1.263 -31.661 1.00 97.00 334 GLY A O 1
ATOM 2813 N N . ARG A 1 335 ? 11.632 0.837 -30.892 1.00 97.56 335 ARG A N 1
ATOM 2814 C CA . ARG A 1 335 ? 12.646 1.413 -31.798 1.00 97.56 335 ARG A CA 1
ATOM 2815 C C . ARG A 1 335 ? 13.711 2.218 -31.077 1.00 97.56 335 ARG A C 1
ATOM 2817 O O . ARG A 1 335 ? 14.764 2.457 -31.656 1.00 97.56 335 ARG A O 1
ATOM 2824 N N . TYR A 1 336 ? 13.452 2.615 -29.835 1.00 98.06 336 TYR A N 1
ATOM 2825 C CA . TYR A 1 336 ? 14.418 3.337 -29.022 1.00 98.06 336 TYR A CA 1
ATOM 2826 C C . TYR A 1 336 ? 14.414 2.823 -27.585 1.00 98.06 336 TYR A C 1
ATOM 2828 O O . TYR A 1 336 ? 13.367 2.458 -27.049 1.00 98.06 336 TYR A O 1
ATOM 2836 N N . LEU A 1 337 ? 15.591 2.831 -26.970 1.00 97.31 337 LEU A N 1
ATOM 2837 C CA . LEU A 1 337 ? 15.799 2.562 -25.556 1.00 97.31 337 LEU A CA 1
ATOM 2838 C C . LEU A 1 337 ? 16.335 3.835 -24.894 1.00 97.31 337 LEU A C 1
ATOM 2840 O O . LEU A 1 337 ? 17.336 4.399 -25.340 1.00 97.31 337 LEU A O 1
ATOM 2844 N N . LEU A 1 338 ? 15.651 4.290 -23.844 1.00 96.06 338 LEU A N 1
ATOM 2845 C CA . LEU A 1 338 ? 16.099 5.385 -22.986 1.00 96.06 338 LEU A CA 1
ATOM 2846 C C . LEU A 1 338 ? 16.763 4.792 -21.749 1.00 96.06 338 LEU A C 1
ATOM 2848 O O . LEU A 1 338 ? 16.090 4.177 -20.926 1.00 96.06 338 LEU A O 1
ATOM 2852 N N . SER A 1 339 ? 18.070 4.979 -21.615 1.00 92.94 339 SER A N 1
ATOM 2853 C CA . SER A 1 339 ? 18.847 4.446 -20.496 1.00 92.94 339 SER A CA 1
ATOM 2854 C C . SER A 1 339 ? 19.325 5.566 -19.577 1.00 92.94 339 SER A C 1
ATOM 2856 O O . SER A 1 339 ? 19.804 6.590 -20.063 1.00 92.94 339 SER A O 1
ATOM 2858 N N . SER A 1 340 ? 19.273 5.377 -18.259 1.00 88.25 340 SER A N 1
ATOM 2859 C CA . SER A 1 340 ? 19.873 6.323 -17.299 1.00 88.25 340 SER A CA 1
ATOM 2860 C C . SER A 1 340 ? 21.406 6.261 -17.262 1.00 88.25 340 SER A C 1
ATOM 2862 O O . SER A 1 340 ? 22.070 7.175 -16.770 1.00 88.25 340 SER A O 1
ATOM 2864 N N . ARG A 1 341 ? 21.994 5.189 -17.803 1.00 88.19 341 ARG A N 1
ATOM 2865 C CA . ARG A 1 341 ? 23.438 4.921 -17.786 1.00 88.19 341 ARG A CA 1
ATOM 2866 C C . ARG A 1 341 ? 23.951 4.523 -19.167 1.00 88.19 341 ARG A C 1
ATOM 2868 O O . ARG A 1 341 ? 23.192 4.085 -20.036 1.00 88.19 341 ARG A O 1
ATOM 2875 N N . LYS A 1 342 ? 25.261 4.658 -19.376 1.00 91.81 342 LYS A N 1
ATOM 2876 C CA . LYS A 1 342 ? 25.906 4.179 -20.605 1.00 91.81 342 LYS A CA 1
ATOM 2877 C C . LYS A 1 342 ? 25.826 2.653 -20.662 1.00 91.81 342 LYS A C 1
ATOM 2879 O O . LYS A 1 342 ? 26.028 2.011 -19.641 1.00 91.81 342 LYS A O 1
ATOM 2884 N N . ILE A 1 343 ? 25.579 2.083 -21.833 1.00 91.88 343 ILE A N 1
ATOM 2885 C CA . ILE A 1 343 ? 25.671 0.646 -22.096 1.00 91.88 343 ILE A CA 1
ATOM 2886 C C . ILE A 1 343 ? 27.019 0.403 -22.770 1.00 91.88 343 ILE A C 1
ATOM 2888 O O . ILE A 1 343 ? 27.358 1.113 -23.711 1.00 91.88 343 ILE A O 1
ATOM 2892 N N . LEU A 1 344 ? 27.808 -0.543 -22.263 1.00 91.31 344 LEU A N 1
ATOM 2893 C CA . LEU A 1 344 ? 29.039 -0.975 -22.919 1.00 91.31 344 LEU A CA 1
ATOM 2894 C C . LEU A 1 344 ? 28.741 -2.101 -23.902 1.00 91.31 344 LEU A C 1
ATOM 2896 O O . LEU A 1 344 ? 27.904 -2.963 -23.630 1.00 91.31 344 LEU A O 1
ATOM 2900 N N . ASN A 1 345 ? 29.483 -2.118 -25.009 1.00 89.19 345 ASN A N 1
ATOM 2901 C CA . ASN A 1 345 ? 29.340 -3.108 -26.073 1.00 89.19 345 ASN A CA 1
ATOM 2902 C C . ASN A 1 345 ? 27.896 -3.181 -26.604 1.00 89.19 345 ASN A C 1
ATOM 2904 O O . ASN A 1 345 ? 27.380 -4.264 -26.864 1.00 89.19 345 ASN A O 1
ATOM 2908 N N . GLU A 1 346 ? 27.242 -2.027 -26.768 1.00 89.81 346 GLU A N 1
ATOM 2909 C CA . GLU A 1 346 ? 25.839 -1.888 -27.177 1.00 89.81 346 GLU A CA 1
ATOM 2910 C C . GLU A 1 346 ? 25.509 -2.663 -28.467 1.00 89.81 346 GLU A C 1
ATOM 2912 O O . GLU A 1 346 ? 24.442 -3.269 -28.579 1.00 89.81 346 GLU A O 1
ATOM 2917 N N . ASN A 1 347 ? 26.478 -2.763 -29.381 1.00 88.50 347 ASN A N 1
ATOM 2918 C CA . ASN A 1 347 ? 26.358 -3.503 -30.637 1.00 88.50 347 ASN A CA 1
ATOM 2919 C C . ASN A 1 347 ? 26.116 -5.011 -30.443 1.00 88.50 347 ASN A C 1
ATOM 2921 O O . ASN A 1 347 ? 25.506 -5.629 -31.311 1.00 88.50 347 ASN A O 1
ATOM 2925 N N . LEU A 1 348 ? 26.566 -5.610 -29.329 1.00 87.88 348 LEU A N 1
ATOM 2926 C CA . LEU A 1 348 ? 26.292 -7.023 -29.013 1.00 87.88 348 LEU A CA 1
ATOM 2927 C C . LEU A 1 348 ? 24.806 -7.281 -28.740 1.00 87.88 348 LEU A C 1
ATOM 2929 O O . LEU A 1 348 ? 24.360 -8.423 -28.797 1.00 87.88 348 LEU A O 1
ATOM 2933 N N . TYR A 1 349 ? 24.051 -6.222 -28.450 1.00 89.12 349 TYR A N 1
ATOM 2934 C CA . TYR A 1 349 ? 22.636 -6.268 -28.115 1.00 89.12 349 TYR A CA 1
ATOM 2935 C C . TYR A 1 349 ? 21.767 -5.628 -29.208 1.00 89.12 349 TYR A C 1
ATOM 2937 O O . TYR A 1 349 ? 20.625 -5.277 -28.932 1.00 89.12 349 TYR A O 1
ATOM 2945 N N . ASP A 1 350 ? 22.275 -5.428 -30.430 1.00 92.25 350 ASP A N 1
ATOM 2946 C CA . ASP A 1 350 ? 21.573 -4.704 -31.509 1.00 92.25 350 ASP A CA 1
ATOM 2947 C C . ASP A 1 350 ? 21.127 -3.276 -31.103 1.00 92.25 350 ASP A C 1
ATOM 2949 O O . ASP A 1 350 ? 20.118 -2.747 -31.587 1.00 92.25 350 ASP A O 1
ATOM 2953 N N . LEU A 1 351 ? 21.875 -2.647 -30.188 1.00 94.69 351 LEU A N 1
ATOM 2954 C CA . LEU A 1 351 ? 21.661 -1.275 -29.735 1.00 94.69 351 LEU A CA 1
ATOM 2955 C C . LEU A 1 351 ? 22.706 -0.350 -30.355 1.00 94.69 351 LEU A C 1
ATOM 2957 O O . LEU A 1 351 ? 23.903 -0.620 -30.304 1.00 94.69 351 LEU A O 1
ATOM 2961 N N . TYR A 1 352 ? 22.248 0.781 -30.879 1.00 95.75 352 TYR A N 1
ATOM 2962 C CA . TYR A 1 352 ? 23.096 1.782 -31.519 1.00 95.75 352 TYR A CA 1
ATOM 2963 C C . TYR A 1 352 ? 22.988 3.094 -30.761 1.00 95.75 352 TYR A C 1
ATOM 2965 O O . TYR A 1 352 ? 21.902 3.665 -30.663 1.00 95.75 352 TYR A O 1
ATOM 2973 N N . PHE A 1 353 ? 24.096 3.566 -30.198 1.00 97.25 353 PHE A N 1
ATOM 2974 C CA . PHE A 1 353 ? 24.118 4.843 -29.497 1.00 97.25 353 PHE A CA 1
ATOM 2975 C C . PHE A 1 353 ? 23.825 6.000 -30.462 1.00 97.25 353 PHE A C 1
ATOM 2977 O O . PHE A 1 353 ? 24.473 6.133 -31.497 1.00 97.25 353 PHE A O 1
ATOM 2984 N N . GLU A 1 354 ? 22.859 6.845 -30.103 1.00 97.50 354 GLU A N 1
ATOM 2985 C CA . GLU A 1 354 ? 22.463 8.006 -30.904 1.00 97.50 354 GLU A CA 1
ATOM 2986 C C . GLU A 1 354 ? 22.961 9.309 -30.271 1.00 97.50 354 GLU A C 1
ATOM 2988 O O . GLU A 1 354 ? 23.645 10.112 -30.905 1.00 97.50 354 GLU A O 1
ATOM 2993 N N . LYS A 1 355 ? 22.592 9.547 -29.004 1.00 97.50 355 LYS A N 1
ATOM 2994 C CA . LYS A 1 355 ? 22.911 10.792 -28.297 1.00 97.50 355 LYS A CA 1
ATOM 2995 C C . LYS A 1 355 ? 22.728 10.655 -26.787 1.00 97.50 355 LYS A C 1
ATOM 2997 O O . LYS A 1 355 ? 21.915 9.866 -26.314 1.00 97.50 355 LYS A O 1
ATOM 3002 N N . VAL A 1 356 ? 23.447 11.477 -26.024 1.00 95.94 356 VAL A N 1
ATOM 3003 C CA . VAL A 1 356 ? 23.210 11.682 -24.589 1.00 95.94 356 VAL A CA 1
ATOM 3004 C C . VAL A 1 356 ? 22.560 13.046 -24.345 1.00 95.94 356 VAL A C 1
ATOM 3006 O O . VAL A 1 356 ? 22.961 14.050 -24.935 1.00 95.94 356 VAL A O 1
ATOM 3009 N N . PHE A 1 357 ? 21.558 13.081 -23.471 1.00 94.25 357 PHE A N 1
ATOM 3010 C CA . PHE A 1 357 ? 20.827 14.279 -23.070 1.00 94.25 357 PHE A CA 1
ATOM 3011 C C . PHE A 1 357 ? 21.063 14.534 -21.585 1.00 94.25 357 PHE A C 1
ATOM 3013 O O . PHE A 1 357 ? 20.815 13.671 -20.743 1.00 94.25 357 PHE A O 1
ATOM 3020 N N . ILE A 1 358 ? 21.542 15.733 -21.264 1.00 87.56 358 ILE A N 1
ATOM 3021 C CA . ILE A 1 358 ? 21.849 16.177 -19.904 1.00 87.56 358 ILE A CA 1
ATOM 3022 C C . ILE A 1 358 ? 21.260 17.575 -19.761 1.00 87.56 358 ILE A C 1
ATOM 3024 O O . ILE A 1 358 ? 21.508 18.423 -20.616 1.00 87.56 358 ILE A O 1
ATOM 3028 N N . SER A 1 359 ? 20.490 17.810 -18.701 1.00 81.25 359 SER A N 1
ATOM 3029 C CA . SER A 1 359 ? 20.116 19.163 -18.288 1.00 81.25 359 SER A CA 1
ATOM 3030 C C . SER A 1 359 ? 20.834 19.485 -16.986 1.00 81.25 359 SER A C 1
ATOM 3032 O O . SER A 1 359 ? 20.927 18.620 -16.118 1.00 81.25 359 SER A O 1
ATOM 3034 N N . LYS A 1 360 ? 21.381 20.698 -16.871 1.00 68.19 360 LYS A N 1
ATOM 3035 C CA . LYS A 1 360 ? 22.072 21.138 -15.651 1.00 68.19 360 LYS A CA 1
ATOM 3036 C C . LYS A 1 360 ? 21.085 21.576 -14.565 1.00 68.19 360 LYS A C 1
ATOM 3038 O O . LYS A 1 360 ? 21.331 21.302 -13.397 1.00 68.19 360 LYS A O 1
ATOM 3043 N N . ASP A 1 361 ? 19.949 22.157 -14.961 1.00 70.88 361 ASP A N 1
ATOM 3044 C CA . ASP A 1 361 ? 19.041 22.835 -14.024 1.00 70.88 361 ASP A CA 1
ATOM 3045 C C . ASP A 1 361 ? 17.631 22.214 -13.966 1.00 70.88 361 ASP A C 1
ATOM 3047 O O . ASP A 1 361 ? 17.002 22.198 -12.901 1.00 70.88 361 ASP A O 1
ATOM 3051 N N . ASP A 1 362 ? 17.166 21.620 -15.074 1.00 72.62 362 ASP A N 1
ATOM 3052 C CA . ASP A 1 362 ? 15.757 21.228 -15.258 1.00 72.62 362 ASP A CA 1
ATOM 3053 C C . ASP A 1 362 ? 15.469 19.730 -15.092 1.00 72.62 362 ASP A C 1
ATOM 3055 O O . ASP A 1 362 ? 14.304 19.330 -15.113 1.00 72.62 362 ASP A O 1
ATOM 3059 N N . ALA A 1 363 ? 16.492 18.879 -14.984 1.00 76.81 363 ALA A N 1
ATOM 3060 C CA . ALA A 1 363 ? 16.305 17.429 -14.963 1.00 76.81 363 ALA A CA 1
ATOM 3061 C C . ALA A 1 363 ? 17.280 16.726 -14.025 1.00 76.81 363 ALA A C 1
ATOM 3063 O O . ALA A 1 363 ? 18.452 17.081 -13.951 1.00 76.81 363 ALA A O 1
ATOM 3064 N N . ILE A 1 364 ? 16.801 15.667 -13.375 1.00 79.94 364 ILE A N 1
ATOM 3065 C CA . ILE A 1 364 ? 17.653 14.752 -12.599 1.00 79.94 364 ILE A CA 1
ATOM 3066 C C . ILE A 1 364 ? 18.286 13.654 -13.464 1.00 79.94 364 ILE A C 1
ATOM 3068 O O . ILE A 1 364 ? 19.176 12.938 -13.014 1.00 79.94 364 ILE A O 1
ATOM 3072 N N . TRP A 1 365 ? 17.809 13.485 -14.699 1.00 83.81 365 TRP A N 1
ATOM 3073 C CA . TRP A 1 365 ? 18.198 12.368 -15.550 1.00 83.81 365 TRP A CA 1
ATOM 3074 C C . TRP A 1 365 ? 19.385 12.713 -16.442 1.00 83.81 365 TRP A C 1
ATOM 3076 O O . TRP A 1 365 ? 19.440 13.771 -17.073 1.00 83.81 365 TRP A O 1
ATOM 3086 N N . LYS A 1 366 ? 20.291 11.748 -16.590 1.00 87.88 366 LYS A N 1
ATOM 3087 C CA . LYS A 1 366 ? 21.238 11.670 -17.703 1.00 87.88 366 LYS A CA 1
ATOM 3088 C C . LYS A 1 366 ? 20.739 10.591 -18.654 1.00 87.88 366 LYS A C 1
ATOM 3090 O O . LYS A 1 366 ? 20.876 9.409 -18.364 1.00 87.88 366 LYS A O 1
ATOM 3095 N N . VAL A 1 367 ? 20.133 10.988 -19.770 1.00 92.56 367 VAL A N 1
ATOM 3096 C CA . VAL A 1 367 ? 19.459 10.041 -20.668 1.00 92.56 367 VAL A CA 1
ATOM 3097 C C . VAL A 1 367 ? 20.363 9.692 -21.841 1.00 92.56 367 VAL A C 1
ATOM 3099 O O . VAL A 1 367 ? 20.680 10.542 -22.669 1.00 92.56 367 VAL A O 1
ATOM 3102 N N . TRP A 1 368 ? 20.757 8.429 -21.928 1.00 95.69 368 TRP A N 1
ATOM 3103 C CA . TRP A 1 368 ? 21.429 7.845 -23.080 1.00 95.69 368 TRP A CA 1
ATOM 3104 C C . TRP A 1 368 ? 20.373 7.254 -24.014 1.00 95.69 368 TRP A C 1
ATOM 3106 O O . TRP A 1 368 ? 19.657 6.323 -23.641 1.00 95.69 368 TRP A O 1
ATOM 3116 N N . LEU A 1 369 ? 20.262 7.814 -25.215 1.00 98.00 369 LEU A N 1
ATOM 3117 C CA . LEU A 1 369 ? 19.354 7.346 -26.254 1.00 98.00 369 LEU A CA 1
ATOM 3118 C C . LEU A 1 369 ? 20.067 6.320 -27.133 1.00 98.00 369 LEU A C 1
ATOM 3120 O O . LEU A 1 369 ? 21.093 6.629 -27.745 1.00 98.00 369 LEU A O 1
ATOM 3124 N N . TYR A 1 370 ? 19.472 5.136 -27.242 1.00 97.88 370 TYR A N 1
ATOM 3125 C CA . TYR A 1 370 ? 19.888 4.098 -28.178 1.00 97.88 370 TYR A CA 1
ATOM 3126 C C . TYR A 1 370 ? 18.762 3.810 -29.163 1.00 97.88 370 TYR A C 1
ATOM 3128 O O . TYR A 1 370 ? 17.594 3.736 -28.776 1.00 97.88 370 TYR A O 1
ATOM 3136 N N . ARG A 1 371 ? 19.107 3.617 -30.431 1.00 97.50 371 ARG A N 1
ATOM 3137 C CA . ARG A 1 371 ? 18.212 3.067 -31.446 1.00 97.50 371 ARG A CA 1
ATOM 3138 C C . ARG A 1 371 ? 18.294 1.544 -31.427 1.00 97.50 371 ARG A C 1
ATOM 3140 O O . ARG A 1 371 ? 19.366 0.977 -31.238 1.00 97.50 371 ARG A O 1
ATOM 3147 N N . ILE A 1 372 ? 17.145 0.907 -31.616 1.00 96.25 372 ILE A N 1
ATOM 3148 C CA . ILE A 1 372 ? 16.993 -0.546 -31.680 1.00 96.25 372 ILE A CA 1
ATOM 3149 C C . ILE A 1 372 ? 16.702 -0.911 -33.127 1.00 96.25 372 ILE A C 1
ATOM 3151 O O . ILE A 1 372 ? 15.670 -0.501 -33.673 1.00 96.25 372 ILE A O 1
ATOM 3155 N N . ASP A 1 373 ? 17.588 -1.697 -33.724 1.00 88.81 373 ASP A N 1
ATOM 3156 C CA . ASP A 1 373 ? 17.415 -2.170 -35.092 1.00 88.81 373 ASP A CA 1
ATOM 3157 C C . ASP A 1 373 ? 16.924 -3.602 -35.160 1.00 88.81 373 ASP A C 1
ATOM 3159 O O . ASP A 1 373 ? 16.884 -4.341 -34.176 1.00 88.81 373 ASP A O 1
ATOM 3163 N N . LYS A 1 374 ? 16.504 -3.982 -36.369 1.00 85.25 374 LYS A N 1
ATOM 3164 C CA . LYS A 1 374 ? 16.165 -5.364 -36.655 1.00 85.25 374 LYS A CA 1
ATOM 3165 C C . LYS A 1 374 ? 17.430 -6.200 -36.420 1.00 85.25 374 LYS A C 1
ATOM 3167 O O . LYS A 1 374 ? 18.451 -5.881 -37.033 1.00 85.25 374 LYS A O 1
ATOM 3172 N N . PRO A 1 375 ? 17.356 -7.264 -35.606 1.00 74.69 375 PRO A N 1
ATOM 3173 C CA . PRO A 1 375 ? 18.495 -8.131 -35.353 1.00 74.69 375 PRO A CA 1
ATOM 3174 C C . PRO A 1 375 ? 19.070 -8.611 -36.674 1.00 74.69 375 PRO A C 1
ATOM 3176 O O . PRO A 1 375 ? 18.324 -9.076 -37.551 1.00 74.69 375 PRO A O 1
ATOM 3179 N N . LYS A 1 376 ? 20.389 -8.511 -36.833 1.00 67.94 376 LYS A N 1
ATOM 3180 C CA . LYS A 1 376 ? 21.043 -9.184 -37.953 1.00 67.94 376 LYS A CA 1
ATOM 3181 C C . LYS A 1 376 ? 20.834 -10.675 -37.720 1.00 67.94 376 LYS A C 1
ATOM 3183 O O . LYS A 1 376 ? 21.242 -11.189 -36.683 1.00 67.94 376 LYS A O 1
ATOM 3188 N N . GLN A 1 377 ? 20.169 -11.369 -38.648 1.00 51.97 377 GLN A N 1
ATOM 3189 C CA . GLN A 1 377 ? 20.153 -12.830 -38.632 1.00 51.97 377 GLN A CA 1
ATOM 3190 C C . GLN A 1 377 ? 21.614 -13.274 -38.565 1.00 51.97 377 GLN A C 1
ATOM 3192 O O . GLN A 1 377 ? 22.356 -13.080 -39.528 1.00 51.97 377 GLN A O 1
ATOM 3197 N N . GLN A 1 378 ? 22.052 -13.800 -37.419 1.00 45.94 378 GLN A N 1
ATOM 3198 C CA . GLN A 1 378 ? 23.325 -14.496 -37.358 1.00 45.94 378 GLN A CA 1
ATOM 3199 C C . GLN A 1 378 ? 23.216 -15.616 -38.387 1.00 45.94 378 GLN A C 1
ATOM 3201 O O . GLN A 1 378 ? 22.395 -16.524 -38.233 1.00 45.94 378 GLN A O 1
ATOM 3206 N N . LYS A 1 379 ? 23.996 -15.519 -39.469 1.00 36.62 379 LYS A N 1
ATOM 3207 C CA . LYS A 1 379 ? 24.284 -16.676 -40.306 1.00 36.62 379 LYS A CA 1
ATOM 3208 C C . LYS A 1 379 ? 24.824 -17.731 -39.351 1.00 36.62 379 LYS A C 1
ATOM 3210 O O . LYS A 1 379 ? 25.916 -17.579 -38.811 1.00 36.62 379 LYS A O 1
ATOM 3215 N N . LYS A 1 380 ? 24.020 -18.758 -39.084 1.00 37.53 380 LYS A N 1
ATOM 3216 C CA . LYS A 1 380 ? 24.525 -20.018 -38.556 1.00 37.53 380 LYS A CA 1
ATOM 3217 C C . LYS A 1 380 ? 25.379 -20.615 -39.667 1.00 37.53 380 LYS A C 1
ATOM 3219 O O . LYS A 1 380 ? 24.887 -21.416 -40.455 1.00 37.53 380 LYS A O 1
ATOM 3224 N N . ASP A 1 381 ? 26.624 -20.169 -39.766 1.00 34.53 381 ASP A N 1
ATOM 3225 C CA . ASP A 1 381 ? 27.635 -20.908 -40.502 1.00 34.53 381 ASP A CA 1
ATOM 3226 C C . ASP A 1 381 ? 27.924 -22.151 -39.655 1.00 34.53 381 ASP A C 1
ATOM 3228 O O . ASP A 1 381 ? 28.714 -22.129 -38.715 1.00 34.53 381 ASP A O 1
ATOM 3232 N N . TYR A 1 382 ? 27.178 -23.221 -39.934 1.00 39.34 382 TYR A N 1
ATOM 3233 C CA . TYR A 1 382 ? 27.591 -24.564 -39.562 1.00 39.34 382 TYR A CA 1
ATOM 3234 C C . TYR A 1 382 ? 28.853 -24.872 -40.374 1.00 39.34 382 TYR A C 1
ATOM 3236 O O . TYR A 1 382 ? 28.790 -24.983 -41.600 1.00 39.34 382 TYR A O 1
ATOM 3244 N N . LYS A 1 383 ? 29.987 -24.985 -39.689 1.00 32.97 383 LYS A N 1
ATOM 3245 C CA . LYS A 1 383 ? 31.129 -25.772 -40.142 1.00 32.97 383 LYS A CA 1
ATOM 3246 C C . LYS A 1 383 ? 31.511 -26.744 -39.047 1.00 32.97 383 LYS A C 1
ATOM 3248 O O . LYS A 1 383 ? 31.556 -26.297 -37.880 1.00 32.97 383 LYS A O 1
#